Protein AF-A0A7K0ZB75-F1 (afdb_monomer)

Sequence (575 aa):
MSAHDNFESRHIGPTHSDEAVMLKSLGYADLSSFIADVVPANIAIEGVIESALGTGKSEVDVISELRSIAAENKVFRSLIGTGYYGTIVPPVIKRNVLENPAWYTAYTPYQPEISQGRLEALFAFQTMVCELTALDISNASMLDEATAAAEAMTLARRASKLSDDAVFLIEEHVHPQTKAVVITRAKPLGIKVVEVDSGHVARDGYEGEFFGVLVQYPDTTGEIIDYSTLANYAHSRDAIVIAATDLLALTILKAPGEWGADVAVGTSQRFGVPMGFGGPHAGFLAVRNGLERSMPGRLVGQSIDATGKPAFRLALQTREQHIRRDKATSNICTAQVLLANMSAFYAMWHGPAGLRAIAQRVNNYASRLQIAAKSRNDNVFDTVTVDVKDAALIHRTANSRGINFAPVNATQVRISFDEATTDETFADVLAILGLTDGPAKSISSDFARTSSYLTHPVFNTNHSETGMMRYLRNLADRDLALDRTMIPLGSCTMKLNSVTEMEAVTWPEFSSLHPFAPADQNQGSRKLIKQLSDWLVAITGYDAVSLQPNAGSQGEFAGLLAIRNYHDSRGDQAR

Solvent-accessible surface area (backbone atoms only — not comparable to full-atom values): 30763 Å² total; per-residue (Å²): 131,63,99,58,55,56,51,62,76,74,62,47,82,71,47,75,69,50,46,53,54,53,34,50,76,74,74,32,96,47,70,66,66,47,47,60,76,72,46,60,74,93,75,62,85,76,67,57,54,57,73,70,69,58,76,87,61,22,63,68,54,49,52,54,50,51,50,58,36,36,67,48,22,54,77,46,57,56,20,45,37,82,92,45,44,50,39,69,53,52,64,70,52,46,54,68,37,80,69,24,55,61,61,68,55,40,74,82,59,83,56,33,91,46,20,41,21,65,38,51,35,34,39,45,27,18,51,48,51,15,42,41,36,52,28,74,45,34,29,47,30,24,69,30,33,30,59,26,48,29,49,48,52,53,32,28,56,72,71,38,86,68,63,89,82,33,27,37,38,33,32,71,51,39,44,68,68,35,51,52,41,30,55,60,60,23,59,86,70,71,50,49,73,44,77,37,63,58,69,52,38,46,74,79,49,69,98,73,60,43,32,26,36,42,43,40,45,58,24,63,62,16,36,60,75,85,52,40,60,36,27,56,51,36,50,79,59,67,19,40,32,33,34,38,38,46,68,56,54,30,57,53,27,56,26,50,35,78,45,51,37,44,29,42,22,18,47,46,32,61,38,34,36,60,38,28,49,70,38,83,32,12,3,33,46,29,26,34,85,91,46,70,84,46,46,50,57,53,28,63,35,82,48,64,46,101,86,70,46,84,39,50,36,74,40,76,58,67,32,30,32,95,69,34,46,96,72,21,52,38,71,57,76,78,61,22,54,68,44,31,32,43,24,28,50,37,47,20,44,42,18,52,69,43,45,31,53,47,38,52,55,23,22,39,57,24,26,12,46,33,57,40,56,64,28,85,58,88,38,56,51,26,24,36,39,36,76,44,91,47,27,67,60,44,52,52,53,30,47,76,70,43,31,41,62,24,87,71,51,68,41,26,38,30,43,24,52,27,70,68,62,46,73,66,58,51,50,50,54,31,59,61,72,74,44,62,90,33,68,69,55,79,74,54,80,92,46,39,44,81,77,84,46,56,78,56,64,75,23,74,66,31,65,47,71,70,45,35,54,51,51,54,49,55,28,43,69,39,36,68,19,56,85,78,45,92,60,91,50,82,98,62,73,71,65,80,82,51,66,79,75,53,58,59,62,74,35,57,54,48,16,54,29,55,62,85,55,62,69,85,34,39,44,18,61,51,52,51,54,49,54,52,35,56,51,49,20,54,72,69,73,45,97,72,66,79,85,77,53,90,36,73,53,41,42,52,52,51,51,53,49,50,52,43,51,55,29,49,76,71,70,39,75,92,104

Mean predicted aligned error: 3.69 Å

pLDDT: mean 96.86, std 4.61, range [50.44, 98.94]

Nearest PDB structures (foldseek):
  6i33-assembly1_A  TM=9.576E-01  e=8.265E-53  Homo sapiens
  6i34-assembly2_C  TM=9.457E-01  e=1.777E-53  Homo sapiens neanderthalensis
  6i34-assembly1_B  TM=9.571E-01  e=4.129E-53  Homo sapiens neanderthalensis
  6i33-assembly1_B  TM=9.678E-01  e=1.426E-52  Homo sapiens
  1wyv-assembly2_E  TM=9.081E-01  e=1.632E-31  Thermus thermophilus HB8

Foldseek 3Di:
DPPQFDCCPVFDPDDPVNQCVVCVVVVHRDVVVVVPVVDPPVPDDPPLLCVQPPDDGGLVVLLVVLVVLLVLFFQFAEQAPLQAADAAFDVLCCVLFLLPQLRVLDDDPPPQQQQQLLLVLLVLLFQLCCQLQVADTKFSFAQFQLVLLLLVVLLLVVPDPDDPQAAEEEEPQARPSSVVSNVLSCVVVVHHYDYDHLVCCLPVNDPDHHSEYEDEAVTNQQAHDQCLSSLVRCVVRNHAYEYEYDSLLSLWWDHNVNSHHQKYKGWLCNLNFFCLLPDRTTIMMGGHPPSVLLDDDWGKDWDADPVRDIGIDTPPCCLACVNQPVNHSDLDDDGRSSNSSSSSLSLLQQPSPNSSVLQVVLLQLVQQCCQQQVFPHPFGRNKTKHFAPAVVQLQVLQVVVSYHWHDDDGGITMGGGGSPDDPVNSVSNCVSRVTDTGGGDDGDPVTTDPDDGPPDCSSVFQNDSVSSSVSSVVSSVSHDGVVHHDDPDPPPPSTDPDSSNSVSSPPCSRRNDNNPPDPSNNSSVVVVVVSVFSSVCSVPVDPTDDPPQSDPSSVVVVVVSVVCVVCVVVVNNVD

Secondary structure (DSSP, 8-state):
--TTS-THHHH--S-HHHHHHHHHHHT-SSHHHHHHHHS-TTT---SHHHHHH-SPPPHHHHHHHHHHHHTTB---EEE--SS-------HHHIIIIIT-HHHHS-----SGGGBHHHHHHHHHHHHHHHHHHT-SEE-S-BS-HHHHHHHHHHHHHHH--S-TTPEEEEETTS-HHHHHHHHHHHGGGT--EEEE-HHHHHHH--SS-EEEEEEEES-TTSB----HHHHHHHHHTTPEEEEEE-TTGGGTBPPHHHHT-SEEEEE-TTTT---GGG----EEEEE-TT-GGG--S--EEEEE-TTS-EEEEE--GGGSHHHHGGGSS-S--S--HHHHHHHHHHHHHHHHHHHHHHHHHHHHHHHHHHHHHT-S-SSBSSEEEEE-S-HHHHHHHHHHTTEEEEEEETTEEEEE--TT--HHHHHHHHHHHT-PPPPP-PPPTTTB--S----SGGGTT--SHHHHHHHHHHHHHTB--TTTS----TTT------HHHHHGGG-HHHHT--TTS-GGGBHHHHHHHHHHHHHHHHHH--S-------SHHHHHHHHHHHHHHHHHHTT-TT-

Structure (mmCIF, N/CA/C/O backbone):
data_AF-A0A7K0ZB75-F1
#
_entry.id   AF-A0A7K0ZB75-F1
#
loop_
_atom_site.group_PDB
_atom_site.id
_atom_site.type_symbol
_atom_site.label_atom_id
_atom_site.label_alt_id
_atom_site.label_comp_id
_atom_site.label_asym_id
_atom_site.label_entity_id
_atom_site.label_seq_id
_atom_site.pdbx_PDB_ins_code
_atom_site.Cartn_x
_atom_site.Cartn_y
_atom_site.Cartn_z
_atom_site.occupancy
_atom_site.B_iso_or_equiv
_atom_site.auth_seq_id
_atom_site.auth_comp_id
_atom_site.auth_asym_id
_atom_site.auth_atom_id
_atom_site.pdbx_PDB_model_num
ATOM 1 N N . MET A 1 1 ? 8.114 -3.040 44.789 1.00 50.44 1 MET A N 1
ATOM 2 C CA . MET A 1 1 ? 8.055 -3.117 43.319 1.00 50.44 1 MET A CA 1
ATOM 3 C C . MET A 1 1 ? 8.683 -1.852 42.785 1.00 50.44 1 MET A C 1
ATOM 5 O O . MET A 1 1 ? 8.365 -0.780 43.294 1.00 50.44 1 MET A O 1
ATOM 9 N N . SER A 1 2 ? 9.656 -1.979 41.888 1.00 52.66 2 SER A N 1
ATOM 10 C CA . SER A 1 2 ? 10.228 -0.826 41.198 1.00 52.66 2 SER A CA 1
ATOM 11 C C . SER A 1 2 ? 9.142 -0.174 40.332 1.00 52.66 2 SER A C 1
ATOM 13 O O . SER A 1 2 ? 8.198 -0.835 39.902 1.00 52.66 2 SER A O 1
ATOM 15 N N . ALA A 1 3 ? 9.266 1.127 40.064 1.00 56.09 3 ALA A N 1
ATOM 16 C CA . ALA A 1 3 ? 8.321 1.874 39.227 1.00 56.09 3 ALA A CA 1
ATOM 17 C C . ALA A 1 3 ? 8.289 1.415 37.749 1.00 56.09 3 ALA A C 1
ATOM 19 O O . ALA A 1 3 ? 7.536 1.986 36.959 1.00 56.09 3 ALA A O 1
ATOM 20 N N . HIS A 1 4 ? 9.111 0.421 37.390 1.00 61.34 4 HIS A N 1
ATOM 21 C CA . HIS A 1 4 ? 9.217 -0.175 36.060 1.00 61.34 4 HIS A CA 1
ATOM 22 C C . HIS A 1 4 ? 8.626 -1.592 35.983 1.00 61.34 4 HIS A C 1
ATOM 24 O O . HIS A 1 4 ? 8.586 -2.159 34.898 1.00 61.34 4 HIS A O 1
ATOM 30 N N . ASP A 1 5 ? 8.155 -2.169 37.096 1.00 68.69 5 ASP A N 1
ATOM 31 C CA . ASP A 1 5 ? 7.785 -3.592 37.138 1.00 68.69 5 ASP A CA 1
ATOM 32 C C . ASP A 1 5 ? 6.401 -3.886 36.514 1.00 68.69 5 ASP A C 1
ATOM 34 O O . ASP A 1 5 ? 6.173 -5.014 36.088 1.00 68.69 5 ASP A O 1
ATOM 38 N N . ASN A 1 6 ? 5.476 -2.910 36.442 1.00 85.88 6 ASN A N 1
ATOM 39 C CA . ASN A 1 6 ? 4.114 -3.124 35.917 1.00 85.88 6 ASN A CA 1
ATOM 40 C C . ASN A 1 6 ? 3.650 -2.024 34.935 1.00 85.88 6 ASN A C 1
ATOM 42 O O . ASN A 1 6 ? 3.312 -0.906 35.344 1.00 85.88 6 ASN A O 1
ATOM 46 N N . PHE A 1 7 ? 3.566 -2.379 33.647 1.00 92.50 7 PHE A N 1
ATOM 47 C CA . PHE A 1 7 ? 3.090 -1.518 32.555 1.00 92.50 7 PHE A CA 1
ATOM 48 C C . PHE A 1 7 ? 1.617 -1.093 32.695 1.00 92.50 7 PHE A C 1
ATOM 50 O O . PHE A 1 7 ? 1.240 -0.017 32.233 1.00 92.50 7 PHE A O 1
ATOM 57 N N . GLU A 1 8 ? 0.785 -1.881 33.380 1.00 92.25 8 GLU A N 1
ATOM 58 C CA . GLU A 1 8 ? -0.637 -1.579 33.600 1.00 92.25 8 GLU A CA 1
ATOM 59 C C . GLU A 1 8 ? -0.840 -0.186 34.212 1.00 92.25 8 GLU A C 1
ATOM 61 O O . GLU A 1 8 ? -1.678 0.579 33.746 1.00 92.25 8 GLU A O 1
ATOM 66 N N . SER A 1 9 ? 0.015 0.190 35.170 1.00 91.19 9 SER A N 1
ATOM 67 C CA . SER A 1 9 ? -0.010 1.504 35.831 1.00 91.19 9 SER A CA 1
ATOM 68 C C . SER A 1 9 ? 0.343 2.690 34.917 1.00 91.19 9 SER A C 1
ATOM 70 O O . SER A 1 9 ? 0.182 3.845 35.309 1.00 91.19 9 SER A O 1
ATOM 72 N N . ARG A 1 10 ? 0.862 2.420 33.711 1.00 92.88 10 ARG A N 1
ATOM 73 C CA . ARG A 1 10 ? 1.108 3.408 32.647 1.00 92.88 10 ARG A CA 1
ATOM 74 C C . ARG A 1 10 ? 0.006 3.396 31.593 1.00 92.88 10 ARG A C 1
ATOM 76 O O . ARG A 1 10 ? -0.282 4.438 31.013 1.00 92.88 10 ARG A O 1
ATOM 83 N N . HIS A 1 11 ? -0.589 2.231 31.346 1.00 95.62 11 HIS A N 1
ATOM 84 C CA . HIS A 1 11 ? -1.646 2.047 30.357 1.00 95.62 11 HIS A CA 1
ATOM 85 C C . HIS A 1 11 ? -3.017 2.520 30.853 1.00 95.62 11 HIS A C 1
ATOM 87 O O . HIS A 1 11 ? -3.753 3.180 30.116 1.00 95.62 11 HIS A O 1
ATOM 93 N N . ILE A 1 12 ? -3.371 2.173 32.091 1.00 96.31 12 ILE A N 1
ATOM 94 C CA . ILE A 1 12 ? -4.653 2.506 32.709 1.00 96.31 12 ILE A CA 1
ATOM 95 C C . ILE A 1 12 ? -4.526 3.876 33.374 1.00 96.31 12 ILE A C 1
ATOM 97 O O . ILE A 1 12 ? -3.717 4.074 34.274 1.00 96.31 12 ILE A O 1
ATOM 101 N N . GLY A 1 13 ? -5.319 4.839 32.896 1.00 95.12 13 GLY A N 1
ATOM 102 C CA . GLY A 1 13 ? -5.294 6.215 33.396 1.00 95.12 13 GLY A CA 1
ATOM 103 C C . GLY A 1 13 ? -5.758 6.357 34.853 1.00 95.12 13 GLY A C 1
ATOM 104 O O . GLY A 1 13 ? -5.040 6.972 35.641 1.00 95.12 13 GLY A O 1
ATOM 105 N N . PRO A 1 14 ? -6.945 5.833 35.226 1.00 96.19 14 PRO A N 1
ATOM 106 C CA . PRO A 1 14 ? -7.424 5.884 36.604 1.00 96.19 14 PRO A CA 1
ATOM 107 C C . PRO A 1 14 ? -6.503 5.143 37.576 1.00 96.19 14 PRO A C 1
ATOM 109 O O . PRO A 1 14 ? -6.139 3.993 37.356 1.00 96.19 14 PRO A O 1
ATOM 112 N N . THR A 1 15 ? -6.167 5.792 38.688 1.00 93.81 15 THR A N 1
ATOM 113 C CA . THR A 1 15 ? -5.517 5.140 39.832 1.00 93.81 15 THR A CA 1
ATOM 114 C C . THR A 1 15 ? -6.543 4.386 40.683 1.00 93.81 15 THR A C 1
ATOM 116 O O . THR A 1 15 ? -7.735 4.676 40.612 1.00 93.81 15 THR A O 1
ATOM 119 N N . HIS A 1 16 ? -6.103 3.516 41.600 1.00 92.00 16 HIS A N 1
ATOM 120 C CA . HIS A 1 16 ? -7.014 2.873 42.563 1.00 92.00 16 HIS A CA 1
ATOM 121 C C . HIS A 1 16 ? -7.857 3.869 43.383 1.00 92.00 16 HIS A C 1
ATOM 123 O O . HIS A 1 16 ? -8.993 3.571 43.752 1.00 92.00 16 HIS A O 1
ATOM 129 N N . SER A 1 17 ? -7.336 5.070 43.665 1.00 95.19 17 SER A N 1
ATOM 130 C CA . SER A 1 17 ? -8.129 6.131 44.298 1.00 95.19 17 SER A CA 1
ATOM 131 C C . SER A 1 17 ? -9.207 6.700 43.375 1.00 95.19 17 SER A C 1
ATOM 133 O O . SER A 1 17 ? -10.315 6.959 43.842 1.00 95.19 17 SER A O 1
ATOM 135 N N . ASP A 1 18 ? -8.913 6.865 42.084 1.00 96.94 18 ASP A N 1
ATOM 136 C CA . ASP A 1 18 ? -9.896 7.328 41.099 1.00 96.94 18 ASP A CA 1
ATOM 137 C C . ASP A 1 18 ? -10.980 6.266 40.880 1.00 96.94 18 ASP A C 1
ATOM 139 O O . ASP A 1 18 ? -12.168 6.586 40.889 1.00 96.94 18 ASP A O 1
ATOM 143 N N . GLU A 1 19 ? -10.586 4.993 40.763 1.00 96.38 19 GLU A N 1
ATOM 144 C CA . GLU A 1 19 ? -11.492 3.841 40.668 1.00 96.38 19 GLU A CA 1
ATOM 145 C C . GLU A 1 19 ? -12.477 3.804 41.835 1.00 96.38 19 GLU A C 1
ATOM 147 O O . GLU A 1 19 ? -13.685 3.725 41.615 1.00 96.38 19 GLU A O 1
ATOM 152 N N . ALA A 1 20 ? -11.995 3.943 43.074 1.00 96.56 20 ALA A N 1
ATOM 153 C CA . ALA A 1 20 ? -12.852 3.957 44.257 1.00 96.56 20 ALA A CA 1
ATOM 154 C C . ALA A 1 20 ? -13.867 5.116 44.237 1.00 96.56 20 ALA A C 1
ATOM 156 O O . ALA A 1 20 ? -15.022 4.942 44.636 1.00 96.56 20 ALA A O 1
ATOM 157 N N . VAL A 1 21 ? -13.466 6.300 43.757 1.00 98.06 21 VAL A N 1
ATOM 158 C CA . VAL A 1 21 ? -14.371 7.451 43.605 1.00 98.06 21 VAL A CA 1
ATOM 159 C C . VAL A 1 21 ? -15.425 7.181 42.528 1.00 98.06 21 VAL A C 1
ATOM 161 O O . VAL A 1 21 ? -16.610 7.438 42.763 1.00 98.06 21 VAL A O 1
ATOM 164 N N . MET A 1 22 ? -15.023 6.635 41.376 1.00 98.19 22 MET A N 1
ATOM 165 C CA . MET A 1 22 ? -15.935 6.292 40.279 1.00 98.19 22 MET A CA 1
ATOM 166 C C . MET A 1 22 ? -16.938 5.210 40.694 1.00 98.19 22 MET A C 1
ATOM 168 O O . MET A 1 22 ? -18.142 5.401 40.529 1.00 98.19 22 MET A O 1
ATOM 172 N N . LEU A 1 23 ? -16.468 4.119 41.305 1.00 98.31 23 LEU A N 1
ATOM 173 C CA . LEU A 1 23 ? -17.311 3.023 41.794 1.00 98.31 23 LEU A CA 1
ATOM 174 C C . LEU A 1 23 ? -18.314 3.517 42.836 1.00 98.31 23 LEU A C 1
ATOM 176 O O . LEU A 1 23 ? -19.508 3.241 42.720 1.00 98.31 23 LEU A O 1
ATOM 180 N N . LYS A 1 24 ? -17.870 4.351 43.784 1.00 97.81 24 LYS A N 1
ATOM 181 C CA . LYS A 1 24 ? -18.763 4.971 44.770 1.00 97.81 24 LYS A CA 1
ATOM 182 C C . LYS A 1 24 ? -19.848 5.825 44.112 1.00 97.81 24 LYS A C 1
ATOM 184 O O . LYS A 1 24 ? -20.991 5.791 44.561 1.00 97.81 24 LYS A O 1
ATOM 189 N N . SER A 1 25 ? -19.517 6.578 43.061 1.00 98.12 25 SER A N 1
ATOM 190 C CA . SER A 1 25 ? -20.505 7.362 42.305 1.00 98.12 25 SER A CA 1
ATOM 191 C C . SER A 1 25 ? -21.524 6.486 41.572 1.00 98.12 25 SER A C 1
ATOM 193 O O . SER A 1 25 ? -22.641 6.940 41.334 1.00 98.12 25 SER A O 1
ATOM 195 N N . LEU A 1 26 ? -21.143 5.261 41.207 1.00 97.94 26 LEU A N 1
ATOM 196 C CA . LEU A 1 26 ? -22.013 4.273 40.568 1.00 97.94 26 LEU A CA 1
ATOM 197 C C . LEU A 1 26 ? -22.771 3.397 41.583 1.00 97.94 26 LEU A C 1
ATOM 199 O O . LEU A 1 26 ? -23.647 2.639 41.184 1.00 97.94 26 LEU A O 1
ATOM 203 N N . GLY A 1 27 ? -22.474 3.514 42.883 1.00 97.94 27 GLY A N 1
ATOM 204 C CA . GLY A 1 27 ? -23.097 2.719 43.947 1.00 97.94 27 GLY A CA 1
ATOM 205 C C . GLY A 1 27 ? -22.438 1.359 44.209 1.00 97.94 27 GLY A C 1
ATOM 206 O O . GLY A 1 27 ? -23.025 0.542 44.914 1.00 97.94 27 GLY A O 1
ATOM 207 N N . TYR A 1 28 ? -21.232 1.126 43.687 1.00 98.19 28 TYR A N 1
ATOM 208 C CA . TYR A 1 28 ? -20.488 -0.128 43.830 1.00 98.19 28 TYR A CA 1
ATOM 209 C C . TYR A 1 28 ? -19.360 -0.017 44.858 1.00 98.19 28 TYR A C 1
ATOM 211 O O . TYR A 1 28 ? -18.762 1.047 45.040 1.00 98.19 28 TYR A O 1
ATOM 219 N N . ALA A 1 29 ? -19.073 -1.130 45.538 1.00 95.88 29 ALA A N 1
ATOM 220 C CA . ALA A 1 29 ? -17.997 -1.218 46.526 1.00 95.88 29 ALA A CA 1
ATOM 221 C C . ALA A 1 29 ? -16.639 -1.557 45.890 1.00 95.88 29 ALA A C 1
ATOM 223 O O . ALA A 1 29 ? -15.604 -1.120 46.389 1.00 95.88 29 ALA A O 1
ATOM 224 N N . ASP A 1 30 ? -16.651 -2.319 44.796 1.00 95.88 30 ASP A N 1
ATOM 225 C CA . ASP A 1 30 ? -15.466 -2.806 44.096 1.00 95.88 30 ASP A CA 1
ATOM 226 C C . ASP A 1 30 ? -15.768 -3.064 42.610 1.00 95.88 30 ASP A C 1
ATOM 228 O O . ASP A 1 30 ? -16.920 -3.056 4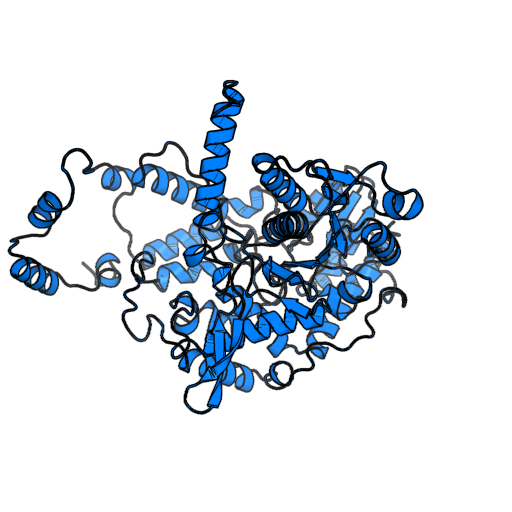2.170 1.00 95.88 30 ASP A O 1
ATOM 232 N N . LEU A 1 31 ? -14.712 -3.272 41.820 1.00 95.69 31 LEU A N 1
ATOM 233 C CA . LEU A 1 31 ? -14.838 -3.523 40.387 1.00 95.69 31 LEU A CA 1
ATOM 234 C C . LEU A 1 31 ? -15.518 -4.870 40.097 1.00 95.69 31 LEU A C 1
ATOM 236 O O . LEU A 1 31 ? -16.264 -4.976 39.130 1.00 95.69 31 LEU A O 1
ATOM 240 N N . SER A 1 32 ? -15.305 -5.881 40.941 1.00 94.62 32 SER A N 1
ATOM 241 C CA . SER A 1 32 ? -15.874 -7.220 40.756 1.00 94.62 32 SER A CA 1
ATOM 242 C C . SER A 1 32 ? -17.403 -7.207 40.808 1.00 94.62 32 SER A C 1
ATOM 244 O O . SER A 1 32 ? -18.053 -7.767 39.929 1.00 94.62 32 SER A O 1
ATOM 246 N N . SER A 1 33 ? -17.984 -6.524 41.798 1.00 96.12 33 SER A N 1
ATOM 247 C CA . SER A 1 33 ? -19.434 -6.338 41.931 1.00 96.12 33 SER A CA 1
ATOM 248 C C . SER A 1 33 ? -20.016 -5.527 40.775 1.00 96.12 33 SER A C 1
ATOM 250 O O . SER A 1 33 ? -21.077 -5.879 40.267 1.00 96.12 33 SER A O 1
ATOM 252 N N . PHE A 1 34 ? -19.300 -4.505 40.296 1.00 97.31 34 PHE A N 1
ATOM 253 C CA . PHE A 1 34 ? -19.702 -3.763 39.100 1.00 97.31 34 PHE A CA 1
ATOM 254 C C . PHE A 1 34 ? -19.720 -4.646 37.844 1.00 97.31 34 PHE A C 1
ATOM 256 O O . PHE A 1 34 ? -20.710 -4.668 37.118 1.00 97.31 34 PHE A O 1
ATOM 263 N N . ILE A 1 35 ? -18.652 -5.406 37.587 1.00 96.25 35 ILE A N 1
ATOM 264 C CA . ILE A 1 35 ? -18.557 -6.271 36.403 1.00 96.25 35 ILE A CA 1
ATOM 265 C C . ILE A 1 35 ? -19.603 -7.390 36.437 1.00 96.25 35 ILE A C 1
ATOM 267 O O . ILE A 1 35 ? -20.183 -7.684 35.393 1.00 96.25 35 ILE A O 1
ATOM 271 N N . ALA A 1 36 ? -19.894 -7.966 37.607 1.00 95.81 36 ALA A N 1
ATOM 272 C CA . ALA A 1 36 ? -20.918 -9.003 37.758 1.00 95.81 36 ALA A CA 1
ATOM 273 C C . ALA A 1 36 ? -22.335 -8.519 37.387 1.00 95.81 36 ALA A C 1
ATOM 275 O O . ALA A 1 36 ? -23.132 -9.305 36.876 1.00 95.81 36 ALA A O 1
ATOM 276 N N . ASP A 1 37 ? -22.636 -7.233 37.595 1.00 96.75 37 ASP A N 1
ATOM 277 C CA . ASP A 1 37 ? -23.905 -6.620 37.181 1.00 96.75 37 ASP A CA 1
ATOM 278 C C . ASP A 1 37 ? -23.934 -6.251 35.684 1.00 96.75 37 ASP A C 1
ATOM 280 O O . ASP A 1 37 ? -25.009 -6.161 35.086 1.00 96.75 37 ASP A O 1
ATOM 284 N N . VAL A 1 38 ? -22.769 -6.027 35.062 1.00 96.88 38 VAL A N 1
ATOM 285 C CA . VAL A 1 38 ? -22.647 -5.606 33.652 1.00 96.88 38 VAL A CA 1
ATOM 286 C C . VAL A 1 38 ? -22.540 -6.796 32.693 1.00 96.88 38 VAL A C 1
ATOM 288 O O . VAL A 1 38 ? -23.139 -6.774 31.615 1.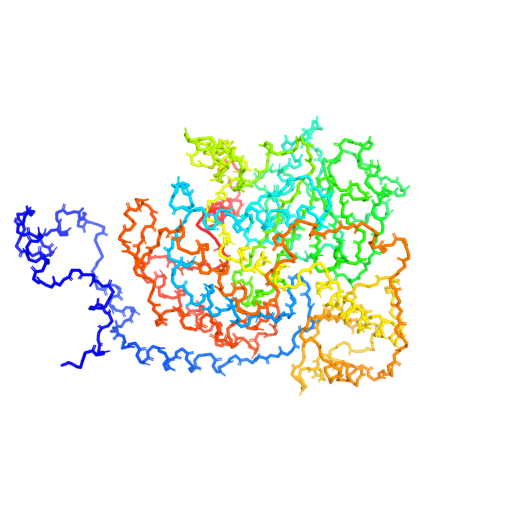00 96.88 38 VAL A O 1
ATOM 291 N N . VAL A 1 39 ? -21.765 -7.823 33.049 1.00 96.56 39 VAL A N 1
ATOM 292 C CA . VAL A 1 39 ? -21.445 -8.967 32.184 1.00 96.56 39 VAL A CA 1
ATOM 293 C C . VAL A 1 39 ? -22.241 -10.198 32.631 1.00 96.56 39 VAL A C 1
ATOM 295 O O . VAL A 1 39 ? -22.070 -10.652 33.760 1.00 96.56 39 VAL A O 1
ATOM 298 N N . PRO A 1 40 ? -23.080 -10.800 31.764 1.00 96.38 40 PRO A N 1
ATOM 299 C CA . PRO A 1 40 ? -23.837 -11.993 32.130 1.00 96.38 40 PRO A CA 1
ATOM 300 C C . PRO A 1 40 ? -22.930 -13.168 32.528 1.00 96.38 40 PRO A C 1
ATOM 302 O O . PRO A 1 40 ? -22.052 -13.581 31.769 1.00 96.38 40 PRO A O 1
ATOM 305 N N . ALA A 1 41 ? -23.194 -13.760 33.695 1.00 95.75 41 ALA A N 1
ATOM 306 C CA . ALA A 1 41 ? -22.352 -14.811 34.276 1.00 95.75 41 ALA A CA 1
ATOM 307 C C . ALA A 1 41 ? -22.184 -16.054 33.381 1.00 95.75 41 ALA A C 1
ATOM 309 O O . ALA A 1 41 ? -21.166 -16.731 33.446 1.00 95.75 41 ALA A O 1
ATOM 310 N N . ASN A 1 42 ? -23.157 -16.362 32.516 1.00 95.94 42 ASN A N 1
ATOM 311 C CA . ASN A 1 42 ? -23.102 -17.527 31.628 1.00 95.94 42 ASN A CA 1
ATOM 312 C C . ASN A 1 42 ? -22.152 -17.362 30.426 1.00 95.94 42 ASN A C 1
ATOM 314 O O . ASN A 1 42 ? -21.944 -18.334 29.703 1.00 95.94 42 ASN A O 1
ATOM 318 N N . ILE A 1 43 ? -21.628 -16.155 30.188 1.00 94.56 43 ILE A N 1
ATOM 319 C CA . ILE A 1 43 ? -20.621 -15.870 29.150 1.00 94.56 43 ILE A CA 1
ATOM 320 C C . ILE A 1 43 ? -19.335 -15.258 29.725 1.00 94.56 43 ILE A C 1
ATOM 322 O O . ILE A 1 43 ? -18.421 -14.947 28.964 1.00 94.56 43 ILE A O 1
ATOM 326 N N . ALA A 1 44 ? -19.267 -15.056 31.043 1.00 92.38 44 ALA A N 1
ATOM 327 C CA . ALA A 1 44 ? -18.063 -14.584 31.710 1.00 92.38 44 ALA A CA 1
ATOM 328 C C . ALA A 1 44 ? -16.964 -15.656 31.638 1.00 92.38 44 ALA A C 1
ATOM 330 O O . ALA A 1 44 ? -17.234 -16.853 31.748 1.00 92.38 44 ALA A O 1
ATOM 331 N N . ILE A 1 45 ? -15.722 -15.218 31.437 1.00 88.25 45 ILE A N 1
ATOM 332 C CA . ILE A 1 45 ? -14.547 -16.087 31.350 1.00 88.25 45 ILE A CA 1
ATOM 333 C C . ILE A 1 45 ? -13.709 -15.863 32.607 1.00 88.25 45 ILE A C 1
ATOM 335 O O . ILE A 1 45 ? -13.400 -14.722 32.937 1.00 88.25 45 ILE A O 1
ATOM 339 N N . GLU A 1 46 ? -13.308 -16.946 33.271 1.00 85.75 46 GLU A N 1
ATOM 340 C CA . GLU A 1 46 ? -12.425 -16.909 34.441 1.00 85.75 46 GLU A CA 1
ATOM 341 C C . GLU A 1 46 ? -11.237 -17.861 34.238 1.00 85.75 46 GLU A C 1
ATOM 343 O O . GLU A 1 46 ? -11.410 -19.014 33.838 1.00 85.75 46 GLU A O 1
ATOM 348 N N . GLY A 1 47 ? -10.014 -17.387 34.493 1.00 84.12 47 GLY A N 1
ATOM 349 C CA . GLY A 1 47 ? -8.793 -18.202 34.563 1.00 84.12 47 GLY A CA 1
ATOM 350 C C . GLY A 1 47 ? -8.190 -18.652 33.226 1.00 84.12 47 GLY A C 1
ATOM 351 O O . GLY A 1 47 ? -7.025 -19.054 33.190 1.00 84.12 47 GLY A O 1
ATOM 352 N N . VAL A 1 48 ? -8.939 -18.595 32.119 1.00 85.88 48 VAL A N 1
ATOM 353 C CA . VAL A 1 48 ? -8.458 -19.023 30.791 1.00 85.88 48 VAL A CA 1
ATOM 354 C C . VAL A 1 48 ? -7.318 -18.126 30.307 1.00 85.88 48 VAL A C 1
ATOM 356 O O . VAL A 1 48 ? -6.260 -18.624 29.922 1.00 85.88 48 VAL A O 1
ATOM 359 N N . ILE A 1 49 ?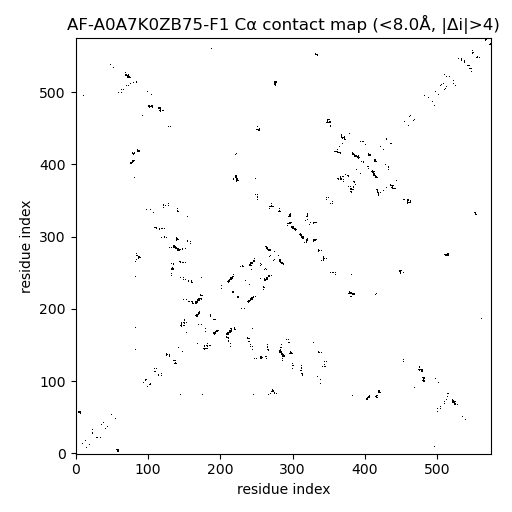 -7.507 -16.809 30.373 1.00 87.50 49 ILE A N 1
ATOM 360 C CA . ILE A 1 49 ? -6.564 -15.810 29.854 1.00 87.50 49 ILE A CA 1
ATOM 361 C C . ILE A 1 49 ? -5.272 -15.823 30.680 1.00 87.50 49 ILE A C 1
ATOM 363 O O . ILE A 1 49 ? -4.173 -15.881 30.126 1.00 87.50 49 ILE A O 1
ATOM 367 N N . GLU A 1 50 ? -5.404 -15.853 32.005 1.00 87.19 50 GLU A N 1
ATOM 368 C CA . GLU A 1 50 ? -4.296 -15.888 32.958 1.00 87.19 50 GLU A CA 1
ATOM 369 C C . GLU A 1 50 ? -3.451 -17.155 32.788 1.00 87.19 50 GLU A C 1
ATOM 371 O O . GLU A 1 50 ? -2.220 -17.093 32.826 1.00 87.19 50 GLU A O 1
ATOM 376 N N . SER A 1 51 ? -4.100 -18.301 32.547 1.00 85.69 51 SER A N 1
ATOM 377 C CA . SER A 1 51 ? -3.405 -19.573 32.322 1.00 85.69 51 SER A CA 1
ATOM 378 C C . SER A 1 51 ? -2.622 -19.614 31.005 1.00 85.69 51 SER A C 1
ATOM 380 O O . SER A 1 51 ? -1.603 -20.300 30.923 1.00 85.69 51 SER A O 1
ATOM 382 N N . ALA A 1 52 ? -3.074 -18.875 29.987 1.00 86.56 52 ALA A N 1
ATOM 383 C CA . ALA A 1 52 ? -2.501 -18.915 28.646 1.00 86.56 52 ALA A CA 1
ATOM 384 C C . ALA A 1 52 ? -1.402 -17.865 28.403 1.00 86.56 52 ALA A C 1
ATOM 386 O O . ALA A 1 52 ? -0.460 -18.132 27.657 1.00 86.56 52 ALA A O 1
ATOM 387 N N . LEU A 1 53 ? -1.512 -16.674 29.006 1.00 86.44 53 LEU A N 1
ATOM 388 C CA . LEU A 1 53 ? -0.622 -15.534 28.727 1.00 86.44 53 LEU A CA 1
ATOM 389 C C . LEU A 1 53 ? 0.504 -15.355 29.759 1.00 86.44 53 LEU A C 1
ATOM 391 O O . LEU A 1 53 ? 1.496 -14.687 29.465 1.00 86.44 53 LEU A O 1
ATOM 395 N N . GLY A 1 54 ? 0.391 -15.971 30.940 1.00 82.56 54 GLY A N 1
ATOM 396 C CA . GLY A 1 54 ? 1.350 -15.796 32.033 1.00 82.56 54 GLY A CA 1
ATOM 397 C C . GLY A 1 54 ? 1.255 -14.417 32.698 1.00 82.56 54 GLY A C 1
ATOM 398 O O . GLY A 1 54 ? 0.242 -13.729 32.607 1.00 82.56 54 GLY A O 1
ATOM 399 N N . THR A 1 55 ? 2.308 -14.010 33.411 1.00 85.88 55 THR A N 1
ATOM 400 C CA . THR A 1 55 ? 2.365 -12.702 34.086 1.00 85.88 55 THR A CA 1
ATOM 401 C C . THR A 1 55 ? 2.901 -11.617 33.157 1.00 85.88 55 THR A C 1
ATOM 403 O O . THR A 1 55 ? 3.837 -11.864 32.393 1.00 85.88 55 THR A O 1
ATOM 406 N N . GLY A 1 56 ? 2.368 -10.398 33.279 1.00 88.62 56 GLY A N 1
ATOM 407 C CA . GLY A 1 56 ? 2.879 -9.228 32.562 1.00 88.62 56 GLY A CA 1
ATOM 408 C C . GLY A 1 56 ? 4.381 -9.012 32.783 1.00 88.62 56 GLY A C 1
ATOM 409 O O . GLY A 1 56 ? 4.906 -9.272 33.867 1.00 88.62 56 GLY A O 1
ATOM 410 N N . LYS A 1 57 ? 5.071 -8.556 31.734 1.00 91.19 57 LYS A N 1
ATOM 411 C CA . LYS A 1 57 ? 6.504 -8.232 31.748 1.00 91.19 57 LYS A CA 1
ATOM 412 C C . LYS A 1 57 ? 6.710 -6.724 31.897 1.00 91.19 57 LYS A C 1
ATOM 414 O O . LYS A 1 57 ? 5.839 -5.941 31.515 1.00 91.19 57 LYS A O 1
ATOM 419 N N . SER A 1 58 ? 7.868 -6.320 32.421 1.00 94.06 58 SER A N 1
ATOM 420 C CA . SER A 1 58 ? 8.260 -4.907 32.441 1.00 94.06 58 SER A CA 1
ATOM 421 C C . SER A 1 58 ? 8.475 -4.374 31.020 1.00 94.06 58 SER A C 1
ATOM 423 O O . SER A 1 58 ? 8.789 -5.138 30.105 1.00 94.06 58 SER A O 1
ATOM 425 N N . GLU A 1 59 ? 8.377 -3.056 30.830 1.00 94.62 59 GLU A N 1
ATOM 426 C CA . GLU A 1 59 ? 8.677 -2.415 29.536 1.00 94.62 59 GLU A CA 1
ATOM 427 C C . GLU A 1 59 ? 10.099 -2.762 29.049 1.00 94.62 59 GLU A C 1
ATOM 429 O O . GLU A 1 59 ? 10.316 -3.023 27.867 1.00 94.62 59 GLU A O 1
ATOM 434 N N . VAL A 1 60 ? 11.063 -2.836 29.975 1.00 94.44 60 VAL A N 1
ATOM 435 C CA . VAL A 1 60 ? 12.466 -3.176 29.686 1.00 94.44 60 VAL A CA 1
ATOM 436 C C . VAL A 1 60 ? 12.606 -4.625 29.214 1.00 94.44 60 VAL A C 1
ATOM 438 O O . VAL A 1 60 ? 13.301 -4.890 28.229 1.00 94.44 60 VAL A O 1
ATOM 441 N N . ASP A 1 61 ? 11.929 -5.561 29.883 1.00 94.25 61 ASP A N 1
ATOM 442 C CA . ASP A 1 61 ? 11.977 -6.980 29.525 1.00 94.25 61 ASP A CA 1
ATOM 443 C C . ASP A 1 61 ? 11.314 -7.241 28.169 1.00 94.25 61 ASP A C 1
ATOM 445 O O . ASP A 1 61 ? 11.846 -8.018 27.376 1.00 94.25 61 ASP A O 1
ATOM 449 N N . VAL A 1 62 ? 10.199 -6.559 27.868 1.00 94.94 62 VAL A N 1
ATOM 450 C CA . VAL A 1 62 ? 9.517 -6.659 26.565 1.00 94.94 62 VAL A CA 1
ATOM 451 C C . VAL A 1 62 ? 10.433 -6.197 25.433 1.00 94.94 62 VAL A C 1
ATOM 453 O O . VAL A 1 62 ? 10.554 -6.894 24.426 1.00 94.94 62 VAL A O 1
ATOM 456 N N . ILE A 1 63 ? 11.132 -5.067 25.590 1.00 96.94 63 ILE A N 1
ATOM 457 C CA . ILE A 1 63 ? 12.081 -4.595 24.569 1.00 96.94 63 ILE A CA 1
ATOM 458 C C . ILE A 1 63 ? 13.248 -5.574 24.400 1.00 96.94 63 ILE A C 1
ATOM 460 O O . ILE A 1 63 ? 13.633 -5.875 23.270 1.00 96.94 63 ILE A O 1
ATOM 464 N N . SER A 1 64 ? 13.795 -6.105 25.496 1.00 97.44 64 SER A N 1
ATOM 465 C CA . SER A 1 64 ? 14.879 -7.099 25.456 1.00 97.44 64 SER A CA 1
ATOM 466 C C . SER A 1 64 ? 14.460 -8.393 24.737 1.00 97.44 64 SER A C 1
ATOM 468 O O . SER A 1 64 ? 15.188 -8.922 23.886 1.00 97.44 64 SER A O 1
ATOM 470 N N . GLU A 1 65 ? 13.248 -8.879 25.011 1.00 96.50 65 GLU A N 1
ATOM 471 C CA . GLU A 1 65 ? 12.664 -10.036 24.332 1.00 96.50 65 GLU A CA 1
ATOM 472 C C . GLU A 1 65 ? 12.429 -9.761 22.844 1.00 96.50 65 GLU A C 1
ATOM 474 O O . GLU A 1 65 ? 12.865 -10.549 22.001 1.00 96.50 65 GLU A O 1
ATOM 479 N N . LEU A 1 66 ? 11.812 -8.624 22.501 1.00 97.75 66 LEU A N 1
ATOM 480 C CA . LEU A 1 66 ? 11.590 -8.234 21.109 1.00 97.75 66 LEU A CA 1
ATOM 481 C C . LEU A 1 66 ? 12.908 -8.093 20.346 1.00 97.75 66 LEU A C 1
ATOM 483 O O . LEU A 1 66 ? 12.976 -8.503 19.191 1.00 97.75 66 LEU A O 1
ATOM 487 N N . ARG A 1 67 ? 13.972 -7.569 20.970 1.00 98.25 67 ARG A N 1
ATOM 488 C CA . ARG A 1 67 ? 15.313 -7.513 20.362 1.00 98.25 67 ARG A CA 1
ATOM 489 C C . ARG A 1 67 ? 15.869 -8.901 20.076 1.00 98.25 67 ARG A C 1
ATOM 491 O O . ARG A 1 67 ? 16.449 -9.109 19.013 1.00 98.25 67 ARG A O 1
ATOM 498 N N . SER A 1 68 ? 15.660 -9.848 20.986 1.00 98.50 68 SER A N 1
ATOM 499 C CA . SER A 1 68 ? 16.078 -11.240 20.794 1.00 98.50 68 SER A CA 1
ATOM 500 C C . SER A 1 68 ? 15.327 -11.895 19.631 1.00 98.50 68 SER A C 1
ATOM 502 O O . SER A 1 68 ? 15.948 -12.555 18.807 1.00 98.50 68 SER A O 1
ATOM 504 N N . ILE A 1 69 ? 14.013 -11.660 19.518 1.00 98.56 69 ILE A N 1
ATOM 505 C CA . ILE A 1 69 ? 13.196 -12.132 18.388 1.00 98.56 69 ILE A CA 1
ATOM 506 C C . ILE A 1 69 ? 13.649 -11.472 17.080 1.00 98.56 69 ILE A C 1
ATOM 508 O O . ILE A 1 69 ? 13.849 -12.155 16.080 1.00 98.56 69 ILE A O 1
ATOM 512 N N . ALA A 1 70 ? 13.846 -10.154 17.081 1.00 98.50 70 ALA A N 1
ATOM 513 C CA . ALA A 1 70 ? 14.293 -9.396 15.917 1.00 98.50 70 ALA A CA 1
ATOM 514 C C . ALA A 1 70 ? 15.642 -9.904 15.376 1.00 98.50 70 ALA A C 1
ATOM 516 O O . ALA A 1 70 ? 15.805 -10.034 14.166 1.00 98.50 70 ALA A O 1
ATOM 517 N N . ALA A 1 71 ? 16.579 -10.266 16.259 1.00 98.44 71 ALA A N 1
ATOM 518 C CA . ALA A 1 71 ? 17.890 -10.801 15.888 1.00 98.44 71 ALA A CA 1
ATOM 519 C C . ALA A 1 71 ? 17.838 -12.164 15.163 1.00 98.44 71 ALA A C 1
ATOM 521 O O . ALA A 1 71 ? 18.826 -12.564 14.548 1.00 98.44 71 ALA A O 1
ATOM 522 N N . GLU A 1 72 ? 16.705 -12.878 15.204 1.00 98.56 72 GLU A N 1
ATOM 523 C CA . GLU A 1 72 ? 16.490 -14.111 14.430 1.00 98.56 72 GLU A CA 1
ATOM 524 C C . GLU A 1 72 ? 16.146 -13.830 12.950 1.00 98.56 72 GLU A C 1
ATOM 526 O O . GLU A 1 72 ? 16.134 -14.751 12.127 1.00 98.56 72 GLU A O 1
ATOM 531 N N . ASN A 1 73 ? 15.868 -12.574 12.582 1.00 98.75 73 ASN A N 1
ATOM 532 C CA . ASN A 1 73 ? 15.677 -12.160 11.193 1.00 98.75 73 ASN A CA 1
ATOM 533 C C . ASN A 1 73 ? 17.019 -11.822 10.522 1.00 98.75 73 ASN A C 1
ATOM 535 O O . ASN A 1 73 ? 17.925 -11.252 11.127 1.00 98.75 73 ASN A O 1
ATOM 539 N N . LYS A 1 74 ? 17.130 -12.117 9.224 1.00 98.50 74 LYS A N 1
ATOM 540 C CA . LYS A 1 74 ? 18.284 -11.772 8.387 1.00 98.50 74 LYS A CA 1
ATOM 541 C C . LYS A 1 74 ? 17.878 -10.673 7.412 1.00 98.50 74 LYS A C 1
ATOM 543 O O . LYS A 1 74 ? 17.119 -10.911 6.476 1.00 98.50 74 LYS A O 1
ATOM 548 N N . VAL A 1 75 ? 18.401 -9.466 7.607 1.00 97.69 75 VAL A N 1
ATOM 549 C CA . VAL A 1 75 ? 18.104 -8.326 6.730 1.00 97.69 75 VAL A CA 1
ATOM 550 C C . VAL A 1 75 ? 19.001 -8.380 5.494 1.00 97.69 75 VAL A C 1
ATOM 552 O O . VAL A 1 75 ? 20.132 -7.901 5.509 1.00 97.69 75 VAL A O 1
ATOM 555 N N . PHE A 1 76 ? 18.505 -9.005 4.428 1.00 98.44 76 PHE A N 1
ATOM 556 C CA . PHE A 1 76 ? 19.197 -9.110 3.139 1.00 98.44 76 PHE A CA 1
ATOM 557 C C . PHE A 1 76 ? 18.819 -7.960 2.200 1.00 98.44 76 PHE A C 1
ATOM 559 O O . PHE A 1 76 ? 17.694 -7.448 2.235 1.00 98.44 76 PHE A O 1
ATOM 566 N N . ARG A 1 77 ? 19.728 -7.608 1.283 1.00 98.50 77 ARG A N 1
ATOM 567 C CA . ARG A 1 77 ? 19.413 -6.733 0.150 1.00 98.50 77 ARG A CA 1
ATOM 568 C C . ARG A 1 77 ? 18.496 -7.492 -0.807 1.00 98.50 77 ARG A C 1
ATOM 570 O O . ARG A 1 77 ? 18.930 -8.384 -1.529 1.00 98.50 77 ARG A O 1
ATOM 577 N N . SER A 1 78 ? 17.212 -7.164 -0.797 1.00 98.50 78 SER A N 1
ATOM 578 C CA . SER A 1 78 ? 16.221 -7.890 -1.592 1.00 98.50 78 SER A CA 1
ATOM 579 C C . SER A 1 78 ? 15.900 -7.154 -2.885 1.00 98.50 78 SER A C 1
ATOM 581 O O . SER A 1 78 ? 15.225 -6.137 -2.849 1.00 98.50 78 SER A O 1
ATOM 583 N N . LEU A 1 79 ? 16.339 -7.710 -4.016 1.00 98.81 79 LEU A N 1
ATOM 584 C CA . LEU A 1 79 ? 16.057 -7.239 -5.377 1.00 98.81 79 LEU A CA 1
ATOM 585 C C . LEU A 1 79 ? 14.976 -8.115 -6.043 1.00 98.81 79 LEU A C 1
ATOM 587 O O . LEU A 1 79 ? 15.077 -8.484 -7.212 1.00 98.81 79 LEU A O 1
ATOM 591 N N . ILE A 1 80 ? 13.970 -8.521 -5.260 1.00 98.75 80 ILE A N 1
ATOM 592 C CA . ILE A 1 80 ? 12.858 -9.388 -5.693 1.00 98.75 80 ILE A CA 1
ATOM 593 C C . ILE A 1 80 ? 11.800 -8.583 -6.476 1.00 98.75 80 ILE A C 1
ATOM 595 O O . ILE A 1 80 ? 11.170 -9.120 -7.394 1.00 98.75 80 ILE A O 1
ATOM 599 N N . GLY A 1 81 ? 11.589 -7.316 -6.104 1.00 98.12 81 GLY A N 1
ATOM 600 C CA . GLY A 1 81 ? 10.553 -6.449 -6.667 1.00 98.12 81 GLY A CA 1
ATOM 601 C C . GLY A 1 81 ? 9.153 -6.979 -6.382 1.00 98.12 81 GLY A C 1
ATOM 602 O O . GLY A 1 81 ? 8.835 -7.395 -5.273 1.00 98.12 81 GLY A O 1
ATOM 603 N N . THR A 1 82 ? 8.314 -7.071 -7.413 1.00 95.69 82 THR A N 1
ATOM 604 C CA . THR A 1 82 ? 6.942 -7.605 -7.279 1.00 95.69 82 THR A CA 1
ATOM 605 C C . THR A 1 82 ? 6.054 -6.722 -6.387 1.00 95.69 82 THR A C 1
ATOM 607 O O . THR A 1 82 ? 5.334 -7.227 -5.525 1.00 95.69 82 THR A O 1
ATOM 610 N N . GLY A 1 83 ? 6.147 -5.399 -6.559 1.00 97.38 83 GLY A N 1
ATOM 611 C CA . GLY A 1 83 ? 5.367 -4.409 -5.807 1.00 97.38 83 GLY A CA 1
ATOM 612 C C . GLY A 1 83 ? 6.020 -3.927 -4.505 1.00 97.38 83 GLY A C 1
ATOM 613 O O . GLY A 1 83 ? 5.477 -3.043 -3.848 1.00 97.38 83 GLY A O 1
ATOM 614 N N . TYR A 1 84 ? 7.189 -4.462 -4.132 1.00 98.81 84 TYR A N 1
ATOM 615 C CA . TYR A 1 84 ? 7.935 -4.049 -2.940 1.00 98.81 84 TYR A CA 1
ATOM 616 C C . TYR A 1 84 ? 9.396 -3.783 -3.295 1.00 98.81 84 TYR A C 1
ATOM 618 O O . TYR A 1 84 ? 10.083 -4.641 -3.849 1.00 98.81 84 TYR A O 1
ATOM 626 N N . TYR A 1 85 ? 9.873 -2.585 -2.967 1.00 98.81 85 TYR A N 1
ATOM 627 C CA . TYR A 1 85 ? 11.196 -2.111 -3.363 1.00 98.81 85 TYR A CA 1
ATOM 628 C C . TYR A 1 85 ? 11.878 -1.419 -2.182 1.00 98.81 85 TYR A C 1
ATOM 630 O O . TYR A 1 85 ? 11.233 -0.735 -1.377 1.00 98.81 85 TYR A O 1
ATOM 638 N N . GLY A 1 86 ? 13.198 -1.563 -2.069 1.00 98.38 86 GLY A N 1
ATOM 639 C CA . GLY A 1 86 ? 13.976 -0.800 -1.101 1.00 98.38 86 GLY A CA 1
ATOM 640 C C . GLY A 1 86 ? 13.832 0.707 -1.336 1.00 98.38 86 GLY A C 1
ATOM 641 O O . GLY A 1 86 ? 13.935 1.204 -2.455 1.00 98.38 86 GLY A O 1
ATOM 642 N N . THR A 1 87 ? 13.607 1.459 -0.265 1.00 98.56 87 THR A N 1
ATOM 643 C CA . THR A 1 87 ? 13.531 2.925 -0.301 1.00 98.56 87 THR A CA 1
ATOM 644 C C . THR A 1 87 ? 14.252 3.513 0.898 1.00 98.56 87 THR A C 1
ATOM 646 O O . THR A 1 87 ? 14.387 2.870 1.945 1.00 98.56 87 THR A O 1
ATOM 649 N N . ILE A 1 88 ? 14.739 4.738 0.739 1.00 98.56 88 ILE A N 1
ATOM 650 C CA . ILE A 1 88 ? 15.357 5.509 1.804 1.00 98.56 88 ILE A CA 1
ATOM 651 C C . ILE A 1 88 ? 14.262 6.370 2.428 1.00 98.56 88 ILE A C 1
ATOM 653 O O . ILE A 1 88 ? 13.849 7.375 1.861 1.00 98.56 88 ILE A O 1
ATOM 657 N N . VAL A 1 89 ? 13.804 5.998 3.624 1.00 98.56 89 VAL A N 1
ATOM 658 C CA . VAL A 1 89 ? 12.897 6.853 4.403 1.00 98.56 89 VAL A CA 1
ATOM 659 C C . VAL A 1 89 ? 13.672 8.089 4.866 1.00 98.56 89 VAL A C 1
ATOM 661 O O . VAL A 1 89 ? 14.620 7.930 5.644 1.00 98.56 89 VAL A O 1
ATOM 664 N N . PRO A 1 90 ? 13.298 9.319 4.460 1.00 98.56 90 PRO A N 1
ATOM 665 C CA . PRO A 1 90 ? 13.998 10.512 4.913 1.00 98.56 90 PRO A CA 1
ATOM 666 C C . PRO A 1 90 ? 13.959 10.592 6.449 1.00 98.56 90 PRO A C 1
ATOM 668 O O . PRO A 1 90 ? 12.862 10.556 7.021 1.00 98.56 90 PRO A O 1
ATOM 671 N N . PRO A 1 91 ? 15.107 10.718 7.146 1.00 98.50 91 PRO A N 1
ATOM 672 C CA . PRO A 1 91 ? 15.144 10.713 8.611 1.00 98.50 91 PRO A CA 1
ATOM 673 C C . PRO A 1 91 ? 14.236 11.768 9.249 1.00 98.50 91 PRO A C 1
ATOM 675 O O . PRO A 1 91 ? 13.612 11.510 10.279 1.00 98.50 91 PRO A O 1
ATOM 678 N N . VAL A 1 92 ? 14.093 12.927 8.597 1.00 98.56 92 VAL A N 1
ATOM 679 C CA . VAL A 1 92 ? 13.183 13.993 9.027 1.00 98.56 92 VAL A CA 1
ATOM 680 C C . VAL A 1 92 ? 11.715 13.553 9.023 1.00 98.56 92 VAL A C 1
ATOM 682 O O . VAL A 1 92 ? 10.985 13.907 9.943 1.00 98.56 92 VAL A O 1
ATOM 685 N N . ILE A 1 93 ? 11.286 12.737 8.055 1.00 98.75 93 ILE A N 1
ATOM 686 C CA . ILE A 1 93 ? 9.921 12.194 7.985 1.00 98.75 93 ILE A CA 1
ATOM 687 C C . ILE A 1 93 ? 9.770 11.044 8.984 1.00 98.75 93 ILE A C 1
ATOM 689 O O . ILE A 1 93 ? 8.801 11.026 9.741 1.00 98.75 93 ILE A O 1
ATOM 693 N N . LYS A 1 94 ? 10.748 10.126 9.052 1.00 98.56 94 LYS A N 1
ATOM 694 C CA . LYS A 1 94 ? 10.743 9.019 10.025 1.00 98.56 94 LYS A CA 1
ATOM 695 C C . LYS A 1 94 ? 10.541 9.547 11.448 1.00 98.56 94 LYS A C 1
ATOM 697 O O . LYS A 1 94 ? 9.592 9.156 12.119 1.00 98.56 94 LYS A O 1
ATOM 702 N N . ARG A 1 95 ? 11.379 10.495 11.872 1.00 98.62 95 ARG A N 1
ATOM 703 C CA . ARG A 1 95 ? 11.365 11.010 13.244 1.00 98.62 95 ARG A CA 1
ATOM 704 C C . ARG A 1 95 ? 10.161 11.901 13.545 1.00 98.62 95 ARG A C 1
ATOM 706 O O . ARG A 1 95 ? 9.589 11.808 14.624 1.00 98.62 95 ARG A O 1
ATOM 713 N N . ASN A 1 96 ? 9.793 12.796 12.625 1.00 98.62 96 ASN A N 1
ATOM 714 C CA . ASN A 1 96 ? 8.784 13.826 12.910 1.00 98.62 96 ASN A CA 1
ATOM 715 C C . ASN A 1 96 ? 7.354 13.431 12.506 1.00 98.62 96 ASN A C 1
ATOM 717 O O . ASN A 1 96 ? 6.434 14.190 12.818 1.00 98.62 96 ASN A O 1
ATOM 721 N N . VAL A 1 97 ? 7.165 12.276 11.853 1.00 98.69 97 VAL A N 1
ATOM 722 C CA . VAL A 1 97 ? 5.852 11.747 11.438 1.00 98.69 97 VAL A CA 1
ATOM 723 C C . VAL A 1 97 ? 5.638 10.330 11.966 1.00 98.69 97 VAL A C 1
ATOM 725 O O . VAL A 1 97 ? 4.768 10.134 12.808 1.00 98.69 97 VAL A O 1
ATOM 728 N N . LEU A 1 98 ? 6.436 9.350 11.524 1.00 98.50 98 LEU A N 1
ATOM 729 C CA . LEU A 1 98 ? 6.229 7.940 11.897 1.00 98.50 98 LEU A CA 1
ATOM 730 C C . LEU A 1 98 ? 6.451 7.694 13.398 1.00 98.50 98 LEU A C 1
ATOM 732 O O . LEU A 1 98 ? 5.706 6.945 14.016 1.00 98.50 98 LEU A O 1
ATOM 736 N N . GLU A 1 99 ? 7.444 8.360 13.987 1.00 98.62 99 GLU A N 1
ATOM 737 C CA . GLU A 1 99 ? 7.806 8.242 15.408 1.00 98.62 99 GLU A CA 1
ATOM 738 C C . GLU A 1 99 ? 7.214 9.379 16.269 1.00 98.62 99 GLU A C 1
ATOM 740 O O . GLU A 1 99 ? 7.638 9.591 17.404 1.00 98.62 99 GLU A O 1
ATOM 745 N N . ASN A 1 100 ? 6.224 10.117 15.750 1.00 98.50 100 ASN A N 1
ATOM 746 C CA . ASN A 1 100 ? 5.620 11.261 16.435 1.00 98.50 100 ASN A CA 1
ATOM 747 C C . ASN A 1 100 ? 4.128 11.020 16.758 1.00 98.50 100 ASN A C 1
ATOM 749 O O . ASN A 1 100 ? 3.311 10.978 15.832 1.00 98.50 100 ASN A O 1
ATOM 753 N N . PRO A 1 101 ? 3.730 10.933 18.045 1.00 98.25 101 PRO A N 1
ATOM 754 C CA . PRO A 1 101 ? 2.348 10.635 18.432 1.00 98.25 101 PRO A CA 1
ATOM 755 C C . PRO A 1 101 ? 1.328 11.666 17.949 1.00 98.25 101 PRO A C 1
ATOM 757 O O . PRO A 1 101 ? 0.172 11.302 17.730 1.00 98.25 101 PRO A O 1
ATOM 760 N N . ALA A 1 102 ? 1.739 12.910 17.686 1.00 98.12 102 ALA A N 1
ATOM 761 C CA . ALA A 1 102 ? 0.858 13.923 17.102 1.00 98.12 102 ALA A CA 1
ATOM 762 C C . ALA A 1 102 ? 0.328 13.529 15.705 1.00 98.12 102 ALA A C 1
ATOM 764 O O . ALA A 1 102 ? -0.699 14.043 15.267 1.00 98.12 102 ALA A O 1
ATOM 765 N N . TRP A 1 103 ? 1.006 12.608 15.006 1.00 98.56 103 TRP A N 1
ATOM 766 C CA . TRP A 1 103 ? 0.622 12.129 13.675 1.00 98.56 103 TRP A CA 1
ATOM 767 C C . TRP A 1 103 ? -0.070 10.765 13.671 1.00 98.56 103 TRP A C 1
ATOM 769 O O . TRP A 1 103 ? -0.900 10.529 12.793 1.00 98.56 103 TRP A O 1
ATOM 779 N N . TYR A 1 104 ? 0.250 9.871 14.615 1.00 98.31 104 TYR A N 1
ATOM 780 C CA . TYR A 1 104 ? -0.266 8.493 14.601 1.00 98.31 104 TYR A CA 1
ATOM 781 C C . TYR A 1 104 ? -1.370 8.198 15.624 1.00 98.31 104 TYR A C 1
ATOM 783 O O . TYR A 1 104 ? -1.987 7.141 15.533 1.00 98.31 104 TYR A O 1
ATOM 791 N N . THR A 1 105 ? -1.635 9.088 16.589 1.00 98.56 105 THR A N 1
ATOM 792 C CA . THR A 1 105 ? -2.640 8.823 17.643 1.00 98.56 105 THR A CA 1
ATOM 793 C C . THR A 1 105 ? -4.027 9.398 17.351 1.00 98.56 105 THR A C 1
ATOM 795 O O . THR A 1 105 ? -5.007 9.004 17.980 1.00 98.56 105 THR A O 1
ATOM 798 N N . ALA A 1 106 ? -4.149 10.325 16.396 1.00 97.06 106 ALA A N 1
ATOM 799 C CA . ALA A 1 106 ? -5.453 10.748 15.894 1.00 97.06 106 ALA A CA 1
ATOM 800 C C . ALA A 1 106 ? -6.073 9.662 14.997 1.00 97.06 106 ALA A C 1
ATOM 802 O O . ALA A 1 106 ? -5.389 8.787 14.471 1.00 97.06 106 ALA A O 1
ATOM 803 N N . TYR A 1 107 ? -7.384 9.751 14.773 1.00 97.88 107 TYR A N 1
ATOM 804 C CA . TYR A 1 107 ? -8.098 8.846 13.870 1.00 97.88 107 TYR A CA 1
ATOM 805 C C . TYR A 1 107 ? -8.594 9.577 12.613 1.00 97.88 107 TYR A C 1
ATOM 807 O O . TYR A 1 107 ? -8.134 10.673 12.261 1.00 97.88 107 TYR A O 1
ATOM 815 N N . THR A 1 108 ? -9.554 8.968 11.916 1.00 97.62 108 THR A N 1
ATOM 816 C CA . THR A 1 108 ? -10.223 9.551 10.746 1.00 97.62 108 THR A CA 1
ATOM 817 C C . THR A 1 108 ? -10.599 11.023 10.997 1.00 97.62 108 THR A C 1
ATOM 819 O O . THR A 1 108 ? -11.146 11.331 12.060 1.00 97.62 108 THR A O 1
ATOM 822 N N . PRO A 1 109 ? -10.351 11.945 10.044 1.00 97.75 109 PRO A N 1
ATOM 823 C CA . PRO A 1 109 ? -10.676 13.367 10.178 1.00 97.75 109 PRO A CA 1
ATOM 824 C C . PRO A 1 109 ? -12.189 13.641 10.050 1.00 97.75 109 PRO A C 1
ATOM 826 O O . PRO A 1 109 ? -12.635 14.364 9.161 1.00 97.75 109 PRO A O 1
ATOM 829 N N . TYR A 1 110 ? -12.995 13.045 10.938 1.00 97.94 110 TYR A N 1
ATOM 830 C CA . TYR A 1 110 ? -14.447 13.246 11.010 1.00 97.94 110 TYR A CA 1
ATOM 831 C C . TYR A 1 110 ? -14.827 14.680 11.391 1.00 97.94 110 TYR A C 1
ATOM 833 O O . TYR A 1 110 ? -15.892 15.136 10.991 1.00 97.94 110 TYR A O 1
ATOM 841 N N . GLN A 1 111 ? -13.969 15.362 12.159 1.00 98.25 111 GLN A N 1
ATOM 842 C CA . GLN A 1 111 ? -14.118 16.751 12.606 1.00 98.25 111 GLN A CA 1
ATOM 843 C C . GLN A 1 111 ? -13.091 17.621 11.857 1.00 98.25 111 GLN A C 1
ATOM 845 O O . GLN A 1 111 ? -11.938 17.706 12.299 1.00 98.25 111 GLN A O 1
ATOM 850 N N . PRO A 1 112 ? -13.436 18.193 10.686 1.00 98.25 112 PRO A N 1
ATOM 851 C CA . PRO A 1 112 ? -12.461 18.824 9.798 1.00 98.25 112 PRO A CA 1
ATOM 852 C C . PRO A 1 112 ? -11.719 20.007 10.425 1.00 98.25 112 PRO A C 1
ATOM 854 O O . PRO A 1 112 ? -10.532 20.186 10.163 1.00 98.25 112 PRO A O 1
ATOM 857 N N . GLU A 1 113 ? -12.387 20.790 11.269 1.00 98.38 113 GLU A N 1
ATOM 858 C CA . GLU A 1 113 ? -11.877 22.025 11.877 1.00 98.38 113 GLU A CA 1
ATOM 859 C C . GLU A 1 113 ? -10.672 21.782 12.798 1.00 98.38 113 GLU A C 1
ATOM 861 O O . GLU A 1 113 ? -9.836 22.664 12.964 1.00 98.38 113 GLU A O 1
ATOM 866 N N . ILE A 1 114 ? -10.559 20.571 13.351 1.00 98.19 114 ILE A N 1
ATOM 867 C CA . ILE A 1 114 ? -9.457 20.117 14.219 1.00 98.19 114 ILE A CA 1
ATOM 868 C C . ILE A 1 114 ? -8.628 19.002 13.560 1.00 98.19 114 ILE A C 1
ATOM 870 O O . ILE A 1 114 ? -8.039 18.155 14.237 1.00 98.19 114 ILE A O 1
ATOM 874 N N . SER A 1 115 ? -8.662 18.949 12.226 1.00 98.50 115 SER A N 1
ATOM 875 C CA . SER A 1 115 ? -7.998 17.919 11.420 1.00 98.50 115 SER A CA 1
ATOM 876 C C . SER A 1 115 ? -7.405 18.454 10.111 1.00 98.50 115 SER A C 1
ATOM 878 O O . SER A 1 115 ? -7.183 17.685 9.171 1.00 98.50 115 SER A O 1
ATOM 880 N N . GLN A 1 116 ? -7.216 19.774 9.998 1.00 98.75 116 GLN A N 1
ATOM 881 C CA . GLN A 1 116 ? -6.789 20.404 8.744 1.00 98.75 116 GLN A CA 1
ATOM 882 C C . GLN A 1 116 ? -5.377 19.991 8.321 1.00 98.75 116 GLN A C 1
ATOM 884 O O . GLN A 1 116 ? -5.109 19.944 7.126 1.00 98.75 116 GLN A O 1
ATOM 889 N N . GLY A 1 117 ? -4.491 19.669 9.264 1.00 98.50 117 GLY A N 1
ATOM 890 C CA . GLY A 1 117 ? -3.121 19.247 8.995 1.00 98.50 117 GLY A CA 1
ATOM 891 C C . GLY A 1 117 ? -3.062 17.960 8.182 1.00 98.50 117 GLY A C 1
ATOM 892 O O . GLY A 1 117 ? -2.544 17.953 7.064 1.00 98.50 117 GLY A O 1
ATOM 893 N N . ARG A 1 118 ? -3.646 16.871 8.702 1.00 98.44 118 ARG A N 1
ATOM 894 C CA . ARG A 1 118 ? -3.687 15.597 7.964 1.00 98.44 118 ARG A CA 1
ATOM 895 C C . ARG A 1 118 ? -4.598 15.632 6.741 1.00 98.44 118 ARG A C 1
ATOM 897 O O . ARG A 1 118 ? -4.331 14.913 5.785 1.00 98.44 118 ARG A O 1
ATOM 904 N N . LEU A 1 119 ? -5.644 16.463 6.730 1.00 98.81 119 LEU A N 1
ATOM 905 C CA . LEU A 1 119 ? -6.465 16.662 5.530 1.00 98.81 119 LEU A CA 1
ATOM 906 C C . LEU A 1 119 ? -5.679 17.356 4.406 1.00 98.81 119 LEU A C 1
ATOM 908 O O . LEU A 1 119 ? -5.788 16.930 3.261 1.00 98.81 119 LEU A O 1
ATOM 912 N N . GLU A 1 120 ? -4.860 18.367 4.715 1.00 98.62 120 GLU A N 1
ATOM 913 C CA . GLU A 1 120 ? -3.970 19.015 3.739 1.00 98.62 120 GLU A CA 1
ATOM 914 C C . GLU A 1 120 ? -2.927 18.020 3.198 1.00 98.62 120 GLU A C 1
ATOM 916 O O . GLU A 1 120 ? -2.732 17.933 1.985 1.00 98.62 120 GLU A O 1
ATOM 921 N N . ALA A 1 121 ? -2.320 17.206 4.071 1.00 98.56 121 ALA A N 1
ATOM 922 C CA . ALA A 1 121 ? -1.366 16.168 3.667 1.00 98.56 121 ALA A CA 1
ATOM 923 C C . ALA A 1 121 ? -2.001 15.100 2.753 1.00 98.56 121 ALA A C 1
ATOM 925 O O . ALA A 1 121 ? -1.429 14.750 1.721 1.00 98.56 121 ALA A O 1
ATOM 926 N N . LEU A 1 122 ? -3.214 14.636 3.073 1.00 98.75 122 LEU A N 1
ATOM 927 C CA . LEU A 1 122 ? -3.970 13.706 2.229 1.00 98.75 122 LEU A CA 1
ATOM 928 C C . LEU A 1 122 ? -4.398 14.336 0.899 1.00 98.75 122 LEU A C 1
ATOM 930 O O . LEU A 1 122 ? -4.400 13.662 -0.128 1.00 98.75 122 LEU A O 1
ATOM 934 N N . PHE A 1 123 ? -4.740 15.625 0.889 1.00 98.75 123 PHE A N 1
ATOM 935 C CA . PHE A 1 123 ? -5.023 16.330 -0.357 1.00 98.75 123 PHE A CA 1
ATOM 936 C C . PHE A 1 123 ? -3.769 16.406 -1.236 1.00 98.75 123 PHE A C 1
ATOM 938 O O . PHE A 1 123 ? -3.846 16.143 -2.432 1.00 98.75 123 PHE A O 1
ATOM 945 N N . ALA A 1 124 ? -2.595 16.651 -0.646 1.00 98.69 124 ALA A N 1
ATOM 946 C CA . ALA A 1 124 ? -1.331 16.589 -1.373 1.00 98.69 124 ALA A CA 1
ATOM 947 C C . ALA A 1 124 ? -0.991 15.172 -1.867 1.00 98.69 124 ALA A C 1
ATOM 949 O O . ALA A 1 124 ? -0.492 15.036 -2.982 1.00 98.69 124 ALA A O 1
ATOM 950 N N . PHE A 1 125 ? -1.303 14.119 -1.101 1.00 98.94 125 PHE A N 1
ATOM 951 C CA . PHE A 1 125 ? -1.205 12.733 -1.578 1.00 98.94 125 PHE A CA 1
ATOM 952 C C . PHE A 1 125 ? -2.061 12.517 -2.833 1.00 98.94 125 PHE A C 1
ATOM 954 O O . PHE A 1 125 ? -1.567 12.008 -3.836 1.00 98.94 125 PHE A O 1
ATOM 961 N N . GLN A 1 126 ? -3.322 12.961 -2.812 1.00 98.94 126 GLN A N 1
ATOM 962 C CA . GLN A 1 126 ? -4.213 12.863 -3.969 1.00 98.94 126 GLN A CA 1
ATOM 963 C C . GLN A 1 126 ? -3.663 13.626 -5.176 1.00 98.94 126 GLN A C 1
ATOM 965 O O . GLN A 1 126 ? -3.613 13.065 -6.265 1.00 98.94 126 GLN A O 1
ATOM 970 N N . THR A 1 127 ? -3.203 14.866 -4.984 1.00 98.88 127 THR A N 1
ATOM 971 C CA . THR A 1 127 ? -2.588 15.670 -6.051 1.00 98.88 127 THR A CA 1
ATOM 972 C C . THR A 1 127 ? -1.361 14.976 -6.636 1.00 98.88 127 THR A C 1
ATOM 974 O O . THR A 1 127 ? -1.217 14.914 -7.853 1.00 98.88 127 THR A O 1
ATOM 977 N N . MET A 1 128 ? -0.501 14.405 -5.787 1.00 98.88 128 MET A N 1
ATOM 978 C CA . MET A 1 128 ? 0.671 13.645 -6.219 1.00 98.88 128 MET A CA 1
ATOM 979 C C . MET A 1 128 ? 0.275 12.450 -7.093 1.00 98.88 128 MET A C 1
ATOM 981 O O . MET A 1 128 ? 0.851 12.272 -8.165 1.00 98.88 128 MET A O 1
ATOM 985 N N . VAL A 1 129 ? -0.711 11.651 -6.669 1.00 98.94 129 VAL A N 1
ATOM 986 C CA . VAL A 1 129 ? -1.188 10.501 -7.454 1.00 98.94 129 VAL A CA 1
ATOM 987 C C . VAL A 1 129 ? -1.820 10.964 -8.770 1.00 98.94 129 VAL A C 1
ATOM 989 O O . VAL A 1 129 ? -1.470 10.423 -9.817 1.00 98.94 129 VAL A O 1
ATOM 992 N N . CYS A 1 130 ? -2.697 11.973 -8.752 1.00 98.88 130 CYS A N 1
ATOM 993 C CA . CYS A 1 130 ? -3.321 12.534 -9.956 1.00 98.88 130 CYS A CA 1
ATOM 994 C C . CYS A 1 130 ? -2.272 13.012 -10.969 1.00 98.88 130 CYS A C 1
ATOM 996 O O . CYS A 1 130 ? -2.284 12.579 -12.118 1.00 98.88 130 CYS A O 1
ATOM 998 N N . GLU A 1 131 ? -1.320 13.850 -10.544 1.00 98.81 131 GLU A N 1
ATOM 999 C CA . GLU A 1 131 ? -0.295 14.389 -11.444 1.00 98.81 131 GLU A CA 1
ATOM 1000 C C . GLU A 1 131 ? 0.656 13.297 -11.955 1.00 98.81 131 GLU A C 1
ATOM 1002 O O . GLU A 1 131 ? 1.044 13.331 -13.121 1.00 98.81 131 GLU A O 1
ATOM 1007 N N . LEU A 1 132 ? 1.014 12.296 -11.140 1.00 98.88 132 LEU A N 1
ATOM 1008 C CA . LEU A 1 132 ? 1.884 11.207 -11.596 1.00 98.88 132 LEU A CA 1
ATOM 1009 C C . LEU A 1 132 ? 1.177 10.247 -12.554 1.00 98.88 132 LEU A C 1
ATOM 1011 O O . LEU A 1 132 ? 1.802 9.826 -13.523 1.00 98.88 132 LEU A O 1
ATOM 1015 N N . THR A 1 133 ? -0.100 9.944 -12.319 1.00 98.94 133 THR A N 1
ATOM 1016 C CA . THR A 1 133 ? -0.899 9.034 -13.161 1.00 98.94 133 THR A CA 1
ATOM 1017 C C . THR A 1 133 ? -1.553 9.718 -14.362 1.00 98.94 133 THR A C 1
ATOM 1019 O O . THR A 1 133 ? -2.029 9.024 -15.259 1.00 98.94 133 THR A O 1
ATOM 1022 N N . ALA A 1 134 ? -1.539 11.055 -14.400 1.00 98.75 134 ALA A N 1
ATOM 1023 C CA . ALA A 1 134 ? -2.274 11.888 -15.352 1.00 98.75 134 ALA A CA 1
ATOM 1024 C C . ALA A 1 134 ? -3.790 11.607 -15.361 1.00 98.75 134 ALA A C 1
ATOM 1026 O O . ALA A 1 134 ? -4.434 11.663 -16.406 1.00 98.75 134 ALA A O 1
ATOM 1027 N N . LEU A 1 135 ? -4.355 11.297 -14.189 1.00 98.81 135 LEU A N 1
ATOM 1028 C CA . LEU A 1 135 ? -5.790 11.094 -13.980 1.00 98.81 135 LEU A CA 1
ATOM 1029 C C . LEU A 1 135 ? -6.383 12.198 -13.102 1.00 98.81 135 LEU A C 1
ATOM 1031 O O . LEU A 1 135 ? -5.687 12.856 -12.330 1.00 98.81 135 LEU A O 1
ATOM 1035 N N . ASP A 1 136 ? -7.695 12.386 -13.214 1.00 98.44 136 ASP A N 1
ATOM 1036 C CA . ASP A 1 136 ? -8.367 13.573 -12.686 1.00 98.44 136 ASP A CA 1
ATOM 1037 C C . ASP A 1 136 ? -8.558 13.539 -11.164 1.00 98.44 136 ASP A C 1
ATOM 1039 O O . ASP A 1 136 ? -8.461 14.572 -10.501 1.00 98.44 136 ASP A O 1
ATOM 1043 N N . ILE A 1 137 ? -8.868 12.370 -10.591 1.00 98.56 137 ILE A N 1
ATOM 1044 C CA . ILE A 1 137 ? -9.279 12.252 -9.183 1.00 98.56 137 ILE A CA 1
ATOM 1045 C C . ILE A 1 137 ? -8.647 11.010 -8.554 1.00 98.56 137 ILE A C 1
ATOM 1047 O O . ILE A 1 137 ? -8.812 9.909 -9.067 1.00 98.56 137 ILE A O 1
ATOM 1051 N N . SER A 1 138 ? -7.999 11.170 -7.399 1.00 98.56 138 SER A N 1
ATOM 1052 C CA . SER A 1 138 ? -7.478 10.081 -6.564 1.00 98.56 138 SER A CA 1
ATOM 1053 C C . SER A 1 138 ? -8.175 10.058 -5.213 1.00 98.56 138 SER A C 1
ATOM 1055 O O . SER A 1 138 ? -8.494 11.109 -4.657 1.00 98.56 138 SER A O 1
ATOM 1057 N N . ASN A 1 139 ? -8.362 8.866 -4.649 1.00 98.31 139 ASN A N 1
ATOM 1058 C CA . ASN A 1 139 ? -8.811 8.722 -3.269 1.00 98.31 139 ASN A CA 1
ATOM 1059 C C . ASN A 1 139 ? -7.679 8.979 -2.253 1.00 98.31 139 ASN A C 1
ATOM 1061 O O . ASN A 1 139 ? -6.504 9.113 -2.603 1.00 98.31 139 ASN A O 1
ATOM 1065 N N . ALA A 1 140 ? -8.044 9.030 -0.972 1.00 98.31 140 ALA A N 1
ATOM 1066 C CA . ALA A 1 140 ? -7.154 9.252 0.165 1.00 98.31 140 ALA A CA 1
ATOM 1067 C C . ALA A 1 140 ? -6.560 7.934 0.708 1.00 98.31 140 ALA A C 1
ATOM 1069 O O . ALA A 1 140 ? -6.528 7.728 1.924 1.00 98.31 140 ALA A O 1
ATOM 1070 N N . SER A 1 141 ? -6.099 7.070 -0.206 1.00 98.38 141 SER A N 1
ATOM 1071 C CA . SER A 1 141 ? -5.531 5.719 -0.031 1.00 98.38 141 SER A CA 1
ATOM 1072 C C . SER A 1 141 ? -6.491 4.521 -0.073 1.00 98.38 141 SER A C 1
ATOM 1074 O O . SER A 1 141 ? -7.691 4.614 0.186 1.00 98.38 141 SER A O 1
ATOM 1076 N N . MET A 1 142 ? -5.882 3.374 -0.376 1.00 98.56 142 MET A N 1
ATOM 1077 C CA . MET A 1 142 ? -6.380 2.001 -0.294 1.00 98.56 142 MET A CA 1
ATOM 1078 C C . MET A 1 142 ? -5.490 1.178 0.654 1.00 98.56 142 MET A C 1
ATOM 1080 O O . MET A 1 142 ? -4.474 1.671 1.146 1.00 98.56 142 MET A O 1
ATOM 1084 N N . LEU A 1 143 ? -5.872 -0.074 0.925 1.00 98.69 143 LEU A N 1
ATOM 1085 C CA . LEU A 1 143 ? -5.164 -0.941 1.877 1.00 98.69 143 LEU A CA 1
ATOM 1086 C C . LEU A 1 143 ? -3.816 -1.447 1.353 1.00 98.69 143 LEU A C 1
ATOM 1088 O O . LEU A 1 143 ? -2.860 -1.503 2.116 1.00 98.69 143 LEU A O 1
ATOM 1092 N N . ASP A 1 144 ? -3.764 -1.811 0.075 1.00 98.75 144 ASP A N 1
ATOM 1093 C CA . ASP A 1 144 ? -2.583 -2.252 -0.669 1.00 98.75 144 ASP A CA 1
ATOM 1094 C C . ASP A 1 144 ? -2.905 -2.219 -2.181 1.00 98.75 144 ASP A C 1
ATOM 1096 O O . ASP A 1 144 ? -4.032 -1.905 -2.579 1.00 98.75 144 ASP A O 1
ATOM 1100 N N . GLU A 1 145 ? -1.928 -2.531 -3.036 1.00 98.81 145 GLU A N 1
ATOM 1101 C CA . GLU A 1 145 ? -2.124 -2.596 -4.493 1.00 98.81 145 GLU A CA 1
ATOM 1102 C C . GLU A 1 145 ? -3.176 -3.639 -4.900 1.00 98.81 145 GLU A C 1
ATOM 1104 O O . GLU A 1 145 ? -4.049 -3.368 -5.724 1.00 98.81 145 GLU A O 1
ATOM 1109 N N . ALA A 1 146 ? -3.108 -4.836 -4.320 1.00 98.69 146 ALA A N 1
ATOM 1110 C CA . ALA A 1 146 ? -3.909 -5.979 -4.742 1.00 98.69 146 ALA A CA 1
ATOM 1111 C C . ALA A 1 146 ? -5.409 -5.755 -4.478 1.00 98.69 146 ALA A C 1
ATOM 1113 O O . ALA A 1 146 ? -6.272 -6.054 -5.309 1.00 98.69 146 ALA A O 1
ATOM 1114 N N . THR A 1 147 ? -5.732 -5.173 -3.325 1.00 98.81 147 THR A N 1
ATOM 1115 C CA . THR A 1 147 ? -7.084 -4.747 -2.964 1.00 98.81 147 THR A CA 1
ATOM 1116 C C . THR A 1 147 ? -7.527 -3.523 -3.760 1.00 98.81 147 THR A C 1
ATOM 1118 O O . THR A 1 147 ? -8.697 -3.473 -4.136 1.00 98.81 147 THR A O 1
ATOM 1121 N N . ALA A 1 148 ? -6.633 -2.583 -4.092 1.00 98.88 148 ALA A N 1
ATOM 1122 C CA . ALA A 1 148 ? -6.953 -1.474 -4.994 1.00 98.88 148 ALA A CA 1
ATOM 1123 C C . ALA A 1 148 ? -7.332 -1.975 -6.399 1.00 98.88 148 ALA A C 1
ATOM 1125 O O . ALA A 1 148 ? -8.339 -1.532 -6.950 1.00 98.88 148 ALA A O 1
ATOM 1126 N N . ALA A 1 149 ? -6.602 -2.952 -6.944 1.00 98.94 149 ALA A N 1
ATOM 1127 C CA . ALA A 1 149 ? -6.914 -3.579 -8.229 1.00 98.94 149 ALA A CA 1
ATOM 1128 C C . ALA A 1 149 ? -8.260 -4.321 -8.208 1.00 98.94 149 ALA A C 1
ATOM 1130 O O . ALA A 1 149 ? -9.067 -4.188 -9.131 1.00 98.94 149 ALA A O 1
ATOM 1131 N N . ALA A 1 150 ? -8.554 -5.052 -7.130 1.00 98.81 150 ALA A N 1
ATOM 1132 C CA . ALA A 1 150 ? -9.858 -5.686 -6.973 1.00 98.81 150 ALA A CA 1
ATOM 1133 C C . ALA A 1 150 ? -11.001 -4.663 -6.875 1.00 98.81 150 ALA A C 1
ATOM 1135 O O . ALA A 1 150 ? -12.084 -4.892 -7.410 1.00 98.81 150 ALA A O 1
ATOM 1136 N N . GLU A 1 151 ? -10.771 -3.522 -6.231 1.00 98.81 151 GLU A N 1
ATOM 1137 C CA . GLU A 1 151 ? -11.759 -2.445 -6.160 1.00 98.81 151 GLU A CA 1
ATOM 1138 C C . GLU A 1 151 ? -11.916 -1.699 -7.488 1.00 98.81 151 GLU A C 1
ATOM 1140 O O . GLU A 1 151 ? -13.018 -1.268 -7.821 1.00 98.81 151 GLU A O 1
ATOM 1145 N N . ALA A 1 152 ? -10.861 -1.614 -8.301 1.00 98.88 152 ALA A N 1
ATOM 1146 C CA . ALA A 1 152 ? -10.957 -1.129 -9.674 1.00 98.88 152 ALA A CA 1
ATOM 1147 C C . ALA A 1 152 ? -11.810 -2.063 -10.550 1.00 98.88 152 ALA A C 1
ATOM 1149 O O . ALA A 1 152 ? -12.641 -1.577 -11.316 1.00 98.88 152 ALA A O 1
ATOM 1150 N N . MET A 1 153 ? -11.703 -3.388 -10.379 1.00 98.88 153 MET A N 1
ATOM 1151 C CA . MET A 1 153 ? -12.607 -4.350 -11.027 1.00 98.88 153 MET A CA 1
ATOM 1152 C C . MET A 1 153 ? -14.069 -4.119 -10.607 1.00 98.88 153 MET A C 1
ATOM 1154 O O . MET A 1 153 ? -14.954 -4.065 -11.464 1.00 98.88 153 MET A O 1
ATOM 1158 N N . THR A 1 154 ? -14.359 -3.958 -9.309 1.00 98.25 154 THR A N 1
ATOM 1159 C CA . THR A 1 154 ? -15.747 -3.719 -8.863 1.00 98.25 154 THR A CA 1
ATOM 1160 C C . THR A 1 154 ? -16.268 -2.353 -9.318 1.00 98.25 154 THR A C 1
ATOM 1162 O O . THR A 1 154 ? -17.440 -2.235 -9.680 1.00 98.25 154 THR A O 1
ATOM 1165 N N . LEU A 1 155 ? -15.409 -1.330 -9.358 1.00 98.50 155 LEU A N 1
ATOM 1166 C CA . LEU A 1 155 ? -15.714 -0.017 -9.923 1.00 98.50 155 LEU A CA 1
ATOM 1167 C C . LEU A 1 155 ? -16.064 -0.130 -11.405 1.00 98.50 155 LEU A C 1
ATOM 1169 O O . LEU A 1 155 ? -17.104 0.394 -11.810 1.00 98.50 155 LEU A O 1
ATOM 1173 N N . ALA A 1 156 ? -15.247 -0.841 -12.187 1.00 98.50 156 ALA A N 1
ATOM 1174 C CA . ALA A 1 156 ? -15.487 -1.059 -13.606 1.00 98.50 156 ALA A CA 1
ATOM 1175 C C . ALA A 1 156 ? -16.827 -1.762 -13.838 1.00 98.50 156 ALA A C 1
ATOM 1177 O O . ALA A 1 156 ? -17.629 -1.315 -14.657 1.00 98.50 15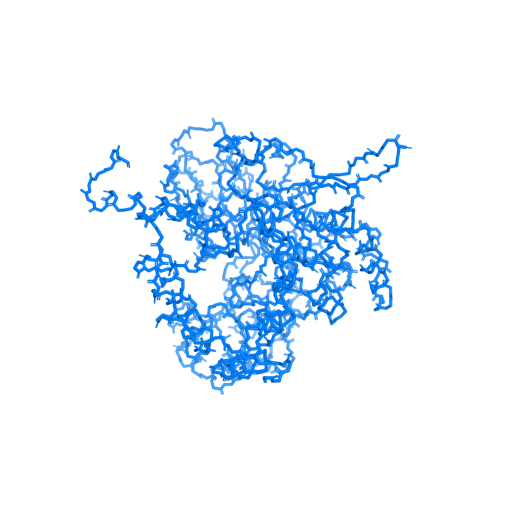6 ALA A O 1
ATOM 1178 N N . ARG A 1 157 ? -17.133 -2.793 -13.038 1.00 97.88 157 ARG A N 1
ATOM 1179 C CA . ARG A 1 157 ? -18.431 -3.474 -13.096 1.00 97.88 157 ARG A CA 1
ATOM 1180 C C . ARG A 1 157 ? -19.594 -2.525 -12.802 1.00 97.88 157 ARG A C 1
ATOM 1182 O O . ARG A 1 157 ? -20.571 -2.538 -13.539 1.00 97.88 157 ARG A O 1
ATOM 1189 N N . ARG A 1 158 ? -19.501 -1.690 -11.759 1.00 96.50 158 ARG A N 1
ATOM 1190 C CA . ARG A 1 158 ? -20.560 -0.719 -11.407 1.00 96.50 158 ARG A CA 1
ATOM 1191 C C . ARG A 1 158 ? -20.775 0.357 -12.473 1.00 96.50 158 ARG A C 1
ATOM 1193 O O . ARG A 1 158 ? -21.872 0.899 -12.563 1.00 96.50 158 ARG A O 1
ATOM 1200 N N . ALA A 1 159 ? -19.724 0.720 -13.204 1.00 96.19 159 ALA A N 1
ATOM 1201 C CA . ALA A 1 159 ? -19.776 1.742 -14.245 1.00 96.19 159 ALA A CA 1
ATOM 1202 C C . ALA A 1 159 ? -20.190 1.185 -15.619 1.00 96.19 159 ALA A C 1
ATOM 1204 O O . ALA A 1 159 ? -20.653 1.949 -16.467 1.00 96.19 159 ALA A O 1
ATOM 1205 N N . SER A 1 160 ? -20.034 -0.123 -15.836 1.00 95.81 160 SER A N 1
ATOM 1206 C CA . SER A 1 160 ? -20.373 -0.782 -17.094 1.00 95.81 160 SER A CA 1
ATOM 1207 C C . SER A 1 160 ? -21.884 -0.865 -17.325 1.00 95.81 160 SER A C 1
ATOM 1209 O O . SER A 1 160 ? -22.679 -0.973 -16.392 1.00 95.81 160 SER A O 1
ATOM 1211 N N . LYS A 1 161 ? -22.268 -0.830 -18.603 1.00 94.44 161 LYS A N 1
ATOM 1212 C CA . LYS A 1 161 ? -23.635 -1.075 -19.090 1.00 94.44 161 LYS A CA 1
ATOM 1213 C C . LYS A 1 161 ? -23.748 -2.379 -19.888 1.00 94.44 161 LYS A C 1
ATOM 1215 O O . LYS A 1 161 ? -24.801 -2.636 -20.466 1.00 94.44 161 LYS A O 1
ATOM 1220 N N . LEU A 1 162 ? -22.659 -3.145 -19.969 1.00 95.81 162 LEU A N 1
ATOM 1221 C CA . LEU A 1 162 ? -22.619 -4.432 -20.659 1.00 95.81 162 LEU A CA 1
ATOM 1222 C C . LEU A 1 162 ? -23.385 -5.493 -19.866 1.00 95.81 162 LEU A C 1
ATOM 1224 O O . LEU A 1 162 ? -23.777 -5.266 -18.719 1.00 95.81 162 LEU A O 1
ATOM 1228 N N . SER A 1 163 ? -23.586 -6.658 -20.481 1.00 95.06 163 SER A N 1
ATOM 1229 C CA . SER A 1 163 ? -24.290 -7.767 -19.843 1.00 95.06 163 SER A CA 1
ATOM 1230 C C . SER A 1 163 ? -23.627 -8.221 -18.533 1.00 95.06 163 SER A C 1
ATOM 1232 O O . SER A 1 163 ? -22.412 -8.095 -18.326 1.00 95.06 163 SER A O 1
ATOM 1234 N N . ASP A 1 164 ? -24.430 -8.813 -17.648 1.00 92.56 164 ASP A N 1
ATOM 1235 C CA . ASP A 1 164 ? -23.936 -9.425 -16.408 1.00 92.56 164 ASP A CA 1
ATOM 1236 C C . ASP A 1 164 ? -22.939 -10.568 -16.688 1.00 92.56 164 ASP A C 1
ATOM 1238 O O . ASP A 1 164 ? -22.045 -10.823 -15.880 1.00 92.56 164 ASP A O 1
ATOM 1242 N N . ASP A 1 165 ? -23.031 -11.197 -17.866 1.00 95.25 165 ASP A N 1
ATOM 1243 C CA . ASP A 1 165 ? -22.126 -12.250 -18.335 1.00 95.25 165 ASP A CA 1
ATOM 1244 C C . ASP A 1 165 ? -20.783 -11.741 -18.876 1.00 95.25 165 ASP A C 1
ATOM 1246 O O . ASP A 1 165 ? -19.855 -12.546 -19.012 1.00 95.25 165 ASP A O 1
ATOM 1250 N N . ALA A 1 166 ? -20.652 -10.438 -19.162 1.00 97.94 166 ALA A N 1
ATOM 1251 C CA . ALA A 1 166 ? -19.399 -9.854 -19.630 1.00 97.94 166 ALA A CA 1
ATOM 1252 C C . ALA A 1 166 ? -18.260 -10.181 -18.653 1.00 97.94 166 ALA A C 1
ATOM 1254 O O . ALA A 1 166 ? -18.425 -10.075 -17.437 1.00 97.94 166 ALA A O 1
ATOM 1255 N N . VAL A 1 167 ? -17.095 -10.574 -19.153 1.00 98.62 167 VAL A N 1
ATOM 1256 C CA . VAL A 1 167 ? -15.978 -11.012 -18.302 1.00 98.62 167 VAL A CA 1
ATOM 1257 C C . VAL A 1 167 ? -15.085 -9.844 -17.873 1.00 98.62 167 VAL A C 1
ATOM 1259 O O . VAL A 1 167 ? -15.151 -8.745 -18.425 1.00 98.62 167 VAL A O 1
ATOM 1262 N N . PHE A 1 168 ? -14.234 -10.075 -16.877 1.00 98.88 168 PHE A N 1
ATOM 1263 C CA . PHE A 1 168 ? -13.112 -9.198 -16.556 1.00 98.88 168 PHE A CA 1
ATOM 1264 C C . PHE A 1 168 ? -11.828 -9.797 -17.121 1.00 98.88 168 PHE A C 1
ATOM 1266 O O . PHE A 1 168 ? -11.507 -10.944 -16.805 1.00 98.88 168 PHE A O 1
ATOM 1273 N N . LEU A 1 169 ? -11.094 -9.043 -17.933 1.00 98.88 169 LEU A N 1
ATOM 1274 C CA . LEU A 1 169 ? -9.811 -9.494 -18.463 1.00 98.88 169 LEU A CA 1
ATOM 1275 C C . LEU A 1 169 ? -8.683 -9.103 -17.507 1.00 98.88 169 LEU A C 1
ATOM 1277 O O . LEU A 1 169 ? -8.659 -7.988 -16.984 1.00 98.88 169 LEU A O 1
ATOM 1281 N N . ILE A 1 170 ? -7.738 -10.010 -17.290 1.00 98.69 170 ILE A N 1
ATOM 1282 C CA . ILE A 1 170 ? -6.513 -9.739 -16.539 1.00 98.69 170 ILE A CA 1
ATOM 1283 C C . ILE A 1 170 ? -5.312 -10.151 -17.380 1.00 98.69 170 ILE A C 1
ATOM 1285 O O . ILE A 1 170 ? -5.270 -11.256 -17.910 1.00 98.69 170 ILE A O 1
ATOM 1289 N N . GLU A 1 171 ? -4.362 -9.245 -17.545 1.00 98.25 171 GLU A N 1
ATOM 1290 C CA . GLU A 1 171 ? -3.137 -9.528 -18.283 1.00 98.25 171 GLU A CA 1
ATOM 1291 C C . GLU A 1 171 ? -2.258 -10.524 -17.497 1.00 98.25 171 GLU A C 1
ATOM 1293 O O . GLU A 1 171 ? -2.226 -10.518 -16.259 1.00 98.25 171 GLU A O 1
ATOM 1298 N N . GLU A 1 172 ? -1.605 -11.446 -18.208 1.00 97.00 172 GLU A N 1
ATOM 1299 C CA . GLU A 1 172 ? -0.889 -12.574 -17.600 1.00 97.00 172 GLU A CA 1
ATOM 1300 C C . GLU A 1 172 ? 0.328 -12.155 -16.751 1.00 97.00 172 GLU A C 1
ATOM 1302 O O . GLU A 1 172 ? 0.637 -12.816 -15.751 1.00 97.00 172 GLU A O 1
ATOM 1307 N N . HIS A 1 173 ? 0.959 -11.026 -17.072 1.00 97.12 173 HIS A N 1
ATOM 1308 C CA . HIS A 1 173 ? 2.103 -10.438 -16.375 1.00 97.12 173 HIS A CA 1
ATOM 1309 C C . HIS A 1 173 ? 1.725 -9.407 -15.294 1.00 97.12 173 HIS A C 1
ATOM 1311 O O . HIS A 1 173 ? 2.591 -8.683 -14.791 1.00 97.12 173 HIS A O 1
ATOM 1317 N N . VAL A 1 174 ? 0.474 -9.393 -14.825 1.00 98.62 174 VAL A N 1
ATOM 1318 C CA . VAL A 1 174 ? 0.112 -8.755 -13.548 1.00 98.62 174 VAL A CA 1
ATOM 1319 C C . VAL A 1 174 ? 0.739 -9.523 -12.372 1.00 98.62 174 VAL A C 1
ATOM 1321 O O . VAL A 1 174 ? 0.829 -10.756 -12.377 1.00 98.62 174 VAL A O 1
ATOM 1324 N N . HIS A 1 175 ? 1.150 -8.808 -11.320 1.00 98.69 175 HIS A N 1
ATOM 1325 C CA . HIS A 1 175 ? 1.752 -9.372 -10.117 1.00 98.69 175 HIS A CA 1
ATOM 1326 C C . HIS A 1 175 ? 0.909 -10.529 -9.548 1.00 98.69 175 HIS A C 1
ATOM 1328 O O . HIS A 1 175 ? -0.304 -10.375 -9.360 1.00 98.69 175 HIS A O 1
ATOM 1334 N N . PRO A 1 176 ? 1.516 -11.687 -9.214 1.00 98.06 176 PRO A N 1
ATOM 1335 C CA . PRO A 1 176 ? 0.766 -12.881 -8.820 1.00 98.06 176 PRO A CA 1
ATOM 1336 C C . PRO A 1 176 ? -0.191 -12.666 -7.640 1.00 98.06 176 PRO A C 1
ATOM 1338 O O . PRO A 1 176 ? -1.322 -13.154 -7.662 1.00 98.06 176 PRO A O 1
ATOM 1341 N N . GLN A 1 177 ? 0.226 -11.906 -6.622 1.00 98.56 177 GLN A N 1
ATOM 1342 C CA . GLN A 1 177 ? -0.618 -11.578 -5.471 1.00 98.56 177 GLN A CA 1
ATOM 1343 C C . GLN A 1 177 ? -1.792 -10.663 -5.847 1.00 98.56 177 GLN A C 1
ATOM 1345 O O . GLN A 1 177 ? -2.894 -10.838 -5.327 1.00 98.56 177 GLN A O 1
ATOM 1350 N N . THR A 1 178 ? -1.587 -9.742 -6.793 1.00 98.88 178 THR A N 1
ATOM 1351 C CA . THR A 1 178 ? -2.635 -8.869 -7.330 1.00 98.88 178 THR A CA 1
ATOM 1352 C C . THR A 1 178 ? -3.679 -9.708 -8.069 1.00 98.88 178 THR A C 1
ATOM 1354 O O . THR A 1 178 ? -4.868 -9.617 -7.750 1.00 98.88 178 THR A O 1
ATOM 1357 N N . LYS A 1 179 ? -3.249 -10.635 -8.941 1.00 98.69 179 LYS A N 1
ATOM 1358 C CA . LYS A 1 179 ? -4.147 -11.595 -9.614 1.00 98.69 179 LYS A CA 1
ATOM 1359 C C . LYS A 1 179 ? -4.947 -12.429 -8.611 1.00 98.69 179 LYS A C 1
ATOM 1361 O O . LYS A 1 179 ? -6.170 -12.533 -8.719 1.00 98.69 179 LYS A O 1
ATOM 1366 N N . ALA A 1 180 ? -4.279 -12.978 -7.594 1.00 98.62 180 ALA A N 1
ATOM 1367 C CA . ALA A 1 180 ? -4.916 -13.818 -6.581 1.00 98.62 180 ALA A CA 1
ATOM 1368 C C . ALA A 1 180 ? -6.027 -13.082 -5.810 1.00 98.62 180 ALA A C 1
ATOM 1370 O O . ALA A 1 180 ? -7.107 -13.645 -5.595 1.00 98.62 180 ALA A O 1
ATOM 1371 N N . VAL A 1 181 ? -5.801 -11.822 -5.421 1.00 98.81 181 VAL A N 1
ATOM 1372 C CA . VAL A 1 181 ? -6.804 -11.016 -4.705 1.00 98.81 181 VAL A CA 1
ATOM 1373 C C . VAL A 1 181 ? -7.964 -10.621 -5.619 1.00 98.81 181 VAL A C 1
ATOM 1375 O O . VAL A 1 181 ? -9.116 -10.745 -5.196 1.00 98.81 181 VAL A O 1
ATOM 1378 N N . VAL A 1 182 ? -7.700 -10.224 -6.870 1.00 98.88 182 VAL A N 1
ATOM 1379 C CA . VAL A 1 182 ? -8.747 -9.914 -7.865 1.00 98.88 182 VAL A CA 1
ATOM 1380 C C . VAL A 1 182 ? -9.656 -11.125 -8.088 1.00 98.88 182 VAL A C 1
ATOM 1382 O O . VAL A 1 182 ? -10.873 -11.019 -7.926 1.00 98.88 182 VAL A O 1
ATOM 1385 N N . ILE A 1 183 ? -9.077 -12.301 -8.351 1.00 98.56 183 ILE A N 1
ATOM 1386 C CA . ILE A 1 183 ? -9.826 -13.554 -8.538 1.00 98.56 183 ILE A CA 1
ATOM 1387 C C . ILE A 1 183 ? -10.630 -13.901 -7.278 1.00 98.56 183 ILE A C 1
ATOM 1389 O O . ILE A 1 183 ? -11.801 -14.270 -7.360 1.00 98.56 183 ILE A O 1
ATOM 1393 N N . THR A 1 184 ? -10.035 -13.756 -6.092 1.00 98.31 184 THR A N 1
ATOM 1394 C CA . THR A 1 184 ? -10.715 -14.037 -4.817 1.00 98.31 184 THR A CA 1
ATOM 1395 C C . THR A 1 184 ? -11.916 -13.116 -4.594 1.00 98.31 184 THR A C 1
ATOM 1397 O O . THR A 1 184 ? -12.970 -13.574 -4.152 1.00 98.31 184 THR A O 1
ATOM 1400 N N . ARG A 1 185 ? -11.792 -11.833 -4.945 1.00 98.12 185 ARG A N 1
ATOM 1401 C CA . ARG A 1 185 ? -12.862 -10.827 -4.840 1.00 98.12 185 ARG A CA 1
ATOM 1402 C C . ARG A 1 185 ? -13.954 -10.998 -5.893 1.00 98.12 185 ARG A C 1
ATOM 1404 O O . ARG A 1 185 ? -15.102 -10.654 -5.624 1.00 98.12 185 ARG A O 1
ATOM 1411 N N . ALA A 1 186 ? -13.622 -11.560 -7.051 1.00 97.81 186 ALA A N 1
ATOM 1412 C CA . ALA A 1 186 ? -14.573 -11.839 -8.122 1.00 97.81 186 ALA A CA 1
ATOM 1413 C C . ALA A 1 186 ? -15.554 -12.971 -7.759 1.00 97.81 186 ALA A C 1
ATOM 1415 O O . ALA A 1 186 ? -16.746 -12.885 -8.062 1.00 97.81 186 ALA A O 1
ATOM 1416 N N . LYS A 1 187 ? -15.076 -14.002 -7.043 1.00 93.19 187 LYS A N 1
ATOM 1417 C CA . LYS A 1 187 ? -15.845 -15.209 -6.676 1.00 93.19 187 LYS A CA 1
ATOM 1418 C C . LYS A 1 187 ? -17.204 -14.954 -6.002 1.00 93.19 187 LYS 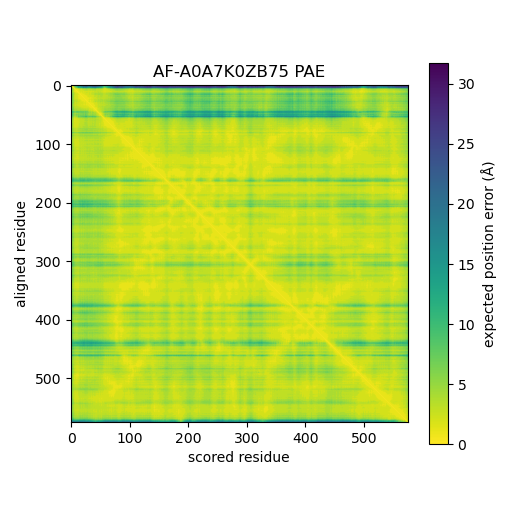A C 1
ATOM 1420 O O . LYS A 1 187 ? -18.171 -15.594 -6.416 1.00 93.19 187 LYS A O 1
ATOM 1425 N N . PRO A 1 188 ? -17.333 -14.135 -4.938 1.00 92.75 188 PRO A N 1
ATOM 1426 C CA . PRO A 1 188 ? -18.634 -13.875 -4.302 1.00 92.75 188 PRO A CA 1
ATOM 1427 C C . PRO A 1 188 ? -19.564 -12.999 -5.141 1.00 92.75 188 PRO A C 1
ATOM 1429 O O . PRO A 1 188 ? -20.761 -12.989 -4.889 1.00 92.75 188 PRO A O 1
ATOM 1432 N N . LEU A 1 189 ? -19.032 -12.302 -6.147 1.00 94.56 189 LEU A N 1
ATOM 1433 C CA . LEU A 1 189 ? -19.802 -11.439 -7.042 1.00 94.56 189 LEU A CA 1
ATOM 1434 C C . LEU A 1 189 ? -20.239 -12.152 -8.330 1.00 94.56 189 LEU A C 1
ATOM 1436 O O . LEU A 1 189 ? -20.886 -11.535 -9.168 1.00 94.56 189 LEU A O 1
ATOM 1440 N N . GLY A 1 190 ? -19.852 -13.419 -8.523 1.00 94.88 190 GLY A N 1
ATOM 1441 C CA . GLY A 1 190 ? -20.118 -14.155 -9.763 1.00 94.88 190 GLY A CA 1
ATOM 1442 C C . GLY A 1 190 ? -19.372 -13.605 -10.986 1.00 94.88 190 GLY A C 1
ATOM 1443 O O . GLY A 1 190 ? -19.711 -13.948 -12.114 1.00 94.88 190 GLY A O 1
ATOM 1444 N N . ILE A 1 191 ? -18.354 -12.762 -10.784 1.00 97.94 191 ILE A N 1
ATOM 1445 C CA . ILE A 1 191 ? -17.579 -12.170 -11.876 1.00 97.94 191 ILE A CA 1
ATOM 1446 C C . ILE A 1 191 ? -16.614 -13.224 -12.431 1.00 97.94 191 ILE A C 1
ATOM 1448 O O . ILE A 1 191 ? -15.779 -13.765 -11.705 1.00 97.94 191 ILE A O 1
ATOM 1452 N N . LYS A 1 192 ? -16.709 -13.497 -13.735 1.00 98.12 192 LYS A N 1
ATOM 1453 C CA . LYS A 1 192 ? -15.766 -14.355 -14.464 1.00 98.12 192 LYS A CA 1
ATOM 1454 C C . LYS A 1 192 ? -14.510 -13.545 -14.793 1.00 98.12 192 LYS A C 1
ATOM 1456 O O . LYS A 1 192 ? -14.608 -12.519 -15.461 1.00 98.12 192 LYS A O 1
ATOM 1461 N N . VAL A 1 193 ? -13.351 -14.001 -14.321 1.00 98.56 193 VAL A N 1
ATOM 1462 C CA . VAL A 1 193 ? -12.039 -13.408 -14.628 1.00 98.56 193 VAL A CA 1
ATOM 1463 C C . VAL A 1 193 ? -11.325 -14.305 -15.632 1.00 98.56 193 VAL A C 1
ATOM 1465 O O . VAL A 1 193 ? -11.245 -15.513 -15.410 1.00 98.56 193 VAL A O 1
ATOM 1468 N N . VAL A 1 194 ? -10.823 -13.726 -16.722 1.00 98.44 194 VAL A N 1
ATOM 1469 C CA . VAL A 1 194 ? -10.123 -14.440 -17.797 1.00 98.44 194 VAL A CA 1
ATOM 1470 C C . VAL A 1 194 ? -8.724 -13.859 -17.944 1.00 98.44 194 VAL A C 1
ATOM 1472 O O . VAL A 1 194 ? -8.571 -12.662 -18.178 1.00 98.44 194 VAL A O 1
ATOM 1475 N N . GLU A 1 195 ? -7.712 -14.709 -17.784 1.00 98.38 195 GLU A N 1
ATOM 1476 C CA . GLU A 1 195 ? -6.319 -14.336 -18.032 1.00 98.38 195 GLU A CA 1
ATOM 1477 C C . GLU A 1 195 ? -6.046 -14.297 -19.542 1.00 98.38 195 GLU A C 1
ATOM 1479 O O . GLU A 1 195 ? -6.498 -15.187 -20.268 1.00 98.38 195 GLU A O 1
ATOM 1484 N N . VAL A 1 196 ? -5.364 -13.252 -20.019 1.00 98.06 196 VAL A N 1
ATOM 1485 C CA . VAL A 1 196 ? -5.129 -12.999 -21.450 1.00 98.06 196 VAL A CA 1
ATOM 1486 C C . VAL A 1 196 ? -3.730 -12.444 -21.726 1.00 98.06 196 VAL A C 1
ATOM 1488 O O . VAL A 1 196 ? -3.162 -11.726 -20.904 1.00 98.06 196 VAL A O 1
ATOM 1491 N N . ASP A 1 197 ? -3.233 -12.689 -22.939 1.00 97.06 197 ASP A N 1
ATOM 1492 C CA . ASP A 1 197 ? -2.180 -11.880 -23.559 1.00 97.06 197 ASP A CA 1
ATOM 1493 C C . ASP A 1 197 ? -2.818 -10.591 -24.103 1.00 97.06 197 ASP A C 1
ATOM 1495 O O . ASP A 1 197 ? -3.620 -10.603 -25.044 1.00 97.06 197 ASP A O 1
ATOM 1499 N N . SER A 1 198 ? -2.471 -9.458 -23.496 1.00 92.81 198 SER A N 1
ATOM 1500 C CA . SER A 1 198 ? -3.006 -8.152 -23.884 1.00 92.81 198 SER A CA 1
ATOM 1501 C C . SER A 1 198 ? -2.609 -7.720 -25.303 1.00 92.81 198 SER A C 1
ATOM 1503 O O . SER A 1 198 ? -3.385 -7.033 -25.972 1.00 92.81 198 SER A O 1
ATOM 1505 N N . GLY A 1 199 ? -1.449 -8.157 -25.803 1.00 92.19 199 GLY A N 1
ATOM 1506 C CA . GLY A 1 199 ? -1.000 -7.914 -27.171 1.00 92.19 199 GLY A CA 1
ATOM 1507 C C . GLY A 1 199 ? -1.824 -8.696 -28.193 1.00 92.19 199 GLY A C 1
ATOM 1508 O O . GLY A 1 199 ? -2.168 -8.158 -29.248 1.00 92.19 199 GLY A O 1
ATOM 1509 N N . HIS A 1 200 ? -2.209 -9.935 -27.866 1.00 94.50 200 HIS A N 1
ATOM 1510 C CA . HIS A 1 200 ? -3.179 -10.695 -28.660 1.00 94.50 200 HIS A CA 1
ATOM 1511 C C . HIS A 1 200 ? -4.534 -9.984 -28.698 1.00 94.50 200 HIS A C 1
ATOM 1513 O O . HIS A 1 200 ? -5.060 -9.745 -29.783 1.00 94.50 200 HIS A O 1
ATOM 1519 N N . VAL A 1 201 ? -5.067 -9.580 -27.540 1.00 94.62 201 VAL A N 1
ATOM 1520 C CA . VAL A 1 201 ? -6.363 -8.881 -27.466 1.00 94.62 201 VAL A CA 1
ATOM 1521 C C . VAL A 1 201 ? -6.350 -7.590 -28.285 1.00 94.62 201 VAL A C 1
ATOM 1523 O O . VAL A 1 201 ? -7.310 -7.305 -28.996 1.00 94.62 201 VAL A O 1
ATOM 1526 N N . ALA A 1 202 ? -5.258 -6.825 -28.232 1.00 93.88 202 ALA A N 1
ATOM 1527 C CA . ALA A 1 202 ? -5.115 -5.592 -28.998 1.00 93.88 202 ALA A CA 1
ATOM 1528 C C . ALA A 1 202 ? -5.035 -5.818 -30.522 1.00 93.88 202 ALA A C 1
ATOM 1530 O O . ALA A 1 202 ? -5.487 -4.965 -31.284 1.00 93.88 202 ALA A O 1
ATOM 1531 N N . ARG A 1 203 ? -4.447 -6.935 -30.972 1.00 94.81 203 ARG A N 1
ATOM 1532 C CA . ARG A 1 203 ? -4.223 -7.237 -32.397 1.00 94.81 203 ARG A CA 1
ATOM 1533 C C . ARG A 1 203 ? -5.395 -7.975 -33.045 1.00 94.81 203 ARG A C 1
ATOM 1535 O O . ARG A 1 203 ? -5.822 -7.595 -34.132 1.00 94.81 203 ARG A O 1
ATOM 1542 N N . ASP A 1 204 ? -5.875 -9.028 -32.390 1.00 95.88 204 ASP A N 1
ATOM 1543 C CA . ASP A 1 204 ? -6.819 -9.999 -32.953 1.00 95.88 204 ASP A CA 1
ATOM 1544 C C . ASP A 1 204 ? -8.234 -9.847 -32.358 1.00 95.88 204 ASP A C 1
ATOM 1546 O O . ASP A 1 204 ? -9.208 -10.350 -32.920 1.00 95.88 204 ASP A O 1
ATOM 1550 N N . GLY A 1 205 ? -8.365 -9.107 -31.253 1.00 95.50 205 GLY A N 1
ATOM 1551 C CA . GLY A 1 205 ? -9.610 -8.932 -30.513 1.00 95.50 205 GLY A CA 1
ATOM 1552 C C . GLY A 1 205 ? -9.827 -9.990 -29.426 1.00 95.50 205 GLY A C 1
ATOM 1553 O O . GLY A 1 205 ? -8.970 -10.816 -29.128 1.00 95.50 205 GLY A O 1
ATOM 1554 N N . TYR A 1 206 ? -11.002 -9.943 -28.800 1.00 97.12 206 TYR A N 1
ATOM 1555 C CA . TYR A 1 206 ? -11.457 -10.916 -27.805 1.00 97.12 206 TYR A CA 1
ATOM 1556 C C . TYR A 1 206 ? -12.865 -11.376 -28.176 1.00 97.12 206 TYR A C 1
ATOM 1558 O O . TYR A 1 206 ? -13.757 -10.546 -28.374 1.00 97.12 206 TYR A O 1
ATOM 1566 N N . GLU A 1 207 ? -13.071 -12.689 -28.264 1.00 94.50 207 GLU A N 1
ATOM 1567 C CA . GLU A 1 207 ? -14.387 -13.264 -28.533 1.00 94.50 207 GLU A CA 1
ATOM 1568 C C . GLU A 1 207 ? -15.283 -13.139 -27.293 1.00 94.50 207 GLU A C 1
ATOM 1570 O O . GLU A 1 207 ? -15.151 -13.884 -26.325 1.00 94.50 207 GLU A O 1
ATOM 1575 N N . GLY A 1 208 ? -16.211 -12.181 -27.324 1.00 94.94 208 GLY A N 1
ATOM 1576 C CA . GLY A 1 208 ? -17.204 -11.975 -26.270 1.00 94.94 208 GLY A CA 1
ATOM 1577 C C . GLY A 1 208 ? -17.264 -10.541 -25.754 1.00 94.94 208 GLY A C 1
ATOM 1578 O O . GLY A 1 208 ? -16.675 -9.609 -26.314 1.00 94.94 208 GLY A O 1
ATOM 1579 N N . GLU A 1 209 ? -18.033 -10.353 -24.686 1.00 97.38 209 GLU A N 1
ATOM 1580 C CA . GLU A 1 209 ? -18.120 -9.084 -23.967 1.00 97.38 209 GLU A CA 1
ATOM 1581 C C . GLU A 1 209 ? -17.185 -9.102 -22.761 1.00 97.38 209 GLU A C 1
ATOM 1583 O O . GLU A 1 209 ? -17.126 -10.081 -22.015 1.00 97.38 209 GLU A O 1
ATOM 1588 N N . PHE A 1 210 ? -16.482 -7.997 -22.544 1.00 98.56 210 PHE A N 1
ATOM 1589 C CA . PHE A 1 210 ? -15.690 -7.770 -21.347 1.00 98.56 210 PHE A CA 1
ATOM 1590 C C . PHE A 1 210 ? -15.923 -6.343 -20.870 1.00 98.56 210 PHE A C 1
ATOM 1592 O O . PHE A 1 210 ? -15.986 -5.424 -21.677 1.00 98.56 210 PHE A O 1
ATOM 1599 N N . PHE A 1 211 ? -16.085 -6.155 -19.563 1.00 98.69 211 PHE A N 1
ATOM 1600 C CA . PHE A 1 211 ? -16.417 -4.842 -18.992 1.00 98.69 211 PHE A CA 1
ATOM 1601 C C . PHE A 1 211 ? -15.195 -4.067 -18.504 1.00 98.69 211 PHE A C 1
ATOM 1603 O O . PHE A 1 211 ? -15.284 -2.872 -18.218 1.00 98.69 211 PHE A O 1
ATOM 1610 N N . GLY A 1 212 ? -14.053 -4.737 -18.400 1.00 98.69 212 GLY A N 1
ATOM 1611 C CA . GLY A 1 212 ? -12.794 -4.092 -18.094 1.00 98.69 212 GLY A CA 1
ATOM 1612 C C . GLY A 1 212 ? -11.605 -5.012 -18.298 1.00 98.69 212 GLY A C 1
ATOM 1613 O O . GLY A 1 212 ? -11.758 -6.232 -18.395 1.00 98.69 212 GLY A O 1
ATOM 1614 N N . VAL A 1 213 ? -10.432 -4.394 -18.367 1.00 98.88 213 VAL A N 1
ATOM 1615 C CA . VAL A 1 213 ? -9.139 -5.061 -18.499 1.00 98.88 213 VAL A CA 1
ATOM 1616 C C . VAL A 1 213 ? -8.154 -4.472 -17.494 1.00 98.88 213 VAL A C 1
ATOM 1618 O O . VAL A 1 213 ? -8.022 -3.252 -17.398 1.00 98.88 213 VAL A O 1
ATOM 1621 N N . LEU A 1 214 ? -7.484 -5.336 -16.731 1.00 98.94 214 LEU A N 1
ATOM 1622 C CA . LEU A 1 214 ? -6.377 -4.969 -15.849 1.00 98.94 214 LEU A CA 1
ATOM 1623 C C . LEU A 1 214 ? -5.048 -5.327 -16.511 1.00 98.94 214 LEU A C 1
ATOM 1625 O O . LEU A 1 214 ? -4.791 -6.500 -16.773 1.00 98.94 214 LEU A O 1
ATOM 1629 N N . VAL A 1 215 ? -4.206 -4.318 -16.712 1.00 98.88 215 VAL A N 1
ATOM 1630 C CA . VAL A 1 215 ? -2.811 -4.455 -17.150 1.00 98.88 215 VAL A CA 1
ATOM 1631 C C . VAL A 1 215 ? -1.861 -3.950 -16.073 1.00 98.88 215 VAL A C 1
ATOM 1633 O O . VAL A 1 215 ? -2.282 -3.249 -15.147 1.00 98.88 215 VAL A O 1
ATOM 1636 N N . GLN A 1 216 ? -0.574 -4.262 -16.212 1.00 98.81 216 GLN A N 1
ATOM 1637 C CA . GLN A 1 216 ? 0.462 -3.741 -15.332 1.00 98.81 216 GLN A CA 1
ATOM 1638 C C . GLN A 1 216 ? 1.558 -2.981 -16.097 1.00 98.81 216 GLN A C 1
ATOM 1640 O O . GLN A 1 216 ? 1.963 -3.391 -17.184 1.00 98.81 216 GLN A O 1
ATOM 1645 N N . TYR A 1 217 ? 2.000 -1.845 -15.544 1.00 98.62 217 TYR A N 1
ATOM 1646 C CA . TYR A 1 217 ? 2.877 -0.875 -16.201 1.00 98.62 217 TYR A CA 1
ATOM 1647 C C . TYR A 1 217 ? 3.895 -0.230 -15.227 1.00 98.62 217 TYR A C 1
ATOM 1649 O O . TYR A 1 217 ? 3.526 0.656 -14.450 1.00 98.62 217 TYR A O 1
ATOM 1657 N N . PRO A 1 218 ? 5.192 -0.596 -15.263 1.00 98.56 218 PRO A N 1
ATOM 1658 C CA . PRO A 1 218 ? 5.781 -1.759 -15.942 1.00 98.56 218 PRO A CA 1
ATOM 1659 C C . PRO A 1 218 ? 5.222 -3.085 -15.413 1.00 98.56 218 PRO A C 1
ATOM 1661 O O . PRO A 1 218 ? 4.756 -3.151 -14.273 1.00 98.56 218 PRO A O 1
ATOM 1664 N N . ASP A 1 219 ? 5.272 -4.137 -16.225 1.00 97.94 219 ASP A N 1
ATOM 1665 C CA . ASP A 1 219 ? 4.712 -5.439 -15.858 1.00 97.94 219 ASP A CA 1
ATOM 1666 C C . ASP A 1 219 ? 5.554 -6.188 -14.801 1.00 97.94 219 ASP A C 1
ATOM 1668 O O . ASP A 1 219 ? 6.633 -5.754 -14.380 1.00 97.94 219 ASP A O 1
ATOM 1672 N N . THR A 1 220 ? 5.082 -7.355 -14.353 1.00 97.56 220 THR A N 1
ATOM 1673 C CA . THR A 1 220 ? 5.805 -8.149 -13.350 1.00 97.56 220 THR A CA 1
ATOM 1674 C C . THR A 1 220 ? 7.135 -8.730 -13.838 1.00 97.56 220 THR A C 1
ATOM 1676 O O . THR A 1 220 ? 7.911 -9.213 -13.007 1.00 97.56 220 THR A O 1
ATOM 1679 N N . THR A 1 221 ? 7.386 -8.769 -15.146 1.00 96.38 221 THR A N 1
ATOM 1680 C CA . THR A 1 221 ? 8.642 -9.242 -15.749 1.00 96.38 221 THR A CA 1
ATOM 1681 C C . THR A 1 221 ? 9.672 -8.118 -15.877 1.00 96.38 221 THR A C 1
ATOM 1683 O O . THR A 1 221 ? 10.868 -8.400 -15.983 1.00 96.38 221 THR A O 1
ATOM 1686 N N . GLY A 1 222 ? 9.213 -6.868 -15.769 1.00 96.31 222 GLY A N 1
ATOM 1687 C CA . GLY A 1 222 ? 9.990 -5.643 -15.908 1.00 96.31 222 GLY A CA 1
ATOM 1688 C C . GLY A 1 222 ? 9.803 -4.940 -17.251 1.00 96.31 222 GLY A C 1
ATOM 1689 O O . GLY A 1 222 ? 10.406 -3.885 -17.448 1.00 96.31 222 GLY A O 1
ATOM 1690 N N . GLU A 1 223 ? 8.979 -5.492 -18.145 1.00 97.00 223 GLU A N 1
ATOM 1691 C CA . GLU A 1 223 ? 8.738 -4.933 -19.470 1.00 97.00 223 GLU A CA 1
ATOM 1692 C C . GLU A 1 223 ? 7.871 -3.674 -19.397 1.00 97.00 223 GLU A C 1
ATOM 1694 O O . GLU A 1 223 ? 6.912 -3.572 -18.623 1.00 97.00 223 GLU A O 1
ATOM 1699 N N . ILE A 1 224 ? 8.199 -2.704 -20.247 1.00 97.69 224 ILE A N 1
ATOM 1700 C CA . ILE A 1 224 ? 7.375 -1.528 -20.496 1.00 97.69 224 ILE A CA 1
ATOM 1701 C C . ILE A 1 224 ? 6.652 -1.734 -21.830 1.00 97.69 224 ILE A C 1
ATOM 1703 O O . ILE A 1 224 ? 7.269 -1.702 -22.892 1.00 97.69 224 ILE A O 1
ATOM 1707 N N . ILE A 1 225 ? 5.332 -1.899 -21.762 1.00 95.88 225 ILE A N 1
ATOM 1708 C CA . ILE A 1 225 ? 4.464 -2.156 -22.917 1.00 95.88 225 ILE A CA 1
ATOM 1709 C C . ILE A 1 225 ? 3.641 -0.902 -23.242 1.00 95.88 225 ILE A C 1
ATOM 1711 O O . ILE A 1 225 ? 3.172 -0.206 -22.339 1.00 95.88 225 ILE A O 1
ATOM 1715 N N . ASP A 1 226 ? 3.453 -0.605 -24.534 1.00 95.81 226 ASP A N 1
ATOM 1716 C CA . ASP A 1 226 ? 2.527 0.444 -24.976 1.00 95.81 226 ASP A CA 1
ATOM 1717 C C . ASP A 1 226 ? 1.109 -0.123 -25.073 1.00 95.81 226 ASP A C 1
ATOM 1719 O O . ASP A 1 226 ? 0.756 -0.836 -26.014 1.00 95.81 226 ASP A O 1
ATOM 1723 N N . TYR A 1 227 ? 0.278 0.226 -24.095 1.00 98.06 227 TYR A N 1
ATOM 1724 C CA . TYR A 1 227 ? -1.112 -0.207 -24.035 1.00 98.06 227 TYR A CA 1
ATOM 1725 C C . TYR A 1 227 ? -2.081 0.704 -24.804 1.00 98.06 227 TYR A C 1
ATOM 1727 O O . TYR A 1 227 ? -3.284 0.458 -24.757 1.00 98.06 227 TYR A O 1
ATOM 1735 N N . SER A 1 228 ? -1.612 1.715 -25.552 1.00 98.12 228 SER A N 1
ATOM 1736 C CA . SER A 1 228 ? -2.494 2.651 -26.277 1.00 98.12 228 SER A CA 1
ATOM 1737 C C . SER A 1 228 ? -3.443 1.931 -27.248 1.00 98.12 228 SER A C 1
ATOM 1739 O O . SER A 1 228 ? -4.630 2.247 -27.327 1.00 98.12 228 SER A O 1
ATOM 1741 N N . THR A 1 229 ? -2.947 0.920 -27.969 1.00 98.12 229 THR A N 1
ATOM 1742 C CA . THR A 1 229 ? -3.767 0.120 -28.899 1.00 98.12 229 THR A CA 1
ATOM 1743 C C . THR A 1 229 ? -4.813 -0.710 -28.157 1.00 98.12 229 THR A C 1
ATOM 1745 O O . THR A 1 229 ? -5.975 -0.737 -28.565 1.00 98.12 229 THR A O 1
ATOM 1748 N N . LEU A 1 230 ? -4.429 -1.337 -27.039 1.00 98.44 230 LEU A N 1
ATOM 1749 C CA . LEU A 1 230 ? -5.357 -2.073 -26.180 1.00 98.44 230 LEU A CA 1
ATOM 1750 C C . LEU A 1 230 ? -6.439 -1.147 -25.618 1.00 98.44 230 LEU A C 1
ATOM 1752 O O . LEU A 1 230 ? -7.610 -1.516 -25.621 1.00 98.44 230 LEU A O 1
ATOM 1756 N N . ALA A 1 231 ? -6.057 0.046 -25.158 1.00 98.62 231 ALA A N 1
ATOM 1757 C CA . ALA A 1 231 ? -6.983 1.008 -24.579 1.00 98.62 231 ALA A CA 1
ATOM 1758 C C . ALA A 1 231 ? -8.031 1.458 -25.604 1.00 98.62 231 ALA A C 1
ATOM 1760 O O . ALA A 1 231 ? -9.229 1.352 -25.346 1.00 98.62 231 ALA A O 1
ATOM 1761 N N . ASN A 1 232 ? -7.592 1.831 -26.811 1.00 98.56 232 ASN A N 1
ATOM 1762 C CA . ASN A 1 232 ? -8.492 2.176 -27.913 1.00 98.56 232 ASN A CA 1
ATOM 1763 C C . ASN A 1 232 ? -9.455 1.027 -28.257 1.00 98.56 232 ASN A C 1
ATOM 1765 O O . ASN A 1 232 ? -10.650 1.255 -28.465 1.00 98.56 232 ASN A O 1
ATOM 1769 N N . TYR A 1 233 ? -8.955 -0.213 -28.295 1.00 98.50 233 TYR A N 1
ATOM 1770 C CA . TYR A 1 233 ? -9.790 -1.387 -28.534 1.00 98.50 233 TYR A CA 1
ATOM 1771 C C . TYR A 1 233 ? -10.813 -1.598 -27.408 1.00 98.50 233 TYR A C 1
ATOM 1773 O O . TYR A 1 233 ? -12.004 -1.731 -27.690 1.00 98.50 233 TYR A O 1
ATOM 1781 N N . ALA A 1 234 ? -10.391 -1.566 -26.143 1.00 98.38 234 ALA A N 1
ATOM 1782 C CA . ALA A 1 234 ? -11.271 -1.717 -24.986 1.00 98.38 234 ALA A CA 1
ATOM 1783 C C . ALA A 1 234 ? -12.373 -0.645 -24.957 1.00 98.38 234 ALA A C 1
ATOM 1785 O O . ALA A 1 234 ? -13.547 -0.972 -24.777 1.00 98.38 234 ALA A O 1
ATOM 1786 N N . HIS A 1 235 ? -12.034 0.616 -25.236 1.00 98.50 235 HIS A N 1
ATOM 1787 C CA . HIS A 1 235 ? -13.012 1.704 -25.321 1.00 98.50 235 HIS A CA 1
ATOM 1788 C C . HIS A 1 235 ? -14.005 1.523 -26.468 1.00 98.50 235 HIS A C 1
ATOM 1790 O O . HIS A 1 235 ? -15.185 1.810 -26.290 1.00 98.50 235 HIS A O 1
ATOM 1796 N N . SER A 1 236 ? -13.581 0.971 -27.612 1.00 97.88 236 SER A N 1
ATOM 1797 C CA . SER A 1 236 ? -14.502 0.620 -28.711 1.00 97.88 236 SER A CA 1
ATOM 1798 C C . SER A 1 236 ? -15.523 -0.468 -28.337 1.00 97.88 236 SER A C 1
ATOM 1800 O O . SER A 1 236 ? -16.498 -0.686 -29.056 1.00 97.88 236 SER A O 1
ATOM 1802 N N . ARG A 1 237 ? -15.295 -1.151 -27.208 1.00 97.69 237 ARG A N 1
ATOM 1803 C CA . ARG A 1 237 ? -16.145 -2.193 -26.622 1.00 97.69 237 ARG A CA 1
ATOM 1804 C C . ARG A 1 237 ? -16.844 -1.726 -25.335 1.00 97.69 237 ARG A C 1
ATOM 1806 O O . ARG A 1 237 ? -17.382 -2.563 -24.619 1.00 97.69 237 ARG A O 1
ATOM 1813 N N . ASP A 1 238 ? -16.818 -0.423 -25.030 1.00 97.62 238 ASP A N 1
ATOM 1814 C CA . ASP A 1 238 ? -17.353 0.174 -23.794 1.00 97.62 238 ASP A CA 1
ATOM 1815 C C . ASP A 1 238 ? -16.741 -0.400 -22.491 1.00 97.62 238 ASP A C 1
ATOM 1817 O O . ASP A 1 238 ? -17.354 -0.350 -21.418 1.00 97.62 238 ASP A O 1
ATOM 1821 N N . ALA A 1 239 ? -15.522 -0.946 -22.569 1.00 98.38 239 ALA A N 1
ATOM 1822 C CA . ALA A 1 239 ? -14.800 -1.529 -21.441 1.00 98.38 239 ALA A CA 1
ATOM 1823 C C . ALA A 1 239 ? -13.860 -0.514 -20.771 1.00 98.38 239 ALA A C 1
ATOM 1825 O O . ALA A 1 239 ? -13.304 0.364 -21.426 1.00 98.38 239 ALA A O 1
ATOM 1826 N N . ILE A 1 240 ? -13.655 -0.663 -19.460 1.00 98.62 240 ILE A N 1
ATOM 1827 C CA . ILE A 1 240 ? -12.771 0.198 -18.655 1.00 98.62 240 ILE A CA 1
ATOM 1828 C C . ILE A 1 240 ? -11.351 -0.375 -18.600 1.00 98.62 240 ILE A C 1
ATOM 1830 O O . ILE A 1 240 ? -11.151 -1.548 -18.279 1.00 98.62 240 ILE A O 1
ATOM 1834 N N . VAL A 1 241 ? -10.358 0.471 -18.849 1.00 98.88 241 VAL A N 1
ATOM 1835 C CA . VAL A 1 241 ? -8.934 0.125 -18.832 1.00 98.88 241 VAL A CA 1
ATOM 1836 C C . VAL A 1 241 ? -8.329 0.501 -17.483 1.00 98.88 241 VAL A C 1
ATOM 1838 O O . VAL A 1 241 ? -8.377 1.660 -17.065 1.00 98.88 241 VAL A O 1
ATOM 1841 N N . ILE A 1 242 ? -7.750 -0.482 -16.797 1.00 98.94 242 ILE A N 1
ATOM 1842 C CA . ILE A 1 242 ? -7.156 -0.330 -15.468 1.00 98.94 242 ILE A CA 1
ATOM 1843 C C . ILE A 1 242 ? -5.657 -0.618 -15.561 1.00 98.94 242 ILE A C 1
ATOM 1845 O O . ILE A 1 242 ? -5.259 -1.696 -15.998 1.00 98.94 242 ILE A O 1
ATOM 1849 N N . ALA A 1 243 ? -4.832 0.320 -15.099 1.00 98.94 243 ALA A N 1
ATOM 1850 C CA . ALA A 1 243 ? -3.382 0.177 -15.024 1.00 98.94 243 ALA A CA 1
ATOM 1851 C C . ALA A 1 243 ? -2.922 0.005 -13.570 1.00 98.94 243 ALA A C 1
ATOM 1853 O O . ALA A 1 243 ? -2.992 0.952 -12.786 1.00 98.94 243 ALA A O 1
ATOM 1854 N N . ALA A 1 244 ? -2.415 -1.171 -13.201 1.00 98.94 244 ALA A N 1
ATOM 1855 C CA . ALA A 1 244 ? -1.565 -1.300 -12.019 1.00 98.94 244 ALA A CA 1
ATOM 1856 C C . ALA A 1 244 ? -0.176 -0.723 -12.343 1.00 98.94 244 ALA A C 1
ATOM 1858 O O . ALA A 1 244 ? 0.416 -1.093 -13.353 1.00 98.94 244 ALA A O 1
ATOM 1859 N N . THR A 1 245 ? 0.328 0.226 -11.553 1.00 98.88 245 THR A N 1
ATOM 1860 C CA . THR A 1 245 ? 1.497 1.034 -11.936 1.00 98.88 245 THR A CA 1
ATOM 1861 C C . THR A 1 245 ? 2.378 1.429 -10.752 1.00 98.88 245 THR A C 1
ATOM 1863 O O . THR A 1 245 ? 1.934 1.477 -9.606 1.00 98.88 245 THR A O 1
ATOM 1866 N N . ASP A 1 246 ? 3.634 1.774 -11.050 1.00 98.88 246 ASP A N 1
ATOM 1867 C CA . ASP A 1 246 ? 4.629 2.235 -10.074 1.00 98.88 246 ASP A CA 1
ATOM 1868 C C . ASP A 1 246 ? 4.854 3.760 -10.136 1.00 98.88 246 ASP A C 1
ATOM 1870 O O . ASP A 1 246 ? 5.271 4.296 -11.163 1.00 98.88 246 ASP A O 1
ATOM 1874 N N . LEU A 1 247 ? 4.630 4.475 -9.025 1.00 98.94 247 LEU A N 1
ATOM 1875 C CA . LEU A 1 247 ? 4.740 5.942 -8.980 1.00 98.94 247 LEU A CA 1
ATOM 1876 C C . LEU A 1 247 ? 6.149 6.481 -9.278 1.00 98.94 247 LEU A C 1
ATOM 1878 O O . LEU A 1 247 ? 6.262 7.586 -9.810 1.00 98.94 247 LEU A O 1
ATOM 1882 N N . LEU A 1 248 ? 7.216 5.742 -8.949 1.00 98.94 248 LEU A N 1
ATOM 1883 C CA . LEU A 1 248 ? 8.585 6.156 -9.261 1.00 98.94 248 LEU A CA 1
ATOM 1884 C C . LEU A 1 248 ? 8.866 5.989 -10.755 1.00 98.94 248 LEU A C 1
ATOM 1886 O O . LEU A 1 248 ? 9.438 6.895 -11.365 1.00 98.94 248 LEU A O 1
ATOM 1890 N N . ALA A 1 249 ? 8.418 4.881 -11.351 1.00 98.88 249 ALA A N 1
ATOM 1891 C CA . ALA A 1 249 ? 8.519 4.648 -12.789 1.00 98.88 249 ALA A CA 1
ATOM 1892 C C . ALA A 1 249 ? 7.840 5.782 -13.573 1.00 98.88 249 ALA A C 1
ATOM 1894 O O . ALA A 1 249 ? 8.431 6.356 -14.490 1.00 98.88 249 ALA A O 1
ATOM 1895 N N . LEU A 1 250 ? 6.649 6.205 -13.133 1.00 98.88 250 LEU A N 1
ATOM 1896 C CA . LEU A 1 250 ? 5.888 7.290 -13.760 1.00 98.88 250 LEU A CA 1
ATOM 1897 C C . LEU A 1 250 ? 6.567 8.664 -13.706 1.00 98.88 250 LEU A C 1
ATOM 1899 O O . LEU A 1 250 ? 6.125 9.584 -14.381 1.00 98.88 250 LEU A O 1
ATOM 1903 N N . THR A 1 251 ? 7.656 8.852 -12.961 1.00 98.88 251 THR A N 1
ATOM 1904 C CA . THR A 1 251 ? 8.419 10.115 -13.021 1.00 98.88 251 THR A CA 1
ATOM 1905 C C . THR A 1 251 ? 9.199 10.263 -14.337 1.00 98.88 251 THR A C 1
ATOM 1907 O O . THR A 1 251 ? 9.518 11.379 -14.759 1.00 98.88 251 THR A O 1
ATOM 1910 N N . ILE A 1 252 ? 9.488 9.145 -15.014 1.00 98.69 252 ILE A N 1
ATOM 1911 C CA . ILE A 1 252 ? 10.204 9.109 -16.297 1.00 98.69 252 ILE A CA 1
ATOM 1912 C C . ILE A 1 252 ? 9.456 8.358 -17.401 1.00 98.69 252 ILE A C 1
ATOM 1914 O O . ILE A 1 252 ? 9.865 8.469 -18.555 1.00 98.69 252 ILE A O 1
ATOM 1918 N N . LEU A 1 253 ? 8.362 7.663 -17.078 1.00 98.75 253 LEU A N 1
ATOM 1919 C CA . LEU A 1 253 ? 7.481 6.984 -18.029 1.00 98.75 253 LEU A CA 1
ATOM 1920 C C . LEU A 1 253 ? 6.197 7.766 -18.325 1.00 98.75 253 LEU A C 1
ATOM 1922 O O . LEU A 1 253 ? 5.635 8.410 -17.437 1.00 98.75 253 LEU A O 1
ATOM 1926 N N . LYS A 1 254 ? 5.730 7.685 -19.575 1.00 98.50 254 LYS A N 1
ATOM 1927 C CA . LYS A 1 254 ? 4.439 8.201 -20.038 1.00 98.50 254 LYS A CA 1
ATOM 1928 C C . LYS A 1 254 ? 3.328 7.686 -19.117 1.00 98.50 254 LYS A C 1
ATOM 1930 O O . LYS A 1 254 ? 3.200 6.484 -18.897 1.00 98.50 254 LYS A O 1
ATOM 1935 N N . ALA A 1 255 ? 2.548 8.598 -18.547 1.00 98.69 255 ALA A N 1
ATOM 1936 C CA . ALA A 1 255 ? 1.601 8.250 -17.493 1.00 98.69 255 ALA A CA 1
ATOM 1937 C C . ALA A 1 255 ? 0.369 7.484 -18.029 1.00 98.69 255 ALA A C 1
ATOM 1939 O O . ALA A 1 255 ? -0.019 7.708 -19.177 1.00 98.69 255 ALA A O 1
ATOM 1940 N N . PRO A 1 256 ? -0.297 6.640 -17.212 1.00 98.81 256 PRO A N 1
ATOM 1941 C CA . PRO A 1 256 ? -1.493 5.893 -17.604 1.00 98.81 256 PRO A CA 1
ATOM 1942 C C . PRO A 1 256 ? -2.589 6.699 -18.300 1.00 98.81 256 PRO A C 1
ATOM 1944 O O . PRO A 1 256 ? -3.076 6.297 -19.358 1.00 98.81 256 PRO A O 1
ATOM 1947 N N . GLY A 1 257 ? -2.936 7.870 -17.763 1.00 98.69 257 GLY A N 1
ATOM 1948 C CA . GLY A 1 257 ? -3.939 8.740 -18.378 1.00 98.69 257 GLY A CA 1
ATOM 1949 C C . GLY A 1 257 ? -3.540 9.264 -19.765 1.00 98.69 257 GLY A C 1
ATOM 1950 O O . GLY A 1 257 ? -4.407 9.566 -20.578 1.00 98.69 257 GLY A O 1
ATOM 1951 N N . GLU A 1 258 ? -2.243 9.316 -20.087 1.00 98.56 258 GLU A N 1
ATOM 1952 C CA . GLU A 1 258 ? -1.737 9.810 -21.379 1.00 98.56 258 GLU A CA 1
ATOM 1953 C C . GLU A 1 258 ? -1.794 8.758 -22.497 1.00 98.56 258 GLU A C 1
ATOM 1955 O O . GLU A 1 258 ? -1.674 9.106 -23.676 1.00 98.56 258 GLU A O 1
ATOM 1960 N N . TRP A 1 259 ? -1.926 7.472 -22.159 1.00 98.38 259 TRP A N 1
ATOM 1961 C CA . TRP A 1 259 ? -2.106 6.390 -23.135 1.00 98.38 259 TRP A CA 1
ATOM 1962 C C . TRP A 1 259 ? -3.516 5.784 -23.129 1.00 98.38 259 TRP A C 1
ATOM 1964 O O . TRP A 1 259 ? -3.803 4.917 -23.948 1.00 98.38 259 TRP A O 1
ATOM 1974 N N . GLY A 1 260 ? -4.418 6.283 -22.277 1.00 98.44 260 GLY A N 1
ATOM 1975 C CA . GLY A 1 260 ? -5.845 5.951 -22.319 1.00 98.44 260 GLY A CA 1
ATOM 1976 C C . GLY A 1 260 ? -6.347 5.053 -21.189 1.00 98.44 260 GLY A C 1
ATOM 1977 O O . GLY A 1 260 ? -7.429 4.488 -21.314 1.00 98.44 260 GLY A O 1
ATOM 1978 N N . ALA A 1 261 ? -5.614 4.909 -20.081 1.00 98.81 261 ALA A N 1
ATOM 1979 C CA . ALA A 1 261 ? -6.173 4.266 -18.894 1.00 98.81 261 ALA A CA 1
ATOM 1980 C C . ALA A 1 261 ? -7.327 5.099 -18.308 1.00 98.81 261 ALA A C 1
ATOM 1982 O O . ALA A 1 261 ? -7.230 6.320 -18.186 1.00 98.81 261 ALA A O 1
ATOM 1983 N N . ASP A 1 262 ? -8.403 4.439 -17.882 1.00 98.88 262 ASP A N 1
ATOM 1984 C CA . ASP A 1 262 ? -9.513 5.073 -17.161 1.00 98.88 262 ASP A CA 1
ATOM 1985 C C . ASP A 1 262 ? -9.264 5.111 -15.647 1.00 98.88 262 ASP A C 1
ATOM 1987 O O . ASP A 1 262 ? -9.784 5.980 -14.940 1.00 98.88 262 ASP A O 1
ATOM 1991 N N . VAL A 1 263 ? -8.507 4.127 -15.150 1.00 98.94 263 VAL A N 1
ATOM 1992 C CA . VAL A 1 263 ? -8.195 3.912 -13.737 1.00 98.94 263 VAL A CA 1
ATOM 1993 C C . VAL A 1 263 ? -6.721 3.540 -13.598 1.00 98.94 263 VAL A C 1
ATOM 1995 O O . VAL A 1 263 ? -6.222 2.697 -14.340 1.00 98.94 263 VAL A O 1
ATOM 1998 N N . ALA A 1 264 ? -6.034 4.111 -12.612 1.00 98.94 264 ALA A N 1
ATOM 1999 C CA . ALA A 1 264 ? -4.696 3.694 -12.207 1.00 98.94 264 ALA A CA 1
ATOM 2000 C C . ALA A 1 264 ? -4.701 3.274 -10.736 1.00 98.94 264 ALA A C 1
ATOM 2002 O O . ALA A 1 264 ? -5.261 3.967 -9.884 1.00 98.94 264 ALA A O 1
ATOM 2003 N N . VAL A 1 265 ? -4.066 2.146 -10.440 1.00 98.94 265 VAL A N 1
ATOM 2004 C CA . VAL A 1 265 ? -3.913 1.594 -9.090 1.00 98.94 265 VAL A CA 1
ATOM 2005 C C . VAL A 1 265 ? -2.459 1.235 -8.828 1.00 98.94 265 VAL A C 1
ATOM 2007 O O . VAL A 1 265 ? -1.670 1.098 -9.757 1.00 98.94 265 VAL A O 1
ATOM 2010 N N . GLY A 1 266 ? -2.092 1.067 -7.567 1.00 98.81 266 GLY A N 1
ATOM 2011 C CA . GLY A 1 266 ? -0.733 0.690 -7.199 1.00 98.81 266 GLY A CA 1
ATOM 2012 C C . GLY A 1 266 ? -0.483 0.884 -5.716 1.00 98.81 266 GLY A C 1
ATOM 2013 O O . GLY A 1 266 ? -1.415 1.067 -4.927 1.00 98.81 266 GLY A O 1
ATOM 2014 N N . THR A 1 267 ? 0.790 0.888 -5.347 1.00 98.81 267 THR A N 1
ATOM 2015 C CA . THR A 1 267 ? 1.270 1.212 -4.003 1.00 98.81 267 THR A CA 1
ATOM 2016 C C . THR A 1 267 ? 2.145 2.462 -4.022 1.00 98.81 267 THR A C 1
ATOM 2018 O O . THR A 1 267 ? 2.897 2.697 -4.967 1.00 98.81 267 THR A O 1
ATOM 2021 N N . SER A 1 268 ? 2.082 3.268 -2.962 1.00 98.81 268 SER A N 1
ATOM 2022 C CA . SER A 1 268 ? 3.017 4.377 -2.740 1.00 98.81 268 SER A CA 1
ATOM 2023 C C . SER A 1 268 ? 4.221 3.986 -1.873 1.00 98.81 268 SER A C 1
ATOM 2025 O O . SER A 1 268 ? 4.982 4.859 -1.462 1.00 98.81 268 SER A O 1
ATOM 2027 N N . GLN A 1 269 ? 4.419 2.690 -1.588 1.00 98.81 269 GLN A N 1
ATOM 2028 C CA . GLN A 1 269 ? 5.441 2.184 -0.659 1.00 98.81 269 GLN A CA 1
ATOM 2029 C C . GLN A 1 269 ? 6.835 2.766 -0.908 1.00 98.81 269 GLN A C 1
ATOM 2031 O O . GLN A 1 269 ? 7.453 3.310 0.007 1.00 98.81 269 GLN A O 1
ATOM 2036 N N . ARG A 1 270 ? 7.328 2.693 -2.150 1.00 98.69 270 ARG A N 1
ATOM 2037 C CA . ARG A 1 270 ? 8.694 3.127 -2.482 1.00 98.69 270 ARG A CA 1
ATOM 2038 C C . ARG A 1 270 ? 8.890 4.645 -2.474 1.00 98.69 270 ARG A C 1
ATOM 2040 O O . ARG A 1 270 ? 9.982 5.116 -2.766 1.00 98.69 270 ARG A O 1
ATOM 2047 N N . PHE A 1 271 ? 7.851 5.409 -2.138 1.00 98.88 271 PHE A N 1
ATOM 2048 C CA . PHE A 1 271 ? 7.969 6.809 -1.751 1.00 98.88 271 PHE A CA 1
ATOM 2049 C C . PHE A 1 271 ? 8.137 6.900 -0.233 1.00 98.88 271 PHE A C 1
ATOM 2051 O O . PHE A 1 271 ? 7.242 7.347 0.486 1.00 98.88 271 PHE A O 1
ATOM 2058 N N . GLY A 1 272 ? 9.292 6.440 0.255 1.00 98.44 272 GLY A N 1
ATOM 2059 C CA . GLY A 1 272 ? 9.733 6.680 1.626 1.00 98.44 272 GLY A CA 1
ATOM 2060 C C . GLY A 1 272 ? 8.985 5.914 2.716 1.00 98.44 272 GLY A C 1
ATOM 2061 O O . GLY A 1 272 ? 8.938 6.400 3.845 1.00 98.44 272 GLY A O 1
ATOM 2062 N N . VAL A 1 273 ? 8.419 4.737 2.429 1.00 98.81 273 VAL A N 1
ATOM 2063 C CA . VAL A 1 273 ? 7.824 3.845 3.440 1.00 98.81 273 VAL A CA 1
ATOM 2064 C C . VAL A 1 273 ? 8.565 2.498 3.448 1.00 98.81 273 VAL A C 1
ATOM 2066 O O . VAL A 1 273 ? 8.756 1.919 2.381 1.00 98.81 273 VAL A O 1
ATOM 2069 N N . PRO A 1 274 ? 9.003 1.953 4.601 1.00 97.88 274 PRO A N 1
ATOM 2070 C CA . PRO A 1 274 ? 9.694 0.658 4.646 1.00 97.88 274 PRO A CA 1
ATOM 2071 C C . PRO A 1 274 ? 8.837 -0.495 4.103 1.00 97.88 274 PRO A C 1
ATOM 2073 O O . PRO A 1 274 ? 7.616 -0.456 4.213 1.00 97.88 274 PRO A O 1
ATOM 2076 N N . MET A 1 275 ? 9.455 -1.561 3.579 1.00 98.31 275 MET A N 1
ATOM 2077 C CA . MET A 1 275 ? 8.720 -2.735 3.070 1.00 98.31 275 MET A CA 1
ATOM 2078 C C . MET A 1 275 ? 7.908 -3.459 4.156 1.00 98.31 275 MET A C 1
ATOM 2080 O O . MET A 1 275 ? 6.885 -4.063 3.848 1.00 98.31 275 MET A O 1
ATOM 2084 N N . GLY A 1 276 ? 8.339 -3.399 5.416 1.00 97.94 276 GLY A N 1
ATOM 2085 C CA . GLY A 1 276 ? 7.553 -3.825 6.577 1.00 97.94 276 GLY A CA 1
ATOM 2086 C C . GLY A 1 276 ? 7.149 -5.297 6.575 1.00 97.94 276 GLY A C 1
ATOM 2087 O O . GLY A 1 276 ? 6.122 -5.639 7.146 1.00 97.94 276 GLY A O 1
ATOM 2088 N N . PHE A 1 277 ? 7.884 -6.163 5.867 1.00 98.25 277 PHE A N 1
ATOM 2089 C CA . PHE A 1 277 ? 7.480 -7.552 5.631 1.00 98.25 277 PHE A CA 1
ATOM 2090 C C . PHE A 1 277 ? 6.054 -7.685 5.046 1.00 98.25 277 PHE A C 1
ATOM 2092 O O . PHE A 1 277 ? 5.366 -8.677 5.274 1.00 98.25 277 PHE A O 1
ATOM 2099 N N . GLY A 1 278 ? 5.620 -6.687 4.265 1.00 97.56 278 GLY A N 1
ATOM 2100 C CA . GLY A 1 278 ? 4.326 -6.653 3.575 1.00 97.56 278 GLY A CA 1
ATOM 2101 C C . GLY A 1 278 ? 3.499 -5.392 3.825 1.00 97.56 278 GLY A C 1
ATOM 2102 O O . GLY A 1 278 ? 2.615 -5.104 3.022 1.00 97.56 278 GLY A O 1
ATOM 2103 N N . GLY A 1 279 ? 3.778 -4.627 4.884 1.00 97.88 279 GLY A N 1
ATOM 2104 C CA . GLY A 1 279 ? 3.051 -3.393 5.171 1.00 97.88 279 GLY A CA 1
ATOM 2105 C C . GLY A 1 279 ? 3.341 -2.790 6.549 1.00 97.88 279 GLY A C 1
ATOM 2106 O O . GLY A 1 279 ? 4.184 -3.298 7.285 1.00 97.88 279 GLY A O 1
ATOM 2107 N N . PRO A 1 280 ? 2.626 -1.715 6.916 1.00 98.25 280 PRO A N 1
ATOM 2108 C CA . PRO A 1 280 ? 1.560 -1.079 6.138 1.00 98.25 280 PRO A CA 1
ATOM 2109 C C . PRO A 1 280 ? 2.091 -0.173 5.014 1.00 98.25 280 PRO A C 1
ATOM 2111 O O . PRO A 1 280 ? 3.096 0.513 5.184 1.00 98.25 280 PRO A O 1
ATOM 2114 N N . HIS A 1 281 ? 1.372 -0.114 3.888 1.00 98.62 281 HIS A N 1
ATOM 2115 C CA . HIS A 1 281 ? 1.630 0.807 2.769 1.00 98.62 281 HIS A CA 1
ATOM 2116 C C . HIS A 1 281 ? 0.320 1.396 2.275 1.00 98.62 281 HIS A C 1
ATOM 2118 O O . HIS A 1 281 ? -0.685 0.697 2.250 1.00 98.62 281 HIS A O 1
ATOM 2124 N N . ALA A 1 282 ? 0.320 2.649 1.828 1.00 98.81 282 ALA A N 1
ATOM 2125 C CA . ALA A 1 282 ? -0.853 3.194 1.164 1.00 98.81 282 ALA A CA 1
ATOM 2126 C C . ALA A 1 282 ? -0.947 2.667 -0.272 1.00 98.81 282 ALA A C 1
ATOM 2128 O O . ALA A 1 282 ? -0.133 3.009 -1.130 1.00 98.81 282 ALA A O 1
ATOM 2129 N N . GLY A 1 283 ? -1.973 1.857 -0.542 1.00 98.69 283 GLY A N 1
ATOM 2130 C CA . GLY A 1 283 ? -2.432 1.666 -1.913 1.00 98.69 283 GLY A CA 1
ATOM 2131 C C . GLY A 1 283 ? -3.019 2.976 -2.451 1.00 98.69 283 GLY A C 1
ATOM 2132 O O . GLY A 1 283 ? -3.467 3.819 -1.671 1.00 98.69 283 GLY A O 1
ATOM 2133 N N . PHE A 1 284 ? -3.065 3.157 -3.766 1.00 98.88 284 PHE A N 1
ATOM 2134 C CA . PHE A 1 284 ? -3.774 4.277 -4.391 1.00 98.88 284 PHE A CA 1
ATOM 2135 C C . PHE A 1 284 ? -4.752 3.787 -5.455 1.00 98.88 284 PHE A C 1
ATOM 2137 O O . PHE A 1 284 ? -4.570 2.722 -6.044 1.00 98.88 284 PHE A O 1
ATOM 2144 N N . LEU A 1 285 ? -5.795 4.582 -5.691 1.00 98.81 285 LEU A N 1
ATOM 2145 C CA . LEU A 1 285 ? -6.693 4.431 -6.826 1.00 98.81 285 LEU A CA 1
ATOM 2146 C C . LEU A 1 285 ? -7.051 5.821 -7.350 1.00 98.81 285 LEU A C 1
ATOM 2148 O O . LEU A 1 285 ? -7.662 6.624 -6.638 1.00 98.81 285 LEU A O 1
ATOM 2152 N N . ALA A 1 286 ? -6.684 6.074 -8.602 1.00 98.94 286 ALA A N 1
ATOM 2153 C CA . ALA A 1 286 ? -7.045 7.264 -9.351 1.00 98.94 286 ALA A CA 1
ATOM 2154 C C . ALA A 1 286 ? -7.915 6.903 -10.550 1.00 98.94 286 ALA A C 1
ATOM 2156 O O . ALA A 1 286 ? -7.787 5.821 -11.115 1.00 98.94 286 ALA A O 1
ATOM 2157 N N . VAL A 1 287 ? -8.818 7.802 -10.922 1.00 98.88 287 VAL A N 1
ATOM 2158 C CA . VAL A 1 287 ? -9.763 7.626 -12.026 1.00 98.88 287 VAL A CA 1
ATOM 2159 C C . VAL A 1 287 ? -9.850 8.896 -12.856 1.00 98.88 287 VAL A C 1
ATOM 2161 O O . VAL A 1 287 ? -9.648 10.002 -12.345 1.00 98.88 287 VAL A O 1
ATOM 2164 N N . ARG A 1 288 ? -10.228 8.744 -14.123 1.00 98.31 288 ARG A N 1
ATOM 2165 C CA . ARG A 1 288 ? -10.697 9.867 -14.934 1.00 98.31 288 ARG A CA 1
ATOM 2166 C C . ARG A 1 288 ? -12.042 10.408 -14.444 1.00 98.31 288 ARG A C 1
ATOM 2168 O O . ARG A 1 288 ? -12.814 9.726 -13.763 1.00 98.31 288 ARG A O 1
ATOM 2175 N N . ASN A 1 289 ? -12.368 11.615 -14.873 1.00 97.44 289 ASN A N 1
ATOM 2176 C CA . ASN A 1 289 ? -13.626 12.274 -14.571 1.00 97.44 289 ASN A CA 1
ATOM 2177 C C . ASN A 1 289 ? -14.834 11.448 -15.066 1.00 97.44 289 ASN A C 1
ATOM 2179 O O . ASN A 1 289 ? -14.799 10.803 -16.124 1.00 97.44 289 ASN A O 1
ATOM 2183 N N . GLY A 1 290 ? -15.912 11.451 -14.283 1.00 96.81 290 GLY A N 1
ATOM 2184 C CA . GLY A 1 290 ? -17.129 10.665 -14.497 1.00 96.81 290 GLY A CA 1
ATOM 2185 C C . GLY A 1 290 ? -17.182 9.340 -13.725 1.00 96.81 290 GLY A C 1
ATOM 2186 O O . GLY A 1 290 ? -18.247 8.722 -13.666 1.00 96.81 290 GLY A O 1
ATOM 2187 N N . LEU A 1 291 ? -16.079 8.898 -13.111 1.00 97.81 291 LEU A N 1
ATOM 2188 C CA . LEU A 1 291 ? -16.017 7.673 -12.298 1.00 97.81 291 LEU A CA 1
ATOM 2189 C C . LEU A 1 291 ? -16.004 7.944 -10.781 1.00 97.81 291 LEU A C 1
ATOM 2191 O O . LEU A 1 291 ? -16.116 7.012 -9.980 1.00 97.81 291 LEU A O 1
ATOM 2195 N N . GLU A 1 292 ? -15.940 9.208 -10.354 1.00 96.06 292 GLU A N 1
ATOM 2196 C CA . GLU A 1 292 ? -15.759 9.609 -8.952 1.00 96.06 292 GLU A CA 1
ATOM 2197 C C . GLU A 1 292 ? -16.883 9.146 -8.020 1.00 96.06 292 GLU A C 1
ATOM 2199 O O . GLU A 1 292 ? -16.656 8.864 -6.842 1.00 96.06 292 GLU A O 1
ATOM 2204 N N . ARG A 1 293 ? -18.105 8.990 -8.542 1.00 95.38 293 ARG A N 1
ATOM 2205 C CA . ARG A 1 293 ? -19.250 8.493 -7.761 1.00 95.38 293 ARG A CA 1
ATOM 2206 C C . ARG A 1 293 ? -19.136 7.011 -7.396 1.00 95.38 293 ARG A C 1
ATOM 2208 O O . ARG A 1 293 ? -19.759 6.591 -6.423 1.00 95.38 293 ARG A O 1
ATOM 2215 N N . SER A 1 294 ? -18.338 6.249 -8.141 1.00 95.25 294 SER A N 1
ATOM 2216 C CA . SER A 1 294 ? -18.092 4.819 -7.916 1.00 95.25 294 SER A CA 1
ATOM 2217 C C . SER A 1 294 ? -16.776 4.546 -7.187 1.00 95.25 294 SER A C 1
ATOM 2219 O O . SER A 1 294 ? -16.484 3.384 -6.897 1.00 95.25 294 SER A O 1
ATOM 2221 N N . MET A 1 295 ? -16.003 5.589 -6.871 1.00 96.12 295 MET A N 1
ATOM 2222 C CA . MET A 1 295 ? -14.702 5.483 -6.216 1.00 96.12 295 MET A CA 1
ATOM 2223 C C . MET A 1 295 ? -14.822 4.883 -4.801 1.00 96.12 295 MET A C 1
ATOM 2225 O O . MET A 1 295 ? -15.693 5.315 -4.028 1.00 96.12 295 MET A O 1
ATOM 2229 N N . PRO A 1 296 ? -13.973 3.905 -4.436 1.00 97.62 296 PRO A N 1
ATOM 2230 C CA . PRO A 1 296 ? -13.912 3.348 -3.090 1.00 97.62 296 PRO A CA 1
ATOM 2231 C C . PRO A 1 296 ? -13.173 4.282 -2.124 1.00 97.62 296 PRO A C 1
ATOM 2233 O O . PRO A 1 296 ? -12.284 5.047 -2.508 1.00 97.62 296 PRO A O 1
ATOM 2236 N N . GLY A 1 297 ? -13.516 4.170 -0.844 1.00 97.38 297 GLY A N 1
ATOM 2237 C CA . GLY A 1 297 ? -12.806 4.853 0.230 1.00 97.38 297 GLY A CA 1
ATOM 2238 C C . GLY A 1 297 ? -13.003 6.368 0.275 1.00 97.38 297 GLY A C 1
ATOM 2239 O O . GLY A 1 297 ? -13.871 6.962 -0.381 1.00 97.38 297 GLY A O 1
ATOM 2240 N N . ARG A 1 298 ? -12.193 6.985 1.133 1.00 98.62 298 ARG A N 1
ATOM 2241 C CA . ARG A 1 298 ? -12.268 8.407 1.470 1.00 98.62 298 ARG A CA 1
ATOM 2242 C C . ARG A 1 298 ? -11.714 9.263 0.340 1.00 98.62 298 ARG A C 1
ATOM 2244 O O . ARG A 1 298 ? -10.788 8.864 -0.353 1.00 98.62 298 ARG A O 1
ATOM 2251 N N . LEU A 1 299 ? -12.263 10.460 0.193 1.00 98.19 299 LEU A N 1
ATOM 2252 C CA . LEU A 1 299 ? -11.795 11.479 -0.743 1.00 98.19 299 LEU A CA 1
ATOM 2253 C C . LEU A 1 299 ? -11.750 12.808 0.005 1.00 98.19 299 LEU A C 1
ATOM 2255 O O . LEU A 1 299 ? -12.762 13.220 0.570 1.00 98.19 299 LEU A O 1
ATOM 2259 N N . VAL A 1 300 ? -10.604 13.476 0.027 1.00 98.75 300 VAL A N 1
ATOM 2260 C CA . VAL A 1 300 ? -10.479 14.840 0.541 1.00 98.75 300 VAL A CA 1
ATOM 2261 C C . VAL A 1 300 ? -10.840 15.819 -0.568 1.00 98.75 300 VAL A C 1
ATOM 2263 O O . VAL A 1 300 ? -10.352 15.708 -1.690 1.00 98.75 300 VAL A O 1
ATOM 2266 N N . GLY A 1 301 ? -11.694 16.786 -0.248 1.00 98.31 301 GLY A N 1
ATOM 2267 C CA . GLY A 1 301 ? -12.023 17.906 -1.118 1.00 98.31 301 GLY A CA 1
ATOM 2268 C C . GLY A 1 301 ? -11.767 19.235 -0.421 1.00 98.31 301 GLY A C 1
ATOM 2269 O O . GLY A 1 301 ? -11.955 19.365 0.793 1.00 98.31 301 GLY A O 1
ATOM 2270 N N . GLN A 1 302 ? -11.367 20.229 -1.207 1.00 97.75 302 GLN A N 1
ATOM 2271 C CA . GLN A 1 302 ? -11.339 21.618 -0.775 1.00 97.75 302 GLN A CA 1
ATOM 2272 C C . GLN A 1 302 ? -12.761 22.195 -0.805 1.00 97.75 302 GLN A C 1
ATOM 2274 O O . GLN A 1 302 ? -13.531 21.981 -1.740 1.00 97.75 302 GLN A O 1
ATOM 2279 N N . SER A 1 303 ? -13.109 22.922 0.243 1.00 97.81 303 SER A N 1
ATOM 2280 C CA . SER A 1 303 ? -14.367 23.630 0.431 1.00 97.81 303 SER A CA 1
ATOM 2281 C C . SER A 1 303 ? -14.077 25.013 1.024 1.00 97.81 303 SER A C 1
ATOM 2283 O O . SER A 1 303 ? -12.944 25.495 0.960 1.00 97.81 303 SER A O 1
ATOM 2285 N N . ILE A 1 304 ? -15.098 25.658 1.583 1.00 97.69 304 ILE A N 1
ATOM 2286 C CA . ILE A 1 304 ? -14.986 26.941 2.278 1.00 97.69 304 ILE A CA 1
ATOM 2287 C C . ILE A 1 304 ? -15.581 26.835 3.683 1.00 97.69 304 ILE A C 1
ATOM 2289 O O . ILE A 1 304 ? -16.559 26.114 3.889 1.00 97.69 304 ILE A O 1
ATOM 2293 N N . ASP A 1 305 ? -14.989 27.541 4.643 1.00 97.62 305 ASP A N 1
ATOM 2294 C CA . ASP A 1 305 ? -15.532 27.679 5.994 1.00 97.62 305 ASP A CA 1
ATOM 2295 C C . ASP A 1 305 ? -16.617 28.774 6.078 1.00 97.62 305 ASP A C 1
ATOM 2297 O O . ASP A 1 305 ? -16.922 29.465 5.102 1.00 97.62 305 ASP A O 1
ATOM 2301 N N . ALA A 1 306 ? -17.193 28.965 7.269 1.00 97.94 306 ALA A N 1
ATOM 2302 C CA . ALA A 1 306 ? -18.222 29.981 7.515 1.00 97.94 306 ALA A CA 1
ATOM 2303 C C . ALA A 1 306 ? -17.737 31.435 7.314 1.00 97.94 306 ALA A C 1
ATOM 2305 O O . ALA A 1 306 ? -18.558 32.344 7.209 1.00 97.94 306 ALA A O 1
ATOM 2306 N N . THR A 1 307 ? -16.421 31.665 7.256 1.00 97.62 307 THR A N 1
ATOM 2307 C CA . THR A 1 307 ? -15.802 32.974 6.990 1.00 97.62 307 THR A CA 1
ATOM 2308 C C . THR A 1 307 ? -15.394 33.157 5.524 1.00 97.62 307 THR A C 1
ATOM 2310 O O . THR A 1 307 ? -14.847 34.199 5.166 1.00 97.62 307 THR A O 1
ATOM 2313 N N . GLY A 1 308 ? -15.667 32.165 4.666 1.00 97.25 308 GLY A N 1
ATOM 2314 C CA . GLY A 1 308 ? -15.321 32.167 3.246 1.00 97.25 308 GLY A CA 1
ATOM 2315 C C . GLY A 1 308 ? -13.875 31.762 2.946 1.00 97.25 308 GLY A C 1
ATOM 2316 O O . GLY A 1 308 ? -13.432 31.911 1.806 1.00 97.25 308 GLY A O 1
ATOM 2317 N N . LYS A 1 309 ? -13.119 31.258 3.930 1.00 97.44 309 LYS A N 1
ATOM 2318 C CA . LYS A 1 309 ? -11.733 30.814 3.724 1.00 97.44 309 LYS A CA 1
ATOM 2319 C C . LYS A 1 309 ? -11.687 29.379 3.196 1.00 97.44 309 LYS A C 1
ATOM 2321 O O . LYS A 1 309 ? -12.494 28.559 3.632 1.00 97.44 309 LYS A O 1
ATOM 2326 N N . PRO A 1 310 ? -10.731 29.042 2.312 1.00 97.69 310 PRO A N 1
ATOM 2327 C CA . PRO A 1 310 ? -10.476 27.662 1.920 1.00 97.69 310 PRO A CA 1
ATOM 2328 C C . PRO A 1 310 ? -10.225 26.740 3.117 1.00 97.69 310 PRO A C 1
ATOM 2330 O O . PRO A 1 310 ? -9.409 27.061 3.980 1.00 97.69 310 PRO A O 1
ATOM 2333 N N . ALA A 1 311 ? -10.890 25.587 3.133 1.00 98.25 311 ALA A N 1
ATOM 2334 C CA . ALA A 1 311 ? -10.703 24.543 4.139 1.00 98.25 311 ALA A CA 1
ATOM 2335 C C . ALA A 1 311 ? -10.900 23.156 3.518 1.00 98.25 311 ALA A C 1
ATOM 2337 O O . ALA A 1 311 ? -11.668 22.994 2.570 1.00 98.25 311 ALA A O 1
ATOM 2338 N N . PHE A 1 312 ? -10.236 22.138 4.051 1.00 98.62 312 PHE A N 1
ATOM 2339 C CA . PHE A 1 312 ? -10.351 20.763 3.568 1.00 98.62 312 PHE A CA 1
ATOM 2340 C C . PHE A 1 312 ? -11.387 19.973 4.367 1.00 98.62 312 PHE A C 1
ATOM 2342 O O . PHE A 1 312 ? -11.576 20.202 5.560 1.00 98.62 312 PHE A O 1
ATOM 2349 N N . ARG A 1 313 ? -12.047 19.003 3.731 1.00 98.75 313 ARG A N 1
ATOM 2350 C CA . ARG A 1 313 ? -12.921 18.027 4.404 1.00 98.75 313 ARG A CA 1
ATOM 2351 C C . ARG A 1 313 ? -13.021 16.735 3.607 1.00 98.75 313 ARG A C 1
ATOM 2353 O O . ARG A 1 313 ? -12.755 16.713 2.409 1.00 98.75 313 ARG A O 1
ATOM 2360 N N . LEU A 1 314 ? -13.513 15.675 4.243 1.00 98.56 314 LEU A N 1
ATOM 2361 C CA . LEU A 1 314 ? -13.948 14.483 3.516 1.00 98.56 314 LEU A CA 1
ATOM 2362 C C . LEU A 1 314 ? -15.181 14.813 2.652 1.00 98.56 314 LEU A C 1
ATOM 2364 O O . LEU A 1 314 ? -16.201 15.304 3.163 1.00 98.56 314 LEU A O 1
ATOM 2368 N N . ALA A 1 315 ? -15.070 14.546 1.352 1.00 98.00 315 ALA A N 1
ATOM 2369 C CA . ALA A 1 315 ? -16.028 14.846 0.297 1.00 98.00 315 ALA A CA 1
ATOM 2370 C C . ALA A 1 315 ? -16.730 13.578 -0.218 1.00 98.00 315 ALA A C 1
ATOM 2372 O O . ALA A 1 315 ? -16.194 12.471 -0.181 1.00 98.00 315 ALA A O 1
ATOM 2373 N N . LEU A 1 316 ? -17.956 13.749 -0.728 1.00 97.38 316 LEU A N 1
ATOM 2374 C CA . LEU A 1 316 ? -18.777 12.663 -1.283 1.00 97.38 316 LEU A CA 1
ATOM 2375 C C . LEU A 1 316 ? -18.928 11.455 -0.332 1.00 97.38 316 LEU A C 1
ATOM 2377 O O . LEU A 1 316 ? -18.957 10.311 -0.783 1.00 97.38 316 LEU A O 1
ATOM 2381 N N . GLN A 1 317 ? -19.043 11.707 0.976 1.00 98.31 317 GLN A N 1
ATOM 2382 C CA . GLN A 1 317 ? -19.091 10.657 2.007 1.00 98.31 317 GLN A CA 1
ATOM 2383 C C . GLN A 1 317 ? -20.294 9.717 1.875 1.00 98.31 317 GLN A C 1
ATOM 2385 O O . GLN A 1 317 ? -20.289 8.629 2.437 1.00 98.31 317 GLN A O 1
ATOM 2390 N N . THR A 1 318 ? -21.326 10.094 1.111 1.00 98.00 318 THR A N 1
ATOM 2391 C CA . THR A 1 318 ? -22.455 9.201 0.828 1.00 98.00 318 THR A CA 1
ATOM 2392 C C . THR A 1 318 ? -22.025 7.944 0.077 1.00 98.00 318 THR A C 1
ATOM 2394 O O . THR A 1 318 ? -22.781 6.990 0.064 1.00 98.00 318 THR A O 1
ATOM 2397 N N . ARG A 1 319 ? -20.828 7.879 -0.516 1.00 98.12 319 ARG A N 1
ATOM 2398 C CA . ARG A 1 319 ? -20.282 6.640 -1.098 1.00 98.12 319 ARG A CA 1
ATOM 2399 C C . ARG A 1 319 ? -19.885 5.598 -0.047 1.00 98.12 319 ARG A C 1
ATOM 2401 O O . ARG A 1 319 ? -19.837 4.417 -0.374 1.00 98.12 319 ARG A O 1
ATOM 2408 N N . GLU A 1 320 ? -19.587 6.026 1.177 1.00 98.44 320 GLU A N 1
ATOM 2409 C CA . GLU A 1 320 ? -18.908 5.222 2.196 1.00 98.44 320 GLU A CA 1
ATOM 2410 C C . GLU A 1 320 ? -19.881 4.401 3.066 1.00 98.44 320 GLU A C 1
ATOM 2412 O O . GLU A 1 320 ? -21.073 4.710 3.198 1.00 98.44 320 GLU A O 1
ATOM 2417 N N . GLN A 1 321 ? -19.346 3.340 3.680 1.00 97.69 321 GLN A N 1
ATOM 2418 C CA . GLN A 1 321 ? -20.101 2.335 4.437 1.00 97.69 321 GLN A CA 1
ATOM 2419 C C . GLN A 1 321 ? -20.911 2.903 5.613 1.00 97.69 321 GLN A C 1
ATOM 2421 O O . GLN A 1 321 ? -22.017 2.428 5.868 1.00 97.69 321 GLN A O 1
ATOM 2426 N N . HIS A 1 322 ? -20.443 3.974 6.269 1.00 97.25 322 HIS A N 1
ATOM 2427 C CA . HIS A 1 322 ? -21.128 4.542 7.438 1.00 97.25 322 HIS A CA 1
ATOM 2428 C C . HIS A 1 322 ? -22.428 5.267 7.076 1.00 97.25 322 HIS A C 1
ATOM 2430 O O . HIS A 1 322 ? -23.247 5.514 7.957 1.00 97.25 322 HIS A O 1
ATOM 2436 N N . ILE A 1 323 ? -22.628 5.592 5.792 1.00 97.94 323 ILE A N 1
ATOM 2437 C CA . ILE A 1 323 ? -23.873 6.176 5.278 1.00 97.94 323 ILE A CA 1
ATOM 2438 C C . ILE A 1 323 ? -24.661 5.144 4.470 1.00 97.94 323 ILE A C 1
ATOM 2440 O O . ILE A 1 323 ? -25.852 4.957 4.714 1.00 97.94 323 ILE A O 1
ATOM 2444 N N . ARG A 1 324 ? -24.026 4.477 3.495 1.00 97.38 324 ARG A N 1
ATOM 2445 C CA . ARG A 1 324 ? -24.734 3.606 2.537 1.00 97.38 324 ARG A CA 1
ATOM 2446 C C . ARG A 1 324 ? -24.722 2.119 2.863 1.00 97.38 324 ARG A C 1
ATOM 2448 O O . ARG A 1 324 ? -25.461 1.392 2.203 1.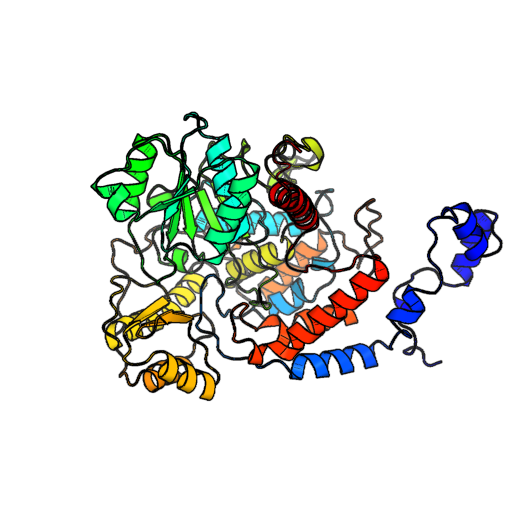00 97.38 324 ARG A O 1
ATOM 2455 N N . ARG A 1 325 ? -23.960 1.677 3.868 1.00 97.88 325 ARG A N 1
ATOM 2456 C CA . ARG A 1 325 ? -23.906 0.278 4.323 1.00 97.88 325 ARG A CA 1
ATOM 2457 C C . ARG A 1 325 ? -23.659 -0.683 3.149 1.00 97.88 325 ARG A C 1
ATOM 2459 O O . ARG A 1 325 ? -22.685 -0.515 2.427 1.00 97.88 325 ARG A O 1
ATOM 2466 N N . ASP A 1 326 ? -24.560 -1.632 2.913 1.00 94.88 326 ASP A N 1
ATOM 2467 C CA . ASP A 1 326 ? -24.542 -2.608 1.817 1.00 94.88 326 ASP A CA 1
ATOM 2468 C C . ASP A 1 326 ? -24.549 -1.978 0.411 1.00 94.88 326 ASP A C 1
ATOM 2470 O O . ASP A 1 326 ? -24.098 -2.601 -0.546 1.00 94.88 326 ASP A O 1
ATOM 2474 N N . LYS A 1 327 ? -25.006 -0.724 0.276 1.00 96.69 327 LYS A N 1
ATOM 2475 C CA . LYS A 1 327 ? -25.028 0.033 -0.992 1.00 96.69 327 LYS A CA 1
ATOM 2476 C C . LYS A 1 327 ? -23.820 0.956 -1.170 1.00 96.69 327 LYS A C 1
ATOM 2478 O O . LYS A 1 327 ? -23.832 1.809 -2.067 1.00 96.69 327 LYS A O 1
ATOM 2483 N N . ALA A 1 328 ? -22.838 0.881 -0.274 1.00 98.06 328 ALA A N 1
ATOM 2484 C CA . ALA A 1 328 ? -21.600 1.637 -0.387 1.00 98.06 328 ALA A CA 1
ATOM 2485 C C . ALA A 1 328 ? -20.774 1.166 -1.591 1.00 98.06 328 ALA A C 1
ATOM 2487 O O . ALA A 1 328 ? -21.003 0.097 -2.153 1.00 98.06 328 ALA A O 1
ATOM 2488 N N . THR A 1 329 ? -19.804 1.976 -2.007 1.00 97.75 329 THR A N 1
ATOM 2489 C CA . THR A 1 329 ? -18.907 1.610 -3.115 1.00 97.75 329 THR A CA 1
ATOM 2490 C C . THR A 1 329 ? -17.884 0.542 -2.722 1.00 97.75 329 THR A C 1
ATOM 2492 O O . THR A 1 329 ? -17.337 -0.108 -3.606 1.00 97.75 329 THR A O 1
ATOM 2495 N N . SER A 1 330 ? -17.627 0.368 -1.421 1.00 98.38 330 SER A N 1
ATOM 2496 C CA . SER A 1 330 ? -16.703 -0.607 -0.832 1.00 98.38 330 SER A CA 1
ATOM 2497 C C . SER A 1 330 ? -17.003 -0.775 0.666 1.00 98.38 330 SER A C 1
ATOM 2499 O O . SER A 1 330 ? -17.638 0.089 1.277 1.00 98.38 330 SER A O 1
ATOM 2501 N N . ASN A 1 331 ? -16.517 -1.865 1.267 1.00 98.00 331 ASN A N 1
ATOM 2502 C CA . ASN A 1 331 ? -16.552 -2.094 2.713 1.00 98.00 331 ASN A CA 1
ATOM 2503 C C . ASN A 1 331 ? -15.415 -1.383 3.477 1.00 98.00 331 ASN A C 1
ATOM 2505 O O . ASN A 1 331 ? -15.395 -1.426 4.706 1.00 98.00 331 ASN A O 1
ATOM 2509 N N . ILE A 1 332 ? -14.460 -0.756 2.780 1.00 97.75 332 ILE A N 1
ATOM 2510 C CA . ILE A 1 332 ? -13.304 -0.101 3.402 1.00 97.75 332 ILE A CA 1
ATOM 2511 C C . ILE A 1 332 ? -13.732 0.992 4.402 1.00 97.75 332 ILE A C 1
ATOM 2513 O O . ILE A 1 332 ? -14.614 1.809 4.129 1.00 97.75 332 ILE A O 1
ATOM 2517 N N . CYS A 1 333 ? -13.084 1.017 5.571 1.00 97.62 333 CYS A N 1
ATOM 2518 C CA . CYS A 1 333 ? -13.322 2.009 6.625 1.00 97.62 333 CYS A CA 1
ATOM 2519 C C . CYS A 1 333 ? -12.002 2.591 7.147 1.00 97.62 333 CYS A C 1
ATOM 2521 O O . CYS A 1 333 ? -11.665 3.743 6.858 1.00 97.62 333 CYS A O 1
ATOM 2523 N N . THR A 1 334 ? -11.230 1.787 7.886 1.00 97.50 334 THR A N 1
ATOM 2524 C CA . THR A 1 334 ? -9.809 2.070 8.118 1.00 97.50 334 THR A CA 1
ATOM 2525 C C . THR A 1 334 ? -9.060 1.861 6.804 1.00 97.50 334 THR A C 1
ATOM 2527 O O . THR A 1 334 ? -9.297 0.876 6.110 1.00 97.50 334 THR A O 1
ATOM 2530 N N . ALA A 1 335 ? -8.196 2.812 6.462 1.00 97.25 335 ALA A N 1
ATOM 2531 C CA . ALA A 1 335 ? -7.298 2.764 5.311 1.00 97.25 335 ALA A CA 1
ATOM 2532 C C . ALA A 1 335 ? -5.865 3.051 5.800 1.00 97.25 335 ALA A C 1
ATOM 2534 O O . ALA A 1 335 ? -5.554 2.760 6.952 1.00 97.25 335 ALA A O 1
ATOM 2535 N N . GLN A 1 336 ? -5.004 3.648 4.974 1.00 98.38 336 GLN A N 1
ATOM 2536 C CA . GLN A 1 336 ? -3.564 3.765 5.247 1.00 98.38 336 GLN A CA 1
ATOM 2537 C C . GLN A 1 336 ? -3.102 5.229 5.310 1.00 98.38 336 GLN A C 1
ATOM 2539 O O . GLN A 1 336 ? -2.118 5.627 4.690 1.00 98.38 336 GLN A O 1
ATOM 2544 N N . VAL A 1 337 ? -3.828 6.054 6.075 1.00 98.06 337 VAL A N 1
ATOM 2545 C CA . VAL A 1 337 ? -3.662 7.523 6.116 1.00 98.06 337 VAL A CA 1
ATOM 2546 C C . VAL A 1 337 ? -2.253 7.961 6.521 1.00 98.06 337 VAL A C 1
ATOM 2548 O O . VAL A 1 337 ? -1.677 8.819 5.857 1.00 98.06 337 VAL A O 1
ATOM 2551 N N . LEU A 1 338 ? -1.683 7.387 7.586 1.00 98.69 338 LEU A N 1
ATOM 2552 C CA . LEU A 1 338 ? -0.344 7.773 8.051 1.00 98.69 338 LEU A CA 1
ATOM 2553 C C . LEU A 1 338 ? 0.712 7.535 6.960 1.00 98.69 338 LEU A C 1
ATOM 2555 O O . LEU A 1 338 ? 1.587 8.371 6.749 1.00 98.69 338 LEU A O 1
ATOM 2559 N N . LEU A 1 339 ? 0.586 6.430 6.225 1.00 98.75 339 LEU A N 1
ATOM 2560 C CA . LEU A 1 339 ? 1.529 6.037 5.184 1.00 98.75 339 LEU A CA 1
ATOM 2561 C C . LEU A 1 339 ? 1.316 6.850 3.901 1.00 98.75 339 LEU A C 1
ATOM 2563 O O . LEU A 1 339 ? 2.290 7.237 3.263 1.00 98.75 339 LEU A O 1
ATOM 2567 N N . ALA A 1 340 ? 0.070 7.203 3.574 1.00 98.88 340 ALA A N 1
ATOM 2568 C CA . ALA A 1 340 ? -0.238 8.145 2.499 1.00 98.88 340 ALA A CA 1
ATOM 2569 C C . ALA A 1 340 ? 0.383 9.526 2.772 1.00 98.88 340 ALA A C 1
ATOM 2571 O O . ALA A 1 340 ? 0.999 10.120 1.887 1.00 98.88 340 ALA A O 1
ATOM 2572 N N . ASN A 1 341 ? 0.302 10.004 4.020 1.00 98.75 341 ASN A N 1
ATOM 2573 C CA . ASN A 1 341 ? 0.956 11.243 4.438 1.00 98.75 341 ASN A CA 1
ATOM 2574 C C . ASN A 1 341 ? 2.482 11.144 4.304 1.00 98.75 341 ASN A C 1
ATOM 2576 O O . ASN A 1 341 ? 3.097 12.051 3.750 1.00 98.75 341 ASN A O 1
ATOM 2580 N N . MET A 1 342 ? 3.097 10.038 4.744 1.00 98.88 342 MET A N 1
ATOM 2581 C CA . MET A 1 342 ? 4.539 9.819 4.563 1.00 98.88 342 MET A CA 1
ATOM 2582 C C . MET A 1 342 ? 4.952 9.887 3.087 1.00 98.88 342 MET A C 1
ATOM 2584 O O . MET A 1 342 ? 5.916 10.583 2.769 1.00 98.88 342 MET A O 1
ATOM 2588 N N . SER A 1 343 ? 4.205 9.246 2.183 1.00 98.88 343 SER A N 1
ATOM 2589 C CA . SER A 1 343 ? 4.488 9.298 0.743 1.00 98.88 343 SER A CA 1
ATOM 2590 C C . SER A 1 343 ? 4.287 10.692 0.140 1.00 98.88 343 SER A C 1
ATOM 2592 O O . SER A 1 343 ? 5.085 11.114 -0.697 1.00 98.88 343 SER A O 1
ATOM 2594 N N . ALA A 1 344 ? 3.284 11.451 0.594 1.00 98.81 344 ALA A N 1
ATOM 2595 C CA . ALA A 1 344 ? 3.120 12.848 0.190 1.00 98.81 344 ALA A CA 1
ATOM 2596 C C . ALA A 1 344 ? 4.305 13.709 0.649 1.00 98.81 344 ALA A C 1
ATOM 2598 O O . ALA A 1 344 ? 4.846 14.487 -0.136 1.00 98.81 344 ALA A O 1
ATOM 2599 N N . PHE A 1 345 ? 4.758 13.539 1.894 1.00 98.88 345 PHE A N 1
ATOM 2600 C CA . PHE A 1 345 ? 5.926 14.251 2.411 1.00 98.88 345 PHE A CA 1
ATOM 2601 C C . PHE A 1 345 ? 7.217 13.840 1.708 1.00 98.88 345 PHE A C 1
ATOM 2603 O O . PHE A 1 345 ? 8.062 14.699 1.476 1.00 98.88 345 PHE A O 1
ATOM 2610 N N . TYR A 1 346 ? 7.359 12.575 1.307 1.00 98.88 346 TYR A N 1
ATOM 2611 C CA . TYR A 1 346 ? 8.473 12.117 0.477 1.00 98.88 346 TYR A CA 1
ATOM 2612 C C . TYR A 1 346 ? 8.488 12.843 -0.876 1.00 98.88 346 TYR A C 1
ATOM 2614 O O . TYR A 1 346 ? 9.514 13.394 -1.279 1.00 98.88 346 TYR A O 1
ATOM 2622 N N . ALA A 1 347 ? 7.335 12.939 -1.543 1.00 98.81 347 ALA A N 1
ATOM 2623 C CA . ALA A 1 347 ? 7.219 13.687 -2.791 1.00 98.81 347 ALA A CA 1
ATOM 2624 C C . ALA A 1 347 ? 7.494 15.190 -2.607 1.00 98.81 347 ALA A C 1
ATOM 2626 O O . ALA A 1 347 ? 8.144 15.797 -3.455 1.00 98.81 347 ALA A O 1
ATOM 2627 N N . MET A 1 348 ? 7.065 15.796 -1.494 1.00 98.56 348 MET A N 1
ATOM 2628 C CA . MET A 1 348 ? 7.387 17.194 -1.169 1.00 98.56 348 MET A CA 1
ATOM 2629 C C . MET A 1 348 ? 8.869 17.410 -0.857 1.00 98.56 348 MET A C 1
ATOM 2631 O O . MET A 1 348 ? 9.421 18.446 -1.219 1.00 98.56 348 MET A O 1
ATOM 2635 N N . TRP A 1 349 ? 9.500 16.450 -0.177 1.00 98.56 349 TRP A N 1
ATOM 2636 C CA . TRP A 1 349 ? 10.908 16.492 0.208 1.00 98.56 349 TRP A CA 1
ATOM 2637 C C . TRP A 1 349 ? 11.822 16.502 -1.017 1.00 98.56 349 TRP A C 1
ATOM 2639 O O . TRP A 1 349 ? 12.752 17.301 -1.092 1.00 98.56 349 TRP A O 1
ATOM 2649 N N . HIS A 1 350 ? 11.525 15.639 -1.990 1.00 98.69 350 HIS A N 1
ATOM 2650 C CA . HIS A 1 350 ? 12.328 15.496 -3.201 1.00 98.69 350 HIS A CA 1
ATOM 2651 C C . HIS A 1 350 ? 11.910 16.444 -4.332 1.00 98.69 350 HIS A C 1
ATOM 2653 O O . HIS A 1 350 ? 12.749 16.833 -5.150 1.00 98.69 350 HIS A O 1
ATOM 2659 N N . GLY A 1 351 ? 10.625 16.799 -4.409 1.00 98.62 351 GLY A N 1
ATOM 2660 C CA . GLY A 1 351 ? 10.049 17.504 -5.549 1.00 98.62 351 GLY A CA 1
ATOM 2661 C C . GLY A 1 351 ? 10.161 16.714 -6.865 1.00 98.62 351 GLY A C 1
ATOM 2662 O O . GLY A 1 351 ? 10.730 15.617 -6.913 1.00 98.62 351 GLY A O 1
ATOM 2663 N N . PRO A 1 352 ? 9.654 17.263 -7.982 1.00 98.56 352 PRO A N 1
ATOM 2664 C CA . PRO A 1 352 ? 9.672 16.561 -9.266 1.00 98.56 352 PRO A CA 1
ATOM 2665 C C . PRO A 1 352 ? 11.089 16.234 -9.757 1.00 98.56 352 PRO A C 1
ATOM 2667 O O . PRO A 1 352 ? 11.321 15.146 -10.286 1.00 98.56 352 PRO A O 1
ATOM 2670 N N . ALA A 1 353 ? 12.046 17.145 -9.545 1.00 98.38 353 ALA A N 1
ATOM 2671 C CA . ALA A 1 353 ? 13.434 16.967 -9.968 1.00 98.38 353 ALA A CA 1
ATOM 2672 C C . ALA A 1 353 ? 14.159 15.873 -9.168 1.00 98.38 353 ALA A C 1
ATOM 2674 O O . ALA A 1 353 ? 14.834 15.033 -9.764 1.00 98.38 353 ALA A O 1
ATOM 2675 N N . GLY A 1 354 ? 14.000 15.849 -7.839 1.00 98.69 354 GLY A N 1
ATOM 2676 C CA . GLY A 1 354 ? 14.618 14.832 -6.989 1.00 98.69 354 GLY A CA 1
ATOM 2677 C C . GLY A 1 354 ? 14.062 13.439 -7.271 1.00 98.69 354 GLY A C 1
ATOM 2678 O O . GLY A 1 354 ? 14.836 12.499 -7.440 1.00 98.69 354 GLY A O 1
ATOM 2679 N N . LEU A 1 355 ? 12.739 13.317 -7.425 1.00 98.88 355 LEU A N 1
ATOM 2680 C CA . LEU A 1 355 ? 12.104 12.049 -7.796 1.00 98.88 355 LEU A CA 1
ATOM 2681 C C . LEU A 1 355 ? 12.578 11.552 -9.169 1.00 98.88 355 LEU A C 1
ATOM 2683 O O . LEU A 1 355 ? 12.920 10.378 -9.310 1.00 98.88 355 LEU A O 1
ATOM 2687 N N . ARG A 1 356 ? 12.687 12.450 -10.161 1.00 98.81 356 ARG A N 1
ATOM 2688 C CA . ARG A 1 356 ? 13.228 12.109 -11.486 1.00 98.81 356 ARG A CA 1
ATOM 2689 C C . ARG A 1 356 ? 14.669 11.612 -11.398 1.00 98.81 356 ARG A C 1
ATOM 2691 O O . ARG A 1 356 ? 15.008 10.625 -12.042 1.00 98.81 356 ARG A O 1
ATOM 2698 N N . ALA A 1 357 ? 15.510 12.268 -10.597 1.00 98.81 357 ALA A N 1
ATOM 2699 C CA . ALA A 1 357 ? 16.904 11.869 -10.410 1.00 98.81 357 ALA A CA 1
ATOM 2700 C C . ALA A 1 357 ? 17.026 10.487 -9.745 1.00 98.81 357 ALA A C 1
ATOM 2702 O O . ALA A 1 357 ? 17.876 9.686 -10.138 1.00 98.81 357 ALA A O 1
ATOM 2703 N N . ILE A 1 358 ? 16.158 10.182 -8.775 1.00 98.88 358 ILE A N 1
ATOM 2704 C CA . ILE A 1 358 ? 16.080 8.853 -8.155 1.00 98.88 358 ILE A CA 1
ATOM 2705 C C . ILE A 1 358 ? 15.694 7.809 -9.206 1.00 98.88 358 ILE A C 1
ATOM 2707 O O . ILE A 1 358 ? 16.418 6.831 -9.380 1.00 98.88 358 ILE A O 1
ATOM 2711 N N . ALA A 1 359 ? 14.620 8.043 -9.963 1.00 98.88 359 ALA A N 1
ATOM 2712 C CA . ALA A 1 359 ? 14.164 7.122 -11.000 1.00 98.88 359 ALA A CA 1
ATOM 2713 C C . ALA A 1 359 ? 15.211 6.899 -12.103 1.00 98.88 359 ALA A C 1
ATOM 2715 O O . ALA A 1 359 ? 15.438 5.766 -12.517 1.00 98.88 359 ALA A O 1
ATOM 2716 N N . GLN A 1 360 ? 15.906 7.954 -12.540 1.00 98.62 360 GLN A N 1
ATOM 2717 C CA . GLN A 1 360 ? 16.987 7.856 -13.527 1.00 98.62 360 GLN A CA 1
ATOM 2718 C C . GLN A 1 360 ? 18.174 7.041 -13.010 1.00 98.62 360 GLN A C 1
ATOM 2720 O O . GLN A 1 360 ? 18.741 6.255 -13.767 1.00 98.62 360 GLN A O 1
ATOM 2725 N N . ARG A 1 361 ? 18.547 7.191 -11.730 1.00 98.62 361 ARG A N 1
ATOM 2726 C CA . ARG A 1 361 ? 19.609 6.378 -11.117 1.00 98.62 361 ARG A CA 1
ATOM 2727 C C . ARG A 1 361 ? 19.219 4.903 -11.078 1.00 98.62 361 ARG A C 1
ATOM 2729 O O . ARG A 1 361 ? 20.008 4.058 -11.484 1.00 98.62 361 ARG A O 1
ATOM 2736 N N . VAL A 1 362 ? 17.999 4.603 -10.638 1.00 98.75 362 VAL A N 1
ATOM 2737 C CA . VAL A 1 362 ? 17.479 3.229 -10.595 1.00 98.75 362 VAL A CA 1
ATOM 2738 C C . VAL A 1 362 ? 17.443 2.618 -12.003 1.00 98.75 362 VAL A C 1
ATOM 2740 O O . VAL A 1 362 ? 17.953 1.518 -12.218 1.00 98.75 362 VAL A O 1
ATOM 2743 N N . ASN A 1 363 ? 16.940 3.368 -12.986 1.00 98.69 363 ASN A N 1
ATOM 2744 C CA . ASN A 1 363 ? 16.907 2.938 -14.380 1.00 98.69 363 ASN A CA 1
ATOM 2745 C C . ASN A 1 363 ? 18.297 2.747 -15.000 1.00 98.69 363 ASN A C 1
ATOM 2747 O O . ASN A 1 363 ? 18.489 1.869 -15.841 1.00 98.69 363 ASN A O 1
ATOM 2751 N N . ASN A 1 364 ? 19.297 3.512 -14.561 1.00 98.44 364 ASN A N 1
ATOM 2752 C CA . ASN A 1 364 ? 20.673 3.328 -15.005 1.00 98.44 364 ASN A CA 1
ATOM 2753 C C . ASN A 1 364 ? 21.194 1.921 -14.664 1.00 98.44 364 ASN A C 1
ATOM 2755 O O . ASN A 1 364 ? 21.720 1.252 -15.552 1.00 98.44 364 ASN A O 1
ATOM 2759 N N . TYR A 1 365 ? 20.986 1.437 -13.434 1.00 98.69 365 TYR A N 1
ATOM 2760 C CA . TYR A 1 365 ? 21.381 0.075 -13.048 1.00 98.69 365 TYR A CA 1
ATOM 2761 C C . TYR A 1 365 ? 20.647 -0.991 -13.867 1.00 98.69 365 TYR A C 1
ATOM 2763 O O . TYR A 1 365 ? 21.279 -1.903 -14.407 1.00 98.69 365 TYR A O 1
ATOM 2771 N N . ALA A 1 366 ? 19.330 -0.847 -14.027 1.00 98.56 366 ALA A N 1
ATOM 2772 C CA . ALA A 1 366 ? 18.532 -1.791 -14.803 1.00 98.56 366 ALA A CA 1
ATOM 2773 C C . ALA A 1 366 ? 18.945 -1.833 -16.279 1.00 98.56 366 ALA A C 1
ATOM 2775 O O . ALA A 1 366 ? 19.175 -2.912 -16.814 1.00 98.56 366 ALA A O 1
ATOM 2776 N N . SER A 1 367 ? 19.123 -0.680 -16.930 1.00 98.19 367 SER A N 1
ATOM 2777 C CA . SER A 1 367 ? 19.528 -0.619 -18.342 1.00 98.19 367 SER A CA 1
ATOM 2778 C C . SER A 1 367 ? 20.927 -1.198 -18.579 1.00 98.19 367 SER A C 1
ATOM 2780 O O . SER A 1 367 ? 21.137 -1.934 -19.543 1.00 98.19 367 SER A O 1
ATOM 2782 N N . ARG A 1 368 ? 21.881 -0.947 -17.675 1.00 98.56 368 ARG A N 1
ATOM 2783 C CA . ARG A 1 368 ? 23.224 -1.545 -17.748 1.00 98.56 368 ARG A CA 1
ATOM 2784 C C . ARG A 1 368 ? 23.163 -3.063 -17.624 1.00 98.56 368 ARG A C 1
ATOM 2786 O O . ARG A 1 368 ? 23.796 -3.758 -18.421 1.00 98.56 368 ARG A O 1
ATOM 2793 N N . LEU A 1 369 ? 22.363 -3.583 -16.687 1.00 98.62 369 LEU A N 1
ATOM 2794 C CA . LEU A 1 369 ? 22.149 -5.026 -16.554 1.00 98.62 369 LEU A CA 1
ATOM 2795 C C . LEU A 1 369 ? 21.436 -5.611 -17.778 1.00 98.62 369 LEU A C 1
ATOM 2797 O O . LEU A 1 369 ? 21.849 -6.660 -18.261 1.00 98.62 369 LEU A O 1
ATOM 2801 N N . GLN A 1 370 ? 20.406 -4.941 -18.299 1.00 97.94 370 GLN A N 1
ATOM 2802 C CA . GLN A 1 370 ? 19.661 -5.361 -19.489 1.00 97.94 370 GLN A CA 1
ATOM 2803 C C . GLN A 1 370 ? 20.613 -5.617 -20.665 1.00 97.94 370 GLN A C 1
ATOM 2805 O O . GLN A 1 370 ? 20.554 -6.679 -21.290 1.00 97.94 370 GLN A O 1
ATOM 2810 N N . ILE A 1 371 ? 21.532 -4.677 -20.924 1.00 97.81 371 ILE A N 1
ATOM 2811 C CA . ILE A 1 371 ? 22.529 -4.803 -21.992 1.00 97.81 371 ILE A CA 1
ATOM 2812 C C . ILE A 1 371 ? 23.579 -5.871 -21.663 1.00 97.81 371 ILE A C 1
ATOM 2814 O O . ILE A 1 371 ? 23.873 -6.711 -22.516 1.00 97.81 371 ILE A O 1
ATOM 2818 N N . ALA A 1 372 ? 24.118 -5.879 -20.439 1.00 98.06 372 ALA A N 1
ATOM 2819 C CA . ALA A 1 372 ? 25.112 -6.862 -19.998 1.00 98.06 372 ALA A CA 1
ATOM 2820 C C . ALA A 1 372 ? 24.604 -8.308 -20.120 1.00 98.06 372 ALA A C 1
ATOM 2822 O O . ALA A 1 372 ? 25.323 -9.195 -20.581 1.00 98.06 372 ALA A O 1
ATOM 2823 N N . ALA A 1 373 ? 23.349 -8.532 -19.732 1.00 97.38 373 ALA A N 1
ATOM 2824 C CA . ALA A 1 373 ? 22.696 -9.833 -19.724 1.00 97.38 373 ALA A CA 1
ATOM 2825 C C . ALA A 1 373 ? 22.115 -10.241 -21.084 1.00 97.38 373 ALA A C 1
ATOM 2827 O O . ALA A 1 373 ? 21.709 -11.392 -21.232 1.00 97.38 373 ALA A O 1
ATOM 2828 N N . LYS A 1 374 ? 22.046 -9.322 -22.062 1.00 96.69 374 LYS A N 1
ATOM 2829 C CA . LYS A 1 374 ? 21.264 -9.498 -23.300 1.00 96.69 374 LYS A CA 1
ATOM 2830 C C . LYS A 1 374 ? 19.842 -9.973 -22.985 1.00 96.69 374 LYS A C 1
ATOM 2832 O O . LYS A 1 374 ? 19.378 -10.976 -23.525 1.00 96.69 374 LYS A O 1
ATOM 2837 N N . SER A 1 375 ? 19.208 -9.282 -22.039 1.00 95.88 375 SER A N 1
ATOM 2838 C CA . SER A 1 375 ? 17.855 -9.601 -21.588 1.00 95.88 375 SER A CA 1
ATOM 2839 C C . SER A 1 375 ? 16.879 -9.636 -22.766 1.00 95.88 375 SER A C 1
ATOM 2841 O O . SER A 1 375 ? 17.065 -8.930 -23.756 1.00 95.88 375 SER A O 1
ATOM 2843 N N . ARG A 1 376 ? 15.832 -10.458 -22.637 1.00 93.38 376 ARG A N 1
ATOM 2844 C CA . ARG A 1 376 ? 14.706 -10.478 -23.581 1.00 93.38 376 ARG A CA 1
ATOM 2845 C C . ARG A 1 376 ? 13.784 -9.280 -23.418 1.00 93.38 376 ARG A C 1
ATOM 2847 O O . ARG A 1 376 ? 12.967 -9.057 -24.298 1.00 93.38 376 ARG A O 1
ATOM 2854 N N . ASN A 1 377 ? 13.892 -8.568 -22.298 1.00 93.12 377 ASN A N 1
ATOM 2855 C CA . ASN A 1 377 ? 13.136 -7.349 -22.119 1.00 93.12 377 ASN A CA 1
ATOM 2856 C C . ASN A 1 377 ? 13.623 -6.290 -23.111 1.00 93.12 377 ASN A C 1
ATOM 2858 O O . ASN A 1 377 ? 14.836 -6.069 -23.210 1.00 93.12 377 ASN A O 1
ATOM 2862 N N . ASP A 1 378 ? 12.711 -5.603 -23.794 1.00 92.19 378 ASP A N 1
ATOM 2863 C CA . ASP A 1 378 ? 13.054 -4.565 -24.772 1.00 92.19 378 ASP A CA 1
ATOM 2864 C C . ASP A 1 378 ? 13.249 -3.212 -24.080 1.00 92.19 378 ASP A C 1
ATOM 2866 O O . ASP A 1 378 ? 14.236 -2.492 -24.322 1.00 92.19 378 ASP A O 1
ATOM 2870 N N . ASN A 1 379 ? 12.339 -2.887 -23.159 1.00 95.12 379 ASN A N 1
ATOM 2871 C CA . ASN A 1 379 ? 12.343 -1.651 -22.390 1.00 95.12 379 ASN A CA 1
ATOM 2872 C C . ASN A 1 379 ? 12.098 -1.959 -20.916 1.00 95.12 379 ASN A C 1
ATOM 2874 O O . ASN A 1 379 ? 11.083 -2.541 -20.555 1.00 95.12 379 ASN A O 1
ATOM 2878 N N . VAL A 1 380 ? 13.016 -1.516 -20.057 1.00 97.19 380 VAL A N 1
ATOM 2879 C CA . VAL A 1 380 ? 12.932 -1.740 -18.610 1.00 97.19 380 VAL A CA 1
ATOM 2880 C C . VAL A 1 380 ? 12.971 -0.424 -17.853 1.00 97.19 380 VAL A C 1
ATOM 2882 O O . VAL A 1 380 ? 13.693 0.501 -18.235 1.00 97.19 380 VAL A O 1
ATOM 2885 N N . PHE A 1 381 ? 12.221 -0.353 -16.752 1.00 98.69 381 PHE A N 1
ATOM 2886 C CA . PHE A 1 381 ? 12.395 0.705 -15.760 1.00 98.69 381 PHE A CA 1
ATOM 2887 C C . PHE A 1 381 ? 13.475 0.303 -14.762 1.00 98.69 381 PHE A C 1
ATOM 2889 O O . PHE A 1 381 ? 14.591 0.793 -14.864 1.00 98.69 381 PHE A O 1
ATOM 2896 N N . ASP A 1 382 ? 13.166 -0.595 -13.831 1.00 98.62 382 ASP A N 1
ATOM 2897 C CA . ASP A 1 382 ? 14.068 -1.003 -12.752 1.00 98.62 382 ASP A CA 1
ATOM 2898 C C . ASP A 1 382 ? 14.278 -2.519 -12.668 1.00 98.62 382 ASP A C 1
ATOM 2900 O O . ASP A 1 382 ? 15.135 -2.991 -11.924 1.00 98.62 382 ASP A O 1
ATOM 2904 N N . THR A 1 383 ? 13.503 -3.280 -13.433 1.00 98.81 383 THR A N 1
ATOM 2905 C CA . THR A 1 383 ? 13.387 -4.725 -13.308 1.00 98.81 383 THR A CA 1
ATOM 2906 C C . THR A 1 383 ? 13.834 -5.392 -14.596 1.00 98.81 383 THR A C 1
ATOM 2908 O O . THR A 1 383 ? 13.410 -5.000 -15.677 1.00 98.81 383 THR A O 1
ATOM 2911 N N . VAL A 1 384 ? 14.706 -6.391 -14.480 1.00 98.50 384 VAL A N 1
ATOM 2912 C CA . VAL A 1 384 ? 15.275 -7.117 -15.618 1.00 98.50 384 VAL A CA 1
ATOM 2913 C C . VAL A 1 384 ? 15.112 -8.611 -15.392 1.00 98.50 384 VAL A C 1
ATOM 2915 O O . VAL A 1 384 ? 15.546 -9.143 -14.364 1.00 98.50 384 VAL A O 1
ATOM 2918 N N . THR A 1 385 ? 14.539 -9.302 -16.373 1.00 98.06 385 THR A N 1
ATOM 2919 C CA . THR A 1 385 ? 14.554 -10.764 -16.433 1.00 98.06 385 THR A CA 1
ATOM 2920 C C . THR A 1 385 ? 15.814 -11.229 -17.166 1.00 98.06 385 THR A C 1
ATOM 2922 O O . THR A 1 385 ? 16.101 -10.803 -18.287 1.00 98.06 385 THR A O 1
ATOM 2925 N N . VAL A 1 386 ? 16.601 -12.088 -16.516 1.00 98.19 386 VAL A N 1
ATOM 2926 C CA . VAL A 1 386 ? 17.906 -12.561 -16.994 1.00 98.19 386 VAL A CA 1
ATOM 2927 C C . VAL A 1 386 ? 17.862 -14.068 -17.222 1.00 98.19 386 VAL A C 1
ATOM 2929 O O . VAL A 1 386 ? 17.562 -14.837 -16.306 1.00 98.19 386 VAL A O 1
ATOM 2932 N N . ASP A 1 387 ? 18.213 -14.485 -18.439 1.00 97.75 387 ASP A N 1
ATOM 2933 C CA . ASP A 1 387 ? 18.396 -15.892 -18.791 1.00 97.75 387 ASP A CA 1
ATOM 2934 C C . ASP A 1 387 ? 19.710 -16.418 -18.182 1.00 97.75 387 ASP A C 1
ATOM 2936 O O . ASP A 1 387 ? 20.787 -15.846 -18.361 1.00 97.75 387 ASP A O 1
ATOM 2940 N N . VAL A 1 388 ? 19.629 -17.540 -17.469 1.00 97.75 388 VAL A N 1
ATOM 2941 C CA . VAL A 1 388 ? 20.752 -18.198 -16.789 1.00 97.75 388 VAL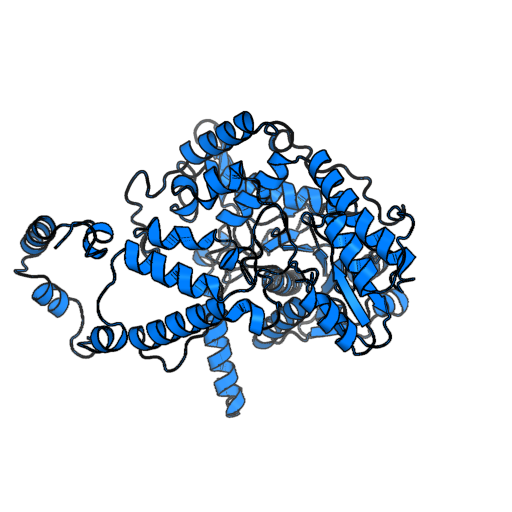 A CA 1
ATOM 2942 C C . VAL A 1 388 ? 20.724 -19.705 -17.037 1.00 97.75 388 VAL A C 1
ATOM 2944 O O . VAL A 1 388 ? 19.695 -20.288 -17.366 1.00 97.75 388 VAL A O 1
ATOM 2947 N N . LYS A 1 389 ? 21.867 -20.376 -16.861 1.00 97.25 389 LYS A N 1
ATOM 2948 C CA . LYS A 1 389 ? 21.953 -21.838 -17.048 1.00 97.25 389 LYS A CA 1
ATOM 2949 C C . LYS A 1 389 ? 21.321 -22.632 -15.901 1.00 97.25 389 LYS A C 1
ATOM 2951 O O . LYS A 1 389 ? 20.771 -23.698 -16.139 1.00 97.25 389 LYS A O 1
ATOM 2956 N N . ASP A 1 390 ? 21.454 -22.130 -14.675 1.00 97.88 390 ASP A N 1
ATOM 2957 C CA . ASP A 1 390 ? 20.965 -22.767 -13.450 1.00 97.88 390 ASP A CA 1
ATOM 2958 C C . ASP A 1 390 ? 20.552 -21.675 -12.454 1.00 97.88 390 ASP A C 1
ATOM 2960 O O . ASP A 1 390 ? 21.390 -21.104 -11.749 1.00 97.88 390 ASP A O 1
ATOM 2964 N N . ALA A 1 391 ? 19.253 -21.371 -12.401 1.00 98.25 391 ALA A N 1
ATOM 2965 C CA . ALA A 1 391 ? 18.720 -20.365 -11.486 1.00 98.25 391 ALA A CA 1
ATOM 2966 C C . ALA A 1 391 ? 18.940 -20.746 -10.012 1.00 98.25 391 ALA A C 1
ATOM 2968 O O . ALA A 1 391 ? 19.184 -19.874 -9.177 1.00 98.25 391 ALA A O 1
ATOM 2969 N N . ALA A 1 392 ? 18.930 -22.041 -9.674 1.00 98.19 392 ALA A N 1
ATOM 2970 C CA . ALA A 1 392 ? 19.143 -22.490 -8.303 1.00 98.19 392 ALA A CA 1
ATOM 2971 C C . ALA A 1 392 ? 20.580 -22.210 -7.835 1.00 98.19 392 ALA A C 1
ATOM 2973 O O . ALA A 1 392 ? 20.783 -21.804 -6.688 1.00 98.19 392 ALA A O 1
ATOM 2974 N N . LEU A 1 393 ? 21.579 -22.386 -8.709 1.00 98.31 393 LEU A N 1
ATOM 2975 C CA . LEU A 1 393 ? 22.956 -21.976 -8.422 1.00 98.31 393 LEU A CA 1
ATOM 2976 C C . LEU A 1 393 ? 23.060 -20.462 -8.221 1.00 98.31 393 LEU A C 1
ATOM 2978 O O . LEU A 1 393 ? 23.674 -20.033 -7.247 1.00 98.31 393 LEU A O 1
ATOM 2982 N N . ILE A 1 394 ? 22.427 -19.667 -9.087 1.00 98.62 394 ILE A N 1
ATOM 2983 C CA . ILE A 1 394 ? 22.426 -18.202 -8.971 1.00 98.62 394 ILE A CA 1
ATOM 2984 C C . ILE A 1 394 ? 21.811 -17.752 -7.641 1.00 98.62 394 ILE A C 1
ATOM 2986 O O . ILE A 1 394 ? 22.434 -16.972 -6.922 1.00 98.62 394 ILE A O 1
ATOM 2990 N N . HIS A 1 395 ? 20.655 -18.296 -7.252 1.00 98.44 395 HIS A N 1
ATOM 2991 C CA . HIS A 1 395 ? 20.036 -17.982 -5.962 1.00 98.44 395 HIS A CA 1
ATOM 2992 C C . HIS A 1 395 ? 20.911 -18.393 -4.772 1.00 98.44 395 HIS A C 1
ATOM 2994 O O . HIS A 1 395 ? 20.993 -17.640 -3.803 1.00 98.44 395 HIS A O 1
ATOM 3000 N N . ARG A 1 396 ? 21.589 -19.551 -4.811 1.00 98.19 396 ARG A N 1
ATOM 3001 C CA . ARG A 1 396 ? 22.521 -19.944 -3.735 1.00 98.19 396 ARG A CA 1
ATOM 3002 C C . ARG A 1 396 ? 23.699 -18.974 -3.628 1.00 98.19 396 ARG A C 1
ATOM 3004 O O . ARG A 1 396 ? 24.039 -18.555 -2.524 1.00 98.19 396 ARG A O 1
ATOM 3011 N N . THR A 1 397 ? 24.286 -18.588 -4.760 1.00 98.44 397 THR A N 1
ATOM 3012 C CA . THR A 1 397 ? 25.401 -17.632 -4.807 1.00 98.44 397 THR A CA 1
ATOM 3013 C C . THR A 1 397 ? 24.966 -16.252 -4.305 1.00 98.44 397 THR A C 1
ATOM 3015 O O . THR A 1 397 ? 25.654 -15.681 -3.461 1.00 98.44 397 THR A O 1
ATOM 3018 N N . ALA A 1 398 ? 23.804 -15.746 -4.734 1.00 98.56 398 ALA A N 1
ATOM 3019 C CA . ALA A 1 398 ? 23.246 -14.476 -4.262 1.00 98.56 398 ALA A CA 1
ATOM 3020 C C . ALA A 1 398 ? 22.986 -14.488 -2.747 1.00 98.56 398 ALA A C 1
ATOM 3022 O O . ALA A 1 398 ? 23.451 -13.600 -2.030 1.00 98.56 398 ALA A O 1
ATOM 3023 N N . ASN A 1 399 ? 22.353 -15.550 -2.237 1.00 97.69 399 ASN A N 1
ATOM 3024 C CA . ASN A 1 399 ? 22.090 -15.706 -0.805 1.00 97.69 399 ASN A CA 1
ATOM 3025 C C . ASN A 1 399 ? 23.379 -15.733 0.028 1.00 97.69 399 ASN A C 1
ATOM 3027 O O . ASN A 1 399 ? 23.420 -15.147 1.107 1.00 97.69 399 ASN A O 1
ATOM 3031 N N . SER A 1 400 ? 24.454 -16.358 -0.472 1.00 97.50 400 SER A N 1
ATOM 3032 C CA . SER A 1 400 ? 25.756 -16.361 0.219 1.00 97.50 400 SER A CA 1
ATOM 3033 C C . SER A 1 400 ? 26.386 -14.966 0.348 1.00 97.50 400 SER A C 1
ATOM 3035 O O . SER A 1 400 ? 27.248 -14.766 1.200 1.00 97.50 400 SER A O 1
ATOM 3037 N N . ARG A 1 401 ? 25.930 -14.000 -0.463 1.00 97.69 401 ARG A N 1
ATOM 3038 C CA . ARG A 1 401 ? 26.314 -12.582 -0.408 1.00 97.69 401 ARG A CA 1
ATOM 3039 C C . ARG A 1 401 ? 25.269 -11.690 0.269 1.00 97.69 401 ARG A C 1
ATOM 3041 O O . ARG A 1 401 ? 25.405 -10.474 0.240 1.00 97.69 401 ARG A O 1
ATOM 3048 N N . GLY A 1 402 ? 24.220 -12.259 0.868 1.00 98.06 402 GLY A N 1
ATOM 3049 C CA . GLY A 1 402 ? 23.166 -11.469 1.508 1.00 98.06 402 GLY A CA 1
ATOM 3050 C C . GLY A 1 402 ? 22.218 -10.767 0.527 1.00 98.06 402 GLY A C 1
ATOM 3051 O O . GLY A 1 402 ? 21.655 -9.729 0.877 1.00 98.06 402 GLY A O 1
ATOM 3052 N N . ILE A 1 403 ? 22.053 -11.300 -0.692 1.00 98.75 403 ILE A N 1
ATOM 3053 C CA . ILE A 1 403 ? 21.206 -10.726 -1.749 1.00 98.75 403 ILE A CA 1
ATOM 3054 C C . ILE A 1 403 ? 20.107 -11.715 -2.158 1.00 98.75 403 ILE A C 1
ATOM 3056 O O . ILE A 1 403 ? 20.376 -12.897 -2.374 1.00 98.75 403 ILE A O 1
ATOM 3060 N N . ASN A 1 404 ? 18.878 -11.221 -2.333 1.00 98.81 404 ASN A N 1
ATOM 3061 C CA . ASN A 1 404 ? 17.772 -11.999 -2.898 1.00 98.81 404 ASN A CA 1
ATOM 3062 C C . ASN A 1 404 ? 17.414 -11.520 -4.310 1.00 98.81 404 ASN A C 1
ATOM 3064 O O . ASN A 1 404 ? 17.249 -10.323 -4.527 1.00 98.81 404 ASN A O 1
ATOM 3068 N N . PHE A 1 405 ? 17.205 -12.461 -5.231 1.00 98.69 405 PHE A N 1
ATOM 3069 C CA . PHE A 1 405 ? 16.580 -12.236 -6.544 1.00 98.69 405 PHE A CA 1
ATOM 3070 C C . PHE A 1 405 ? 15.209 -12.912 -6.588 1.00 98.69 405 PHE A C 1
ATOM 3072 O O . PHE A 1 405 ? 14.967 -13.858 -5.833 1.00 98.69 405 PHE A O 1
ATOM 3079 N N . ALA A 1 406 ? 14.333 -12.475 -7.490 1.00 97.81 406 ALA A N 1
ATOM 3080 C CA . ALA A 1 406 ? 13.041 -13.116 -7.702 1.00 97.81 406 ALA A CA 1
ATOM 3081 C C . ALA A 1 406 ? 13.205 -14.439 -8.481 1.00 97.81 406 ALA A C 1
ATOM 3083 O O . ALA A 1 406 ? 13.836 -14.442 -9.547 1.00 97.81 406 ALA A O 1
ATOM 3084 N N . PRO A 1 407 ? 12.635 -15.557 -7.992 1.00 95.19 407 PRO A N 1
ATOM 3085 C CA . PRO A 1 407 ? 12.573 -16.791 -8.763 1.00 95.19 407 PRO A CA 1
ATOM 3086 C C . PRO A 1 407 ? 11.557 -16.649 -9.905 1.00 95.19 407 PRO A C 1
ATOM 3088 O O . PRO A 1 407 ? 10.435 -16.193 -9.683 1.00 95.19 407 PRO A O 1
ATOM 3091 N N . VAL A 1 408 ? 11.944 -17.062 -11.115 1.00 95.94 408 VAL A N 1
ATOM 3092 C CA . VAL A 1 408 ? 11.051 -17.100 -12.290 1.00 95.94 408 VAL A CA 1
ATOM 3093 C C . VAL A 1 408 ? 10.829 -18.547 -12.725 1.00 95.94 408 VAL A C 1
ATOM 3095 O O . VAL A 1 408 ? 9.713 -19.053 -12.656 1.00 95.94 408 VAL A O 1
ATOM 3098 N N . ASN A 1 409 ? 11.898 -19.242 -13.122 1.00 96.56 409 ASN A N 1
ATOM 3099 C CA . ASN A 1 409 ? 11.900 -20.675 -13.431 1.00 96.56 409 ASN A CA 1
ATOM 3100 C C . ASN A 1 409 ? 13.333 -21.239 -13.340 1.00 96.56 409 ASN A C 1
ATOM 3102 O O . ASN A 1 409 ? 14.236 -20.575 -12.840 1.00 96.56 409 ASN A O 1
ATOM 3106 N N . ALA A 1 410 ? 13.561 -22.470 -13.811 1.00 98.06 410 ALA A N 1
ATOM 3107 C CA . ALA A 1 410 ? 14.862 -23.141 -13.713 1.00 98.06 410 ALA A CA 1
ATOM 3108 C C . ALA A 1 410 ? 16.010 -22.427 -14.459 1.00 98.06 410 ALA A C 1
ATOM 3110 O O . ALA A 1 410 ? 17.178 -22.628 -14.121 1.00 98.06 410 ALA A O 1
ATOM 3111 N N . THR A 1 411 ? 15.690 -21.595 -15.452 1.00 97.81 411 THR A N 1
ATOM 3112 C CA . THR A 1 411 ? 16.656 -20.942 -16.350 1.00 97.81 411 THR A CA 1
ATOM 3113 C C . THR A 1 411 ? 16.523 -19.423 -16.369 1.00 97.81 411 THR A C 1
ATOM 3115 O O . THR A 1 411 ? 17.107 -18.771 -17.228 1.00 97.81 411 THR A O 1
ATOM 3118 N N . GLN A 1 412 ? 15.743 -18.839 -15.460 1.00 97.75 412 GLN A N 1
ATOM 3119 C CA . GLN A 1 412 ? 15.508 -17.399 -15.419 1.00 97.75 412 GLN A CA 1
ATOM 3120 C C . GLN A 1 412 ? 15.454 -16.892 -13.984 1.00 97.75 412 GLN A C 1
ATOM 3122 O O . GLN A 1 412 ? 14.846 -17.510 -13.106 1.00 97.75 412 GLN A O 1
ATOM 3127 N N . VAL A 1 413 ? 16.061 -15.730 -13.776 1.00 98.25 413 VAL A N 1
ATOM 3128 C CA . VAL A 1 413 ? 15.960 -14.950 -12.540 1.00 98.25 413 VAL A CA 1
ATOM 3129 C C . VAL A 1 413 ? 15.524 -13.536 -12.885 1.00 98.25 413 VAL A C 1
ATOM 3131 O O . VAL A 1 413 ? 15.852 -13.024 -13.955 1.00 98.25 413 VAL A O 1
ATOM 3134 N N . ARG A 1 414 ? 14.800 -12.893 -11.973 1.00 98.38 414 ARG A N 1
ATOM 3135 C CA . ARG A 1 414 ? 14.416 -11.489 -12.114 1.00 98.38 414 ARG A CA 1
ATOM 3136 C C . ARG A 1 414 ? 15.083 -10.663 -11.026 1.00 98.38 414 ARG A C 1
ATOM 3138 O O . ARG A 1 414 ? 15.104 -11.068 -9.863 1.00 98.38 414 ARG A O 1
ATOM 3145 N N . ILE A 1 415 ? 15.633 -9.522 -11.418 1.00 98.81 415 ILE A N 1
ATOM 3146 C CA . ILE A 1 415 ? 16.309 -8.582 -10.526 1.00 98.81 415 ILE A CA 1
ATOM 3147 C C . ILE A 1 415 ? 15.614 -7.230 -10.655 1.00 98.81 415 ILE A C 1
ATOM 3149 O O . ILE A 1 415 ? 15.534 -6.697 -11.758 1.00 98.81 415 ILE A O 1
ATOM 3153 N N . SER A 1 416 ? 15.138 -6.686 -9.538 1.00 98.88 416 SER A N 1
ATOM 3154 C CA . SER A 1 416 ? 14.513 -5.363 -9.453 1.00 98.88 416 SER A CA 1
ATOM 3155 C C . SER A 1 416 ? 15.375 -4.426 -8.625 1.00 98.88 416 SER A C 1
ATOM 3157 O O . SER A 1 416 ? 15.566 -4.647 -7.430 1.00 98.88 416 SER A O 1
ATOM 3159 N N . PHE A 1 417 ? 15.914 -3.395 -9.263 1.00 98.88 417 PHE A N 1
ATOM 3160 C CA . PHE A 1 417 ? 16.711 -2.372 -8.605 1.00 98.88 417 PHE A CA 1
ATOM 3161 C C . PHE A 1 417 ? 15.833 -1.318 -7.944 1.00 98.88 417 PHE A C 1
ATOM 3163 O O . PHE A 1 417 ? 14.672 -1.109 -8.289 1.00 98.88 417 PHE A O 1
ATOM 3170 N N . ASP A 1 418 ? 16.404 -0.630 -6.968 1.00 98.81 418 ASP A N 1
ATOM 3171 C CA . ASP A 1 418 ? 15.656 0.299 -6.141 1.00 98.81 418 ASP A CA 1
ATOM 3172 C C . ASP A 1 418 ? 16.517 1.465 -5.652 1.00 98.81 418 ASP A C 1
ATOM 3174 O O . ASP A 1 418 ? 17.713 1.550 -5.939 1.00 98.81 418 ASP A O 1
ATOM 3178 N N . GLU A 1 419 ? 15.904 2.408 -4.937 1.00 98.81 419 GLU A N 1
ATOM 3179 C CA . GLU A 1 419 ? 16.585 3.624 -4.485 1.00 98.81 419 GLU A CA 1
ATOM 3180 C C . GLU A 1 419 ? 17.798 3.314 -3.593 1.00 98.81 419 GLU A C 1
ATOM 3182 O O . GLU A 1 419 ? 18.774 4.068 -3.595 1.00 98.81 419 GLU A O 1
ATOM 3187 N N . ALA A 1 420 ? 17.755 2.205 -2.856 1.00 98.06 420 ALA A N 1
ATOM 3188 C CA . ALA A 1 420 ? 18.799 1.794 -1.932 1.00 98.06 420 ALA A CA 1
ATOM 3189 C C . ALA A 1 420 ? 19.884 0.916 -2.590 1.00 98.06 420 ALA A C 1
ATOM 3191 O O . ALA A 1 420 ? 20.788 0.444 -1.896 1.00 98.06 420 ALA A O 1
ATOM 3192 N N . THR A 1 421 ? 19.812 0.705 -3.909 1.00 98.69 421 THR A N 1
ATOM 3193 C CA . THR A 1 421 ? 20.881 0.085 -4.701 1.00 98.69 421 THR A CA 1
ATOM 3194 C C . THR A 1 421 ? 22.083 1.027 -4.800 1.00 98.69 421 THR A C 1
ATOM 3196 O O . THR A 1 421 ? 21.934 2.214 -5.097 1.00 98.69 421 THR A O 1
ATOM 3199 N N . THR A 1 422 ? 23.276 0.479 -4.570 1.00 98.44 422 THR A N 1
ATOM 3200 C CA . THR A 1 422 ? 24.566 1.172 -4.706 1.00 98.44 422 THR A CA 1
ATOM 3201 C C . THR A 1 422 ? 25.413 0.544 -5.812 1.00 98.44 422 THR A C 1
ATOM 3203 O O . THR A 1 422 ? 25.107 -0.557 -6.282 1.00 98.44 422 THR A O 1
ATOM 3206 N N . ASP A 1 423 ? 26.512 1.199 -6.191 1.00 98.38 423 ASP A N 1
ATOM 3207 C CA . ASP A 1 423 ? 27.462 0.654 -7.168 1.00 98.38 423 ASP A CA 1
ATOM 3208 C C . ASP A 1 423 ? 28.088 -0.666 -6.692 1.00 98.38 423 ASP A C 1
ATOM 3210 O O . ASP A 1 423 ? 28.303 -1.567 -7.500 1.00 98.38 423 ASP A O 1
ATOM 3214 N N . GLU A 1 424 ? 28.305 -0.833 -5.383 1.00 98.38 424 GLU A N 1
ATOM 3215 C CA . GLU A 1 424 ? 28.784 -2.090 -4.796 1.00 98.38 424 GLU A CA 1
ATOM 3216 C C . GLU A 1 424 ? 27.741 -3.201 -4.935 1.00 98.38 424 GLU A C 1
ATOM 3218 O O . GLU A 1 424 ? 28.065 -4.299 -5.384 1.00 98.38 424 GLU A O 1
ATOM 3223 N N . THR A 1 425 ? 26.472 -2.900 -4.624 1.00 98.31 425 THR A N 1
ATOM 3224 C CA . THR A 1 425 ? 25.369 -3.860 -4.803 1.00 98.31 425 THR A CA 1
ATOM 3225 C C . THR A 1 425 ? 25.266 -4.283 -6.268 1.00 98.31 425 THR A C 1
ATOM 3227 O O . THR A 1 425 ? 25.107 -5.463 -6.574 1.00 98.31 425 THR A O 1
ATOM 3230 N N . PHE A 1 426 ? 25.381 -3.328 -7.190 1.00 98.75 426 PHE A N 1
ATOM 3231 C CA . PHE A 1 426 ? 25.335 -3.599 -8.621 1.00 98.75 426 PHE A CA 1
ATOM 3232 C C . PHE A 1 426 ? 26.530 -4.443 -9.097 1.00 98.75 426 PHE A C 1
ATOM 3234 O O . PHE A 1 426 ? 26.350 -5.398 -9.857 1.00 98.75 426 PHE A O 1
ATOM 3241 N N . ALA A 1 427 ? 27.738 -4.156 -8.605 1.00 98.56 427 ALA A N 1
ATOM 3242 C CA . ALA A 1 427 ? 28.925 -4.962 -8.879 1.00 98.56 427 ALA A CA 1
ATOM 3243 C C . ALA A 1 427 ? 28.774 -6.403 -8.362 1.00 98.56 427 ALA A C 1
ATOM 3245 O O . ALA A 1 427 ? 29.159 -7.347 -9.057 1.00 98.56 427 ALA A O 1
ATOM 3246 N N . ASP A 1 428 ? 28.160 -6.591 -7.190 1.00 98.69 428 ASP A N 1
ATOM 3247 C CA . ASP A 1 428 ? 27.829 -7.918 -6.674 1.00 98.69 428 ASP A CA 1
ATOM 3248 C C . ASP A 1 428 ? 26.840 -8.658 -7.578 1.00 98.69 428 ASP A C 1
ATOM 3250 O O . ASP A 1 428 ? 27.061 -9.833 -7.872 1.00 98.69 428 ASP A O 1
ATOM 3254 N N . VAL A 1 429 ? 25.797 -7.985 -8.079 1.00 98.81 429 VAL A N 1
ATOM 3255 C CA . VAL A 1 429 ? 24.843 -8.578 -9.034 1.00 98.81 429 VAL A CA 1
ATOM 3256 C C . VAL A 1 429 ? 25.557 -9.067 -10.295 1.00 98.81 429 VAL A C 1
ATOM 3258 O O . VAL A 1 429 ? 25.380 -10.221 -10.690 1.00 98.81 429 VAL A O 1
ATOM 3261 N N . LEU A 1 430 ? 26.410 -8.234 -10.899 1.00 98.75 430 LEU A N 1
ATOM 3262 C CA . LEU A 1 430 ? 27.194 -8.616 -12.078 1.00 98.75 430 LEU A CA 1
ATOM 3263 C C . LEU A 1 430 ? 28.122 -9.803 -11.785 1.00 98.75 430 LEU A C 1
ATOM 3265 O O . LEU A 1 430 ? 28.171 -10.755 -12.564 1.00 98.75 430 LEU A O 1
ATOM 3269 N N . ALA A 1 431 ? 28.805 -9.793 -10.637 1.00 98.56 431 ALA A N 1
ATOM 3270 C CA . ALA A 1 431 ? 29.696 -10.873 -10.228 1.00 98.56 431 ALA A CA 1
ATOM 3271 C C . ALA A 1 431 ? 28.950 -12.194 -9.970 1.00 98.56 431 ALA A C 1
ATOM 3273 O O . ALA A 1 431 ? 29.449 -13.254 -10.345 1.00 98.56 431 ALA A O 1
ATOM 3274 N N . ILE A 1 432 ? 27.758 -12.146 -9.362 1.00 98.62 432 ILE A N 1
ATOM 3275 C CA . ILE A 1 432 ? 26.895 -13.320 -9.151 1.00 98.62 432 ILE A CA 1
ATOM 3276 C C . ILE A 1 432 ? 26.472 -13.926 -10.495 1.00 98.62 432 ILE A C 1
ATOM 3278 O O . ILE A 1 432 ? 26.456 -15.148 -10.638 1.00 98.62 432 ILE A O 1
ATOM 3282 N N . LEU A 1 433 ? 26.145 -13.080 -11.475 1.00 98.50 433 LEU A N 1
ATOM 3283 C CA . LEU A 1 433 ? 25.714 -13.504 -12.808 1.00 98.50 433 LEU A CA 1
ATOM 3284 C C . LEU A 1 433 ? 26.885 -13.857 -13.744 1.00 98.50 433 LEU A C 1
ATOM 3286 O O . LEU A 1 433 ? 26.661 -14.423 -14.812 1.00 98.50 433 LEU A O 1
ATOM 3290 N N . GLY A 1 434 ? 28.128 -13.547 -13.359 1.00 97.94 434 GLY A N 1
ATOM 3291 C CA . GLY A 1 434 ? 29.308 -13.724 -14.208 1.00 97.94 434 GLY A CA 1
ATOM 3292 C C . GLY A 1 434 ? 29.314 -12.795 -15.427 1.00 97.94 434 GLY A C 1
ATOM 3293 O O . GLY A 1 434 ? 29.795 -13.182 -16.491 1.00 97.94 434 GLY A O 1
ATOM 3294 N N . LEU A 1 435 ? 28.748 -11.595 -15.284 1.00 98.25 435 LEU A N 1
ATOM 3295 C CA . LEU A 1 435 ? 28.604 -10.602 -16.345 1.00 98.25 435 LEU A CA 1
ATOM 3296 C C . LEU A 1 435 ? 29.583 -9.443 -16.159 1.00 98.25 435 LEU A C 1
ATOM 3298 O O . LEU A 1 435 ? 29.998 -9.114 -15.049 1.00 98.25 435 LEU A O 1
ATOM 3302 N N . THR A 1 436 ? 29.924 -8.794 -17.266 1.00 97.38 436 THR A N 1
ATOM 3303 C CA . THR A 1 436 ? 30.601 -7.496 -17.265 1.00 97.38 436 THR A CA 1
ATOM 3304 C C . THR A 1 436 ? 29.576 -6.393 -17.440 1.00 97.38 436 THR A C 1
ATOM 3306 O O . THR A 1 436 ? 28.609 -6.566 -18.177 1.00 97.38 436 THR A O 1
ATOM 3309 N N . ASP A 1 437 ? 29.821 -5.258 -16.802 1.00 97.81 437 ASP A N 1
ATOM 3310 C CA . ASP A 1 437 ? 28.951 -4.094 -16.885 1.00 97.81 437 ASP A CA 1
ATOM 3311 C C . ASP A 1 437 ? 28.685 -3.647 -18.332 1.00 97.81 437 ASP A C 1
ATOM 3313 O O . ASP A 1 437 ? 29.590 -3.618 -19.172 1.00 97.81 437 ASP A O 1
ATOM 3317 N N . GLY A 1 438 ? 27.427 -3.315 -18.611 1.00 95.81 438 GLY A N 1
ATOM 3318 C CA . GLY A 1 438 ? 26.975 -2.825 -19.904 1.00 95.81 438 GLY A CA 1
ATOM 3319 C C . GLY A 1 438 ? 26.992 -1.296 -19.966 1.00 95.81 438 GLY A C 1
ATOM 3320 O O . GLY A 1 438 ? 27.023 -0.624 -18.937 1.00 95.81 438 GLY A O 1
ATOM 3321 N N . PRO A 1 439 ? 26.938 -0.697 -21.164 1.00 95.56 439 PRO A N 1
ATOM 3322 C CA . PRO A 1 439 ? 26.649 0.724 -21.288 1.00 95.56 439 PRO A CA 1
ATOM 3323 C C . PRO A 1 439 ? 25.212 1.022 -20.836 1.00 95.56 439 PRO A C 1
ATOM 3325 O O . PRO A 1 439 ? 24.293 0.243 -21.089 1.00 95.56 439 PRO A O 1
ATOM 3328 N N . ALA A 1 440 ? 25.008 2.179 -20.206 1.00 91.19 440 ALA A N 1
ATOM 3329 C CA . ALA A 1 440 ? 23.669 2.656 -19.879 1.00 91.19 440 ALA A CA 1
ATOM 3330 C C . ALA A 1 440 ? 22.876 2.993 -21.153 1.00 91.19 440 ALA A C 1
ATOM 3332 O O . ALA A 1 440 ? 23.430 3.519 -22.122 1.00 91.19 440 ALA A O 1
ATOM 3333 N N . LYS A 1 441 ? 21.565 2.735 -21.124 1.00 91.44 441 LYS A N 1
ATOM 3334 C CA . LYS A 1 441 ? 20.626 3.036 -22.213 1.00 91.44 441 LYS A CA 1
ATOM 3335 C C . LYS A 1 441 ? 19.464 3.851 -21.652 1.00 91.44 441 LYS A C 1
ATOM 3337 O O . LYS A 1 441 ? 18.882 3.482 -20.640 1.00 91.44 441 LYS A O 1
ATOM 3342 N N . SER A 1 442 ? 19.128 4.961 -22.303 1.00 90.75 442 SER A N 1
ATOM 3343 C CA . SER A 1 442 ? 17.943 5.744 -21.945 1.00 90.75 442 SER A CA 1
ATOM 3344 C C . SER A 1 442 ? 16.662 5.048 -22.403 1.00 90.75 442 SER A C 1
ATOM 3346 O O . SER A 1 442 ? 16.654 4.349 -23.416 1.00 90.75 442 SER A O 1
ATOM 3348 N N . ILE A 1 443 ? 15.572 5.285 -21.674 1.00 93.81 443 ILE A N 1
ATOM 3349 C CA . ILE A 1 443 ? 14.222 4.862 -22.066 1.00 93.81 443 ILE A CA 1
ATOM 3350 C C . ILE A 1 443 ? 13.883 5.434 -23.453 1.00 93.81 443 ILE A C 1
ATOM 3352 O O . ILE A 1 443 ? 14.204 6.593 -23.734 1.00 93.81 443 ILE A O 1
ATOM 3356 N N . SER A 1 444 ? 13.254 4.620 -24.312 1.00 91.81 444 SER A N 1
ATOM 3357 C CA . SER A 1 444 ? 12.823 5.046 -25.652 1.00 91.81 444 SER A CA 1
ATOM 3358 C C . SER A 1 444 ? 11.898 6.262 -25.578 1.00 91.81 444 SER A C 1
ATOM 3360 O O . SER A 1 444 ? 11.100 6.391 -24.647 1.00 91.81 444 SER A O 1
ATOM 3362 N N . SER A 1 445 ? 11.949 7.128 -26.591 1.00 92.94 445 SER A N 1
ATOM 3363 C CA . SER A 1 445 ? 11.056 8.286 -26.710 1.00 92.94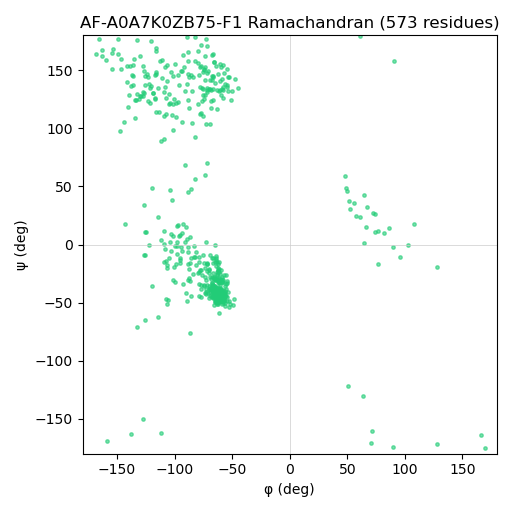 445 SER A CA 1
ATOM 3364 C C . SER A 1 445 ? 9.575 7.912 -26.698 1.00 92.94 445 SER A C 1
ATOM 3366 O O . SER A 1 445 ? 8.763 8.726 -26.275 1.00 92.94 445 SER A O 1
ATOM 3368 N N . ASP A 1 446 ? 9.235 6.689 -27.112 1.00 92.69 446 ASP A N 1
ATOM 3369 C CA . ASP A 1 446 ? 7.852 6.195 -27.154 1.00 92.69 446 ASP A CA 1
ATOM 3370 C C . ASP A 1 446 ? 7.254 6.017 -25.748 1.00 92.69 446 ASP A C 1
ATOM 3372 O O . ASP A 1 446 ? 6.049 6.165 -25.550 1.00 92.69 446 ASP A O 1
ATOM 3376 N N . PHE A 1 447 ? 8.112 5.758 -24.755 1.00 96.81 447 PHE A N 1
ATOM 3377 C CA . PHE A 1 447 ? 7.727 5.549 -23.359 1.00 96.81 447 PHE A CA 1
ATOM 3378 C C . PHE A 1 447 ? 8.138 6.695 -22.442 1.00 96.81 447 PHE A C 1
ATOM 3380 O O . PHE A 1 447 ? 7.678 6.754 -21.306 1.00 96.81 447 PHE A O 1
ATOM 3387 N N . ALA A 1 448 ? 9.027 7.582 -22.885 1.00 97.38 448 ALA A N 1
ATOM 3388 C CA . ALA A 1 448 ? 9.569 8.637 -22.045 1.00 97.38 448 ALA A CA 1
ATOM 3389 C C . ALA A 1 448 ? 8.503 9.685 -21.690 1.00 97.38 448 ALA A C 1
ATOM 3391 O O . ALA A 1 448 ? 7.805 10.219 -22.551 1.00 97.38 448 ALA A O 1
ATOM 3392 N N . ARG A 1 449 ? 8.430 10.052 -20.408 1.00 98.12 449 ARG A N 1
ATOM 3393 C CA . ARG A 1 449 ? 7.539 11.113 -19.936 1.00 98.12 449 ARG A CA 1
ATOM 3394 C C . ARG A 1 449 ? 7.983 12.481 -20.439 1.00 98.12 449 ARG A C 1
ATOM 3396 O O . ARG A 1 449 ? 9.084 12.944 -20.114 1.00 98.12 449 ARG A O 1
ATOM 3403 N N . THR A 1 450 ? 7.076 13.166 -21.129 1.00 97.44 450 THR A N 1
ATOM 3404 C CA . THR A 1 450 ? 7.246 14.562 -21.562 1.00 97.44 450 THR A CA 1
ATOM 3405 C C . THR A 1 450 ? 6.399 15.549 -20.760 1.00 97.44 450 THR A C 1
ATOM 3407 O O . THR A 1 450 ? 6.711 16.738 -20.749 1.00 97.44 450 THR A O 1
ATOM 3410 N N . SER A 1 451 ? 5.340 15.086 -20.089 1.00 98.06 451 SER A N 1
ATOM 3411 C CA . SER A 1 451 ? 4.475 15.923 -19.254 1.00 98.06 451 SER A CA 1
ATOM 3412 C C . SER A 1 451 ? 5.162 16.349 -17.951 1.00 98.06 451 SER A C 1
ATOM 3414 O O . SER A 1 451 ? 5.967 15.617 -17.370 1.00 98.06 451 SER A O 1
ATOM 3416 N N . SER A 1 452 ? 4.827 17.547 -17.471 1.00 98.12 452 SER A N 1
ATOM 3417 C CA . SER A 1 452 ? 5.213 18.017 -16.137 1.00 98.12 452 SER A CA 1
ATOM 3418 C C . SER A 1 452 ? 4.328 17.400 -15.052 1.00 98.12 452 SER A C 1
ATOM 3420 O O . SER A 1 452 ? 3.159 17.114 -15.297 1.00 98.12 452 SER A O 1
ATOM 3422 N N . TYR A 1 453 ? 4.865 17.264 -13.842 1.00 98.75 453 TYR A N 1
ATOM 3423 C CA . TYR A 1 453 ? 4.158 16.764 -12.661 1.00 98.75 453 TYR A CA 1
ATOM 3424 C C . TYR A 1 453 ? 4.712 17.412 -11.390 1.00 98.75 453 TYR A C 1
ATOM 3426 O O . TYR A 1 453 ? 5.803 17.985 -11.399 1.00 98.75 453 TYR A O 1
ATOM 3434 N N . LEU A 1 454 ? 3.947 17.308 -10.305 1.00 98.44 454 LEU A N 1
ATOM 3435 C CA . LEU A 1 454 ? 4.172 17.965 -9.017 1.00 98.44 454 LEU A CA 1
ATOM 3436 C C . LEU A 1 454 ? 4.434 19.468 -9.171 1.00 98.44 454 LEU A C 1
ATOM 3438 O O . LEU A 1 454 ? 5.360 20.031 -8.584 1.00 98.44 454 LEU A O 1
ATOM 3442 N N . THR A 1 455 ? 3.608 20.117 -9.992 1.00 96.94 455 THR A N 1
ATOM 3443 C CA . THR A 1 455 ? 3.753 21.539 -10.343 1.00 96.94 455 THR A CA 1
ATOM 3444 C C . THR A 1 455 ? 3.270 22.476 -9.237 1.00 96.94 455 THR A C 1
ATOM 3446 O O . THR A 1 455 ? 3.704 23.627 -9.160 1.00 96.94 455 THR A O 1
ATOM 3449 N N . HIS A 1 456 ? 2.408 21.989 -8.340 1.00 97.88 456 HIS A N 1
ATOM 3450 C CA . HIS A 1 456 ? 1.911 22.776 -7.218 1.00 97.88 456 HIS A CA 1
ATOM 3451 C C . HIS A 1 456 ? 3.061 23.243 -6.290 1.00 97.88 456 HIS A C 1
ATOM 3453 O O . HIS A 1 456 ? 3.969 22.458 -5.986 1.00 97.88 456 HIS A O 1
ATOM 3459 N N . PRO A 1 457 ? 3.032 24.483 -5.754 1.00 97.19 457 PRO A N 1
ATOM 3460 C CA . PRO A 1 457 ? 4.101 25.012 -4.897 1.00 97.19 457 PRO A CA 1
ATOM 3461 C C . PRO A 1 457 ? 4.433 24.163 -3.661 1.00 97.19 457 PRO A C 1
ATOM 3463 O O . PRO A 1 457 ? 5.566 24.188 -3.181 1.00 97.19 457 PRO A O 1
ATOM 3466 N N . VAL A 1 458 ? 3.477 23.378 -3.154 1.00 96.12 458 VAL A N 1
ATOM 3467 C CA . VAL A 1 458 ? 3.696 22.495 -1.990 1.00 96.12 458 VAL A CA 1
ATOM 3468 C C . VAL A 1 458 ? 4.832 21.485 -2.218 1.00 96.12 458 VAL A C 1
ATOM 3470 O O . VAL A 1 458 ? 5.560 21.167 -1.282 1.00 96.12 458 VAL A O 1
ATOM 3473 N N . PHE A 1 459 ? 5.058 21.054 -3.465 1.00 98.38 459 PHE A N 1
ATOM 3474 C CA . PHE A 1 459 ? 6.134 20.122 -3.828 1.00 98.38 459 PHE A CA 1
ATOM 3475 C C . PHE A 1 459 ? 7.465 20.814 -4.164 1.00 98.38 459 PHE A C 1
ATOM 3477 O O . PHE A 1 459 ? 8.464 20.155 -4.446 1.00 98.38 459 PHE A O 1
ATOM 3484 N N . ASN A 1 460 ? 7.494 22.149 -4.140 1.00 97.50 460 ASN A N 1
ATOM 3485 C CA . ASN A 1 460 ? 8.606 22.959 -4.644 1.00 97.50 460 ASN A CA 1
ATOM 3486 C C . ASN A 1 460 ? 9.150 23.957 -3.604 1.00 97.50 460 ASN A C 1
ATOM 3488 O O . ASN A 1 460 ? 9.929 24.840 -3.949 1.00 97.50 460 ASN A O 1
ATOM 3492 N N . THR A 1 461 ? 8.731 23.847 -2.337 1.00 93.50 461 THR A N 1
ATOM 3493 C CA . THR A 1 461 ? 9.043 24.831 -1.280 1.00 93.50 461 THR A CA 1
ATOM 3494 C C . THR A 1 461 ? 9.817 24.257 -0.089 1.00 93.50 461 THR A C 1
ATOM 3496 O O . THR A 1 461 ? 10.687 24.936 0.454 1.00 93.50 461 THR A O 1
ATOM 3499 N N . ASN A 1 462 ? 9.557 23.011 0.321 1.00 92.56 462 ASN A N 1
ATOM 3500 C CA . ASN A 1 462 ? 10.057 22.445 1.583 1.00 92.56 462 ASN A CA 1
ATOM 3501 C C . ASN A 1 462 ? 11.240 21.467 1.411 1.00 92.56 462 ASN A C 1
ATOM 3503 O O . ASN A 1 462 ? 11.242 20.391 2.000 1.00 92.56 462 ASN A O 1
ATOM 3507 N N . HIS A 1 463 ? 12.262 21.829 0.625 1.00 94.06 463 HIS A N 1
ATOM 3508 C CA . HIS A 1 463 ? 13.390 20.924 0.303 1.00 94.06 463 HIS A CA 1
ATOM 3509 C C . HIS A 1 463 ? 14.535 20.931 1.327 1.00 94.06 463 HIS A C 1
ATOM 3511 O O . HIS A 1 463 ? 15.380 20.043 1.323 1.00 94.06 463 HIS A O 1
ATOM 3517 N N . SER A 1 464 ? 14.600 21.937 2.207 1.00 97.56 464 SER A N 1
ATOM 3518 C CA . SER A 1 464 ? 15.576 21.949 3.309 1.00 97.56 464 SER A CA 1
ATOM 3519 C C . SER A 1 464 ? 15.015 21.238 4.535 1.00 97.56 464 SER A C 1
ATOM 3521 O O . SER A 1 464 ? 13.827 21.367 4.829 1.00 97.56 464 SER A O 1
ATOM 3523 N N . GLU A 1 465 ? 15.868 20.563 5.311 1.00 98.44 465 GLU A N 1
ATOM 3524 C CA . GLU A 1 465 ? 15.420 19.830 6.506 1.00 98.44 465 GLU A CA 1
ATOM 3525 C C . GLU A 1 465 ? 14.718 20.747 7.511 1.00 98.44 465 GLU A C 1
ATOM 3527 O O . GLU A 1 465 ? 13.665 20.408 8.041 1.00 98.44 465 GLU A O 1
ATOM 3532 N N . THR A 1 466 ? 15.231 21.967 7.699 1.00 98.25 466 THR A N 1
ATOM 3533 C CA . THR A 1 466 ? 14.579 22.978 8.547 1.00 98.25 466 THR A CA 1
ATOM 3534 C C . THR A 1 466 ? 13.211 23.399 8.005 1.00 98.25 466 THR A C 1
ATOM 3536 O O . THR A 1 466 ? 12.274 23.567 8.786 1.00 98.25 466 THR A O 1
ATOM 3539 N N . GLY A 1 467 ? 13.079 23.573 6.686 1.00 97.31 467 GLY A N 1
ATOM 3540 C CA . GLY A 1 467 ? 11.801 23.884 6.042 1.00 97.31 467 GLY A CA 1
ATOM 3541 C C . GLY A 1 467 ? 10.784 22.761 6.233 1.00 97.31 467 GLY A C 1
ATOM 3542 O O . GLY A 1 467 ? 9.688 23.011 6.730 1.00 97.31 467 GLY A O 1
ATOM 3543 N N . MET A 1 468 ? 11.184 21.520 5.946 1.00 98.19 468 MET A N 1
ATOM 3544 C CA . MET A 1 468 ? 10.341 20.338 6.124 1.00 98.19 468 MET A CA 1
ATOM 3545 C C . MET A 1 468 ? 9.926 20.146 7.587 1.00 98.19 468 MET A C 1
ATOM 3547 O O . MET A 1 468 ? 8.741 19.998 7.862 1.00 98.19 468 MET A O 1
ATOM 3551 N N . MET A 1 469 ? 10.853 20.245 8.548 1.00 97.94 469 MET A N 1
ATOM 3552 C CA . MET A 1 469 ? 10.519 20.167 9.979 1.00 97.94 469 MET A CA 1
ATOM 3553 C C . MET A 1 469 ? 9.458 21.199 10.384 1.00 97.94 469 MET A C 1
ATOM 3555 O O . MET A 1 469 ? 8.508 20.866 11.093 1.00 97.94 469 MET A O 1
ATOM 3559 N N . ARG A 1 470 ? 9.591 22.450 9.921 1.00 98.31 470 ARG A N 1
ATOM 3560 C CA . ARG A 1 470 ? 8.611 23.514 10.199 1.00 98.31 470 ARG A CA 1
ATOM 3561 C C . ARG A 1 470 ? 7.261 23.230 9.550 1.00 98.31 470 ARG A C 1
ATOM 3563 O O . ARG A 1 470 ? 6.239 23.457 10.191 1.00 98.31 470 ARG A O 1
ATOM 3570 N N . TYR A 1 471 ? 7.254 22.735 8.314 1.00 98.31 471 TYR A N 1
ATOM 3571 C CA . TYR A 1 471 ? 6.028 22.375 7.606 1.00 98.31 471 TYR A CA 1
ATOM 3572 C C . TYR A 1 471 ? 5.281 21.240 8.319 1.00 98.31 471 TYR A C 1
ATOM 3574 O O . TYR A 1 471 ? 4.117 21.408 8.680 1.00 98.31 471 TYR A O 1
ATOM 3582 N N . LEU A 1 472 ? 5.977 20.140 8.632 1.00 98.56 472 LEU A N 1
ATOM 3583 C CA . LEU A 1 472 ? 5.423 19.003 9.373 1.00 98.56 472 LEU A CA 1
ATOM 3584 C C . LEU A 1 472 ? 4.868 19.431 10.735 1.00 98.56 472 LEU A C 1
ATOM 3586 O O . LEU A 1 472 ? 3.761 19.041 11.105 1.00 98.56 472 LEU A O 1
ATOM 3590 N N . ARG A 1 473 ? 5.602 20.275 11.474 1.00 98.38 473 ARG A N 1
ATOM 3591 C CA . ARG A 1 473 ? 5.123 20.793 12.759 1.00 98.38 473 ARG A CA 1
ATOM 3592 C C . ARG A 1 473 ? 3.870 21.655 12.603 1.00 98.38 473 ARG A C 1
ATOM 3594 O O . ARG A 1 473 ? 2.938 21.497 13.382 1.00 98.38 473 ARG A O 1
ATOM 3601 N N . ASN A 1 474 ? 3.836 22.536 11.602 1.00 98.19 474 ASN A N 1
ATOM 3602 C CA . ASN A 1 474 ? 2.692 23.413 11.351 1.00 98.19 474 ASN A CA 1
ATOM 3603 C C . ASN A 1 474 ? 1.418 22.611 11.057 1.00 98.19 474 ASN A C 1
ATOM 3605 O O . ASN A 1 474 ? 0.368 22.927 11.609 1.00 98.19 474 ASN A O 1
ATOM 3609 N N . LEU A 1 475 ? 1.511 21.558 10.239 1.00 98.50 475 LEU A N 1
ATOM 3610 C CA . LEU A 1 475 ? 0.371 20.679 9.985 1.00 98.50 475 LEU A CA 1
ATOM 3611 C C . LEU A 1 475 ? -0.070 19.947 11.257 1.00 98.50 475 LEU A C 1
ATOM 3613 O O . LEU A 1 475 ? -1.248 20.007 11.596 1.00 98.50 475 LEU A O 1
ATOM 3617 N N . ALA A 1 476 ? 0.861 19.334 11.995 1.00 98.38 476 ALA A N 1
ATOM 3618 C CA . ALA A 1 476 ? 0.544 18.646 13.249 1.00 98.38 476 ALA A CA 1
ATOM 3619 C C . ALA A 1 476 ? -0.160 19.569 14.258 1.00 98.38 476 ALA A C 1
ATOM 3621 O O . ALA A 1 476 ? -1.065 19.148 14.971 1.00 98.38 476 ALA A O 1
ATOM 3622 N N . ASP A 1 477 ? 0.206 20.855 14.293 1.00 98.06 477 ASP A N 1
ATOM 3623 C CA . ASP A 1 477 ? -0.399 21.809 15.219 1.00 98.06 477 ASP A CA 1
ATOM 3624 C C . ASP A 1 477 ? -1.879 22.103 14.950 1.00 98.06 477 ASP A C 1
ATOM 3626 O O . ASP A 1 477 ? -2.598 22.471 15.888 1.00 98.06 477 ASP A O 1
ATOM 3630 N N . ARG A 1 478 ? -2.334 21.905 13.707 1.00 98.25 478 ARG A N 1
ATOM 3631 C CA . ARG A 1 478 ? -3.733 22.070 13.276 1.00 98.25 478 ARG A CA 1
ATOM 3632 C C . ARG A 1 478 ? -4.601 20.842 13.556 1.00 98.25 478 ARG A C 1
ATOM 3634 O O . ARG A 1 478 ? -5.801 20.877 13.276 1.00 98.25 478 ARG A O 1
ATOM 3641 N N . ASP A 1 479 ? -4.008 19.791 14.114 1.00 98.38 479 ASP A N 1
ATOM 3642 C CA . ASP A 1 479 ? -4.679 18.541 14.421 1.00 98.38 479 ASP A CA 1
ATOM 3643 C C . ASP A 1 479 ? -4.807 18.343 15.936 1.00 98.38 479 ASP A C 1
ATOM 3645 O O . ASP A 1 479 ? -3.944 18.718 16.735 1.00 98.38 479 ASP A O 1
ATOM 3649 N N . LEU A 1 480 ? -5.930 17.760 16.351 1.00 98.06 480 LEU A N 1
ATOM 3650 C CA . LEU A 1 480 ? -6.124 17.278 17.713 1.00 98.06 480 LEU A CA 1
ATOM 3651 C C . LEU A 1 480 ? -5.875 15.762 17.746 1.00 98.06 480 LEU A C 1
ATOM 3653 O O . LEU A 1 480 ? -6.529 15.004 17.028 1.00 98.06 480 LEU A O 1
ATOM 3657 N N . ALA A 1 481 ? -4.913 15.352 18.574 1.00 97.94 481 ALA A N 1
ATOM 3658 C CA . ALA A 1 481 ? -4.428 13.983 18.746 1.00 97.94 481 ALA A CA 1
ATOM 3659 C C . ALA A 1 481 ? -4.339 13.622 20.252 1.00 97.94 481 ALA A C 1
ATOM 3661 O O . ALA A 1 481 ? -4.636 14.466 21.108 1.00 97.94 481 ALA A O 1
ATOM 3662 N N . LEU A 1 482 ? -3.996 12.370 20.596 1.00 98.25 482 LEU A N 1
ATOM 3663 C CA . LEU A 1 482 ? -4.038 11.888 21.992 1.00 98.25 482 LEU A CA 1
ATOM 3664 C C . LEU A 1 482 ? -2.932 12.468 22.879 1.00 98.25 482 LEU A C 1
ATOM 3666 O O . LEU A 1 482 ? -3.061 12.456 24.099 1.00 98.25 482 LEU A O 1
ATOM 3670 N N . ASP A 1 483 ? -1.879 13.030 22.286 1.00 96.38 483 ASP A N 1
ATOM 3671 C CA . ASP A 1 483 ? -0.863 13.802 23.006 1.00 96.38 483 ASP A CA 1
ATOM 3672 C C . ASP A 1 483 ? -1.411 15.126 23.575 1.00 96.38 483 ASP A C 1
ATOM 3674 O O . ASP A 1 483 ? -0.750 15.765 24.395 1.00 96.38 483 ASP A O 1
ATOM 3678 N N . ARG A 1 484 ? -2.620 15.541 23.165 1.00 96.62 484 ARG A N 1
ATOM 3679 C CA . ARG A 1 484 ? -3.285 16.765 23.637 1.00 96.62 484 ARG A CA 1
ATOM 3680 C C . ARG A 1 484 ? -4.435 16.495 24.596 1.00 96.62 484 ARG A C 1
ATOM 3682 O O . ARG A 1 484 ? -4.561 17.189 25.603 1.00 96.62 484 ARG A O 1
ATOM 3689 N N . THR A 1 485 ? -5.329 15.567 24.259 1.00 96.88 485 THR A N 1
ATOM 3690 C CA . THR A 1 485 ? -6.542 15.316 25.049 1.00 96.88 485 THR A CA 1
ATOM 3691 C C . THR A 1 485 ? -7.185 13.972 24.712 1.00 96.88 485 THR A C 1
ATOM 3693 O O . THR A 1 485 ? -6.869 13.349 23.700 1.00 96.88 485 THR A O 1
ATOM 3696 N N . MET A 1 486 ? -8.128 13.540 25.552 1.00 98.00 486 MET A N 1
ATOM 3697 C CA . MET A 1 486 ? -8.979 12.388 25.274 1.00 98.00 486 MET A CA 1
ATOM 3698 C C . MET A 1 486 ? -9.806 12.631 24.005 1.00 98.00 486 MET A C 1
ATOM 3700 O O . MET A 1 486 ? -10.474 13.656 23.868 1.00 98.00 486 MET A O 1
ATOM 3704 N N . ILE A 1 487 ? -9.827 11.639 23.113 1.00 98.00 487 ILE A N 1
ATOM 3705 C CA . ILE A 1 487 ? -10.688 11.608 21.926 1.00 98.00 487 ILE A CA 1
ATOM 3706 C C . ILE A 1 487 ? -11.719 10.481 22.125 1.00 98.00 487 ILE A C 1
ATOM 3708 O O . ILE A 1 487 ? -11.455 9.340 21.748 1.00 98.00 487 ILE A O 1
ATOM 3712 N N . PRO A 1 488 ? -12.889 10.743 22.743 1.00 97.75 488 PRO A N 1
ATOM 3713 C CA . PRO A 1 488 ? -13.825 9.701 23.181 1.00 97.75 488 PRO A CA 1
ATOM 3714 C C . PRO A 1 488 ? -14.728 9.205 22.038 1.00 97.75 488 PRO A C 1
ATOM 3716 O O . PRO A 1 488 ? -15.956 9.267 22.106 1.00 97.75 488 PRO A O 1
ATOM 3719 N N . LEU A 1 489 ? -14.125 8.733 20.945 1.00 96.50 489 LEU A N 1
ATOM 3720 C CA . LEU A 1 489 ? -14.858 8.185 19.805 1.00 96.50 489 LEU A CA 1
ATOM 3721 C C . LEU A 1 489 ? -15.380 6.780 20.130 1.00 96.50 489 LEU A C 1
ATOM 3723 O O . LEU A 1 489 ? -14.614 5.814 20.209 1.00 96.50 489 LEU A O 1
ATOM 3727 N N . GLY A 1 490 ? -16.703 6.662 20.265 1.00 97.19 490 GLY A N 1
ATOM 3728 C CA . GLY A 1 490 ? -17.380 5.370 20.350 1.00 97.19 490 GLY A CA 1
ATOM 3729 C C . GLY A 1 490 ? -16.987 4.455 19.185 1.00 97.19 490 GLY A C 1
ATOM 3730 O O . GLY A 1 490 ? -16.763 4.916 18.065 1.00 97.19 490 GLY A O 1
ATOM 3731 N N . SER A 1 491 ? -16.876 3.153 19.458 1.00 96.19 491 SER A N 1
ATOM 3732 C CA . SER A 1 491 ? -16.442 2.121 18.501 1.00 96.19 491 SER A CA 1
ATOM 3733 C C . SER A 1 491 ? -14.996 2.234 17.978 1.00 96.19 491 SER A C 1
ATOM 3735 O O . SER A 1 491 ? -14.605 1.401 17.164 1.00 96.19 491 SER A O 1
ATOM 3737 N N . CYS A 1 492 ? -14.199 3.217 18.420 1.00 95.44 492 CYS A N 1
ATOM 3738 C CA . CYS A 1 492 ? -12.812 3.400 17.959 1.00 95.44 492 CYS A CA 1
ATOM 3739 C C . CYS A 1 492 ? -11.752 2.992 18.994 1.00 95.44 492 CYS A C 1
ATOM 3741 O O . CYS A 1 492 ? -10.601 2.803 18.624 1.00 95.44 492 CYS A O 1
ATOM 3743 N N . THR A 1 493 ? -12.125 2.861 20.273 1.00 97.56 493 THR A N 1
ATOM 3744 C CA . THR A 1 493 ? -11.225 2.458 21.373 1.00 97.56 493 THR A CA 1
ATOM 3745 C C . THR A 1 493 ? -9.911 3.251 21.367 1.00 97.56 493 THR A C 1
ATOM 3747 O O . THR A 1 493 ? -8.826 2.683 21.258 1.00 97.56 493 THR A O 1
ATOM 3750 N N . MET A 1 494 ? -10.014 4.582 21.469 1.00 97.75 494 MET A N 1
ATOM 3751 C CA . MET A 1 494 ? -8.873 5.512 21.474 1.00 97.75 494 MET A CA 1
ATOM 3752 C C . MET A 1 494 ? -8.078 5.423 22.791 1.00 97.75 494 MET A C 1
ATOM 3754 O O . MET A 1 494 ? -8.152 6.308 23.643 1.00 97.75 494 MET A O 1
ATOM 3758 N N . LYS A 1 495 ? -7.373 4.304 22.976 1.00 98.25 495 LYS A N 1
ATOM 3759 C CA . LYS A 1 495 ? -6.512 4.003 24.127 1.00 98.25 495 LYS A CA 1
ATOM 3760 C C . LYS A 1 495 ? -5.079 4.500 23.905 1.00 98.25 495 LYS A C 1
ATOM 3762 O O . LYS A 1 495 ? -4.753 5.015 22.839 1.00 98.25 495 LYS A O 1
ATOM 3767 N N . LEU A 1 496 ? -4.219 4.309 24.905 1.00 98.19 496 LEU A N 1
ATOM 3768 C CA . LEU A 1 496 ? -2.785 4.554 24.777 1.00 98.19 496 LEU A CA 1
ATOM 3769 C C . LEU A 1 496 ? -2.180 3.712 23.639 1.00 98.19 496 LEU A C 1
ATOM 3771 O O . LEU A 1 496 ? -2.395 2.503 23.583 1.00 98.19 496 LEU A O 1
ATOM 3775 N N . ASN A 1 497 ? -1.377 4.359 22.795 1.00 98.06 497 ASN A N 1
ATOM 3776 C CA . ASN A 1 497 ? -0.376 3.725 21.939 1.00 98.06 497 ASN A CA 1
ATOM 3777 C C . ASN A 1 497 ? 0.980 3.946 22.617 1.00 98.06 497 ASN A C 1
ATOM 3779 O O . ASN A 1 497 ? 1.506 5.062 22.565 1.00 98.06 497 ASN A O 1
ATOM 3783 N N . SER A 1 498 ? 1.498 2.959 23.349 1.00 97.25 498 SER A N 1
ATOM 3784 C CA . SER A 1 498 ? 2.678 3.213 24.184 1.00 97.25 498 SER A CA 1
ATOM 3785 C C . SER A 1 498 ? 3.944 3.329 23.343 1.00 97.25 498 SER A C 1
ATOM 3787 O O . SER A 1 498 ? 4.072 2.715 22.286 1.00 97.25 498 SER A O 1
ATOM 3789 N N . VAL A 1 499 ? 4.916 4.115 23.813 1.00 96.25 499 VAL A N 1
ATOM 3790 C CA . VAL A 1 499 ? 6.199 4.247 23.105 1.00 96.25 499 VAL A CA 1
ATOM 3791 C C . VAL A 1 499 ? 6.889 2.885 23.005 1.00 96.25 499 VAL A C 1
ATOM 3793 O O . VAL A 1 499 ? 7.357 2.529 21.928 1.00 96.25 499 VAL A O 1
ATOM 3796 N N . THR A 1 500 ? 6.847 2.086 24.074 1.00 96.25 500 THR A N 1
ATOM 3797 C CA . THR A 1 500 ? 7.381 0.718 24.114 1.00 96.25 500 THR A CA 1
ATOM 3798 C C . THR A 1 500 ? 6.784 -0.185 23.028 1.00 96.25 500 THR A C 1
ATOM 3800 O O . THR A 1 500 ? 7.527 -0.919 22.382 1.00 96.25 500 THR A O 1
ATOM 3803 N N . GLU A 1 501 ? 5.472 -0.110 22.770 1.00 97.31 501 GLU A N 1
ATOM 3804 C CA . GLU A 1 501 ? 4.820 -0.852 21.674 1.00 97.31 501 GLU A CA 1
ATOM 3805 C C . GLU A 1 501 ? 5.287 -0.374 20.288 1.00 97.31 501 GLU A C 1
ATOM 3807 O O . GLU A 1 501 ? 5.418 -1.172 19.359 1.00 97.31 501 GLU A O 1
ATOM 3812 N N . MET A 1 502 ? 5.539 0.929 20.142 1.00 98.06 502 MET A N 1
ATOM 3813 C CA . MET A 1 502 ? 5.840 1.557 18.854 1.00 98.06 502 MET A CA 1
ATOM 3814 C C . MET A 1 502 ? 7.316 1.459 18.445 1.00 98.06 502 MET A C 1
ATOM 3816 O O . MET A 1 502 ? 7.613 1.496 17.250 1.00 98.06 502 MET A O 1
ATOM 3820 N N . GLU A 1 503 ? 8.247 1.319 19.393 1.00 96.12 503 GLU A N 1
ATOM 3821 C CA . GLU A 1 503 ? 9.695 1.326 19.126 1.00 96.12 503 GLU A CA 1
ATOM 3822 C C . GLU A 1 503 ? 10.123 0.296 18.074 1.00 96.12 503 GLU A C 1
ATOM 3824 O O . GLU A 1 503 ? 10.905 0.612 17.172 1.00 96.12 503 GLU A O 1
ATOM 3829 N N . ALA A 1 504 ? 9.610 -0.934 18.174 1.00 97.44 504 ALA A N 1
ATOM 3830 C CA . ALA A 1 504 ? 10.032 -2.038 17.316 1.00 97.44 504 ALA A CA 1
ATOM 3831 C C . ALA A 1 504 ? 9.570 -1.896 15.859 1.00 97.44 504 ALA A C 1
ATOM 3833 O O . ALA A 1 504 ? 10.195 -2.463 14.960 1.00 97.44 504 ALA A O 1
ATOM 3834 N N . VAL A 1 505 ? 8.531 -1.091 15.602 1.00 97.94 505 VAL A N 1
ATOM 3835 C CA . VAL A 1 505 ? 7.972 -0.878 14.257 1.00 97.94 505 VAL A CA 1
ATOM 3836 C C . VAL A 1 505 ? 9.029 -0.343 13.288 1.00 97.94 505 VAL A C 1
ATOM 3838 O O . VAL A 1 505 ? 8.997 -0.671 12.104 1.00 97.94 505 VAL A O 1
ATOM 3841 N N . THR A 1 506 ? 9.995 0.448 13.770 1.00 98.06 506 THR A N 1
ATOM 3842 C CA . THR A 1 506 ? 11.022 1.071 12.918 1.00 98.06 506 THR A CA 1
ATOM 3843 C C . THR A 1 506 ? 12.395 0.399 12.983 1.00 98.06 506 THR A C 1
ATOM 3845 O O . THR A 1 506 ? 13.364 0.926 12.415 1.00 98.06 506 THR A O 1
ATOM 3848 N N . TRP A 1 507 ? 12.501 -0.763 13.639 1.00 98.56 507 TRP A N 1
ATOM 3849 C CA . TRP A 1 507 ? 13.725 -1.565 13.646 1.00 98.56 507 TRP A CA 1
ATOM 3850 C C . TRP A 1 507 ? 13.932 -2.210 12.269 1.00 98.56 507 TRP A C 1
ATOM 3852 O O . TRP A 1 507 ? 12.978 -2.769 11.717 1.00 98.56 507 TRP A O 1
ATOM 3862 N N . PRO A 1 508 ? 15.130 -2.130 11.662 1.00 98.00 508 PRO A N 1
ATOM 3863 C CA . PRO A 1 508 ? 15.390 -2.704 10.337 1.00 98.00 508 PRO A CA 1
ATOM 3864 C C . PRO A 1 508 ? 15.048 -4.195 10.228 1.00 98.00 508 PRO A C 1
ATOM 3866 O O . PRO A 1 508 ? 14.585 -4.651 9.187 1.00 98.00 508 PRO A O 1
ATOM 3869 N N . GLU A 1 509 ? 15.218 -4.941 11.314 1.00 98.50 509 GLU A N 1
ATOM 3870 C CA . GLU A 1 509 ? 14.937 -6.371 11.415 1.00 98.50 509 GLU A CA 1
ATOM 3871 C C . GLU A 1 509 ? 13.459 -6.721 11.193 1.00 98.50 509 GLU A C 1
ATOM 3873 O O . GLU A 1 509 ? 13.161 -7.850 10.813 1.00 98.50 509 GLU A O 1
ATOM 3878 N N . PHE A 1 510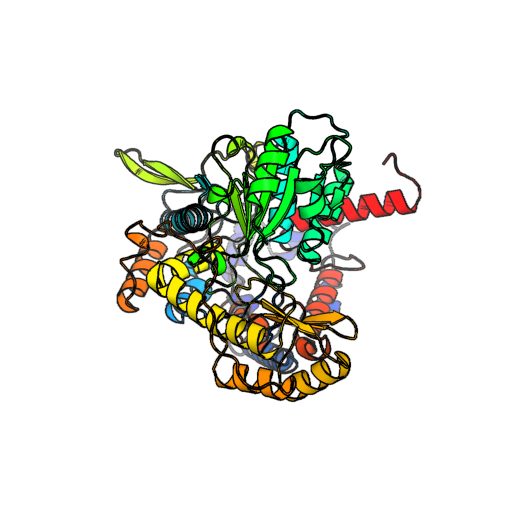 ? 12.541 -5.768 11.385 1.00 98.50 510 PHE A N 1
ATOM 3879 C CA . PHE A 1 510 ? 11.123 -5.908 11.038 1.00 98.50 510 PHE A CA 1
ATOM 3880 C C . PHE A 1 510 ? 10.753 -5.067 9.810 1.00 98.50 510 PHE A C 1
ATOM 3882 O O . PHE A 1 510 ? 10.120 -5.556 8.875 1.00 98.50 510 PHE A O 1
ATOM 3889 N N . SER A 1 511 ? 11.186 -3.806 9.784 1.00 97.88 511 SER A N 1
ATOM 3890 C CA . SER A 1 511 ? 10.769 -2.819 8.781 1.00 97.88 511 SER A CA 1
ATOM 3891 C C . SER A 1 511 ? 11.423 -2.987 7.404 1.00 97.88 511 SER A C 1
ATOM 3893 O O . SER A 1 511 ? 10.825 -2.600 6.400 1.00 97.88 511 SER A O 1
ATOM 3895 N N . SER A 1 512 ? 12.619 -3.574 7.315 1.00 97.62 512 SER A N 1
ATOM 3896 C CA . SER A 1 512 ? 13.369 -3.683 6.052 1.00 97.62 512 SER A CA 1
ATOM 3897 C C . SER A 1 512 ? 13.217 -5.036 5.354 1.00 97.62 512 SER A C 1
ATOM 3899 O O . SER A 1 512 ? 13.788 -5.231 4.282 1.00 97.62 512 SER A O 1
ATOM 3901 N N . LEU A 1 513 ? 12.474 -5.984 5.932 1.00 98.12 513 LEU A N 1
ATOM 3902 C CA . LEU A 1 513 ? 12.272 -7.296 5.323 1.00 98.12 513 LEU A CA 1
ATOM 3903 C C . LEU A 1 513 ? 11.351 -7.204 4.103 1.00 98.12 513 LEU A C 1
ATOM 3905 O O . LEU A 1 513 ? 10.278 -6.602 4.155 1.00 98.12 513 LEU A O 1
ATOM 3909 N N . HIS A 1 514 ? 11.747 -7.868 3.020 1.00 98.69 514 HIS A N 1
ATOM 3910 C CA . HIS A 1 514 ? 10.886 -8.066 1.861 1.00 98.69 514 HIS A CA 1
ATOM 3911 C C . HIS A 1 514 ? 9.836 -9.155 2.173 1.00 98.69 514 HIS A C 1
ATOM 3913 O O . HIS A 1 514 ? 10.217 -10.216 2.677 1.00 98.69 514 HIS A O 1
ATOM 3919 N N . PRO A 1 515 ? 8.537 -8.965 1.861 1.00 98.31 515 PRO A N 1
ATOM 3920 C CA . PRO A 1 515 ? 7.477 -9.930 2.202 1.00 98.31 515 PRO A CA 1
ATOM 3921 C C . PRO A 1 515 ? 7.695 -11.326 1.605 1.00 98.31 515 PRO A C 1
ATOM 3923 O O . PRO A 1 515 ? 7.342 -12.335 2.209 1.00 98.31 515 PRO A O 1
ATOM 3926 N N . PHE A 1 516 ? 8.313 -11.391 0.425 1.00 98.19 516 PHE A N 1
ATOM 3927 C CA . PHE A 1 516 ? 8.620 -12.646 -0.277 1.00 98.19 516 PHE A CA 1
ATOM 3928 C C . PHE A 1 516 ? 10.056 -13.151 -0.065 1.00 98.19 516 PHE A C 1
ATOM 3930 O O . PHE A 1 516 ? 10.533 -13.985 -0.833 1.00 98.19 516 PHE A O 1
ATOM 3937 N N . ALA A 1 517 ? 10.768 -12.646 0.949 1.00 97.88 517 ALA A N 1
ATOM 3938 C CA . ALA A 1 517 ? 12.079 -13.180 1.311 1.00 97.88 517 ALA A CA 1
ATOM 3939 C C . ALA A 1 517 ? 11.979 -14.663 1.748 1.00 97.88 517 ALA A C 1
ATOM 3941 O O . ALA A 1 517 ? 10.981 -15.050 2.373 1.00 97.88 517 ALA A O 1
ATOM 3942 N N . PRO A 1 518 ? 13.004 -15.495 1.470 1.00 97.69 518 PRO A N 1
ATOM 3943 C CA . PRO A 1 518 ? 13.065 -16.882 1.925 1.00 97.69 518 PRO A CA 1
ATOM 3944 C C . PRO A 1 518 ? 12.737 -17.050 3.413 1.00 97.69 518 PRO A C 1
ATOM 3946 O O . PRO A 1 518 ? 13.105 -16.227 4.250 1.00 97.69 518 PRO A O 1
ATOM 3949 N N . ALA A 1 519 ? 12.034 -18.132 3.756 1.00 96.81 519 ALA A N 1
ATOM 3950 C CA . ALA A 1 519 ? 11.509 -18.324 5.107 1.00 96.81 519 ALA A CA 1
ATOM 3951 C C . ALA A 1 519 ? 12.604 -18.359 6.190 1.00 96.81 519 ALA A C 1
ATOM 3953 O O . ALA A 1 519 ? 12.368 -17.920 7.311 1.00 96.81 519 ALA A O 1
ATOM 3954 N N . ASP A 1 520 ? 13.813 -18.831 5.878 1.00 97.31 520 ASP A N 1
ATOM 3955 C CA . ASP A 1 520 ? 14.938 -18.870 6.823 1.00 97.31 520 ASP A CA 1
ATOM 3956 C C . ASP A 1 520 ? 15.496 -17.477 7.183 1.00 97.31 520 ASP A C 1
ATOM 3958 O O . ASP A 1 520 ? 16.316 -17.365 8.094 1.00 97.31 520 ASP A O 1
ATOM 3962 N N . GLN A 1 521 ? 15.057 -16.421 6.487 1.00 98.50 521 GLN A N 1
ATOM 3963 C CA . GLN A 1 521 ? 15.457 -15.031 6.727 1.00 98.50 521 GLN A CA 1
ATOM 3964 C C . GLN A 1 521 ? 14.471 -14.266 7.625 1.00 98.50 521 GLN A C 1
ATOM 3966 O O . GLN A 1 521 ? 14.788 -13.171 8.077 1.00 98.50 521 GLN A O 1
ATOM 3971 N N . ASN A 1 522 ? 13.284 -14.815 7.900 1.00 98.12 522 ASN A N 1
ATOM 3972 C CA . ASN A 1 522 ? 12.214 -14.146 8.656 1.00 98.12 522 ASN A CA 1
ATOM 3973 C C . ASN A 1 522 ? 11.704 -14.981 9.847 1.00 98.12 522 ASN A C 1
ATOM 3975 O O . ASN A 1 522 ? 10.518 -14.953 10.183 1.00 98.12 522 ASN A O 1
ATOM 3979 N N . GLN A 1 523 ? 12.599 -15.746 10.482 1.00 98.56 523 GLN A N 1
ATOM 3980 C CA . GLN A 1 523 ? 12.262 -16.626 11.608 1.00 98.56 523 GLN A CA 1
ATOM 3981 C C . GLN A 1 523 ? 11.722 -15.850 12.815 1.00 98.56 523 GLN A C 1
ATOM 3983 O O . GLN A 1 523 ? 10.689 -16.234 13.363 1.00 98.56 523 GLN A O 1
ATOM 3988 N N . GLY A 1 524 ? 12.336 -14.715 13.155 1.00 98.50 524 GLY A N 1
ATOM 3989 C CA . GLY A 1 524 ? 11.870 -13.824 14.217 1.00 98.50 524 GLY A CA 1
ATOM 3990 C C . GLY A 1 524 ? 10.454 -13.305 13.973 1.00 98.50 524 GLY A C 1
ATOM 3991 O O . GLY A 1 524 ? 9.579 -13.428 14.829 1.00 98.50 524 GLY A O 1
ATOM 3992 N N . SER A 1 525 ? 10.178 -12.811 12.763 1.00 98.31 525 SER A N 1
ATOM 3993 C CA . SER A 1 525 ? 8.832 -12.347 12.390 1.00 98.31 525 SER A CA 1
ATOM 3994 C C . SER A 1 525 ? 7.795 -13.473 12.447 1.00 98.31 525 SER A C 1
ATOM 3996 O O . SER A 1 525 ? 6.682 -13.269 12.925 1.00 98.31 525 SER A O 1
ATOM 3998 N N . ARG A 1 526 ? 8.148 -14.689 12.012 1.00 97.94 526 ARG A N 1
ATOM 3999 C CA . ARG A 1 526 ? 7.256 -15.861 12.090 1.00 97.94 526 ARG A CA 1
ATOM 4000 C C . ARG A 1 526 ? 6.989 -16.298 13.525 1.00 97.94 526 ARG A C 1
ATOM 4002 O O . ARG A 1 526 ? 5.858 -16.660 13.841 1.00 97.94 526 ARG A O 1
ATOM 4009 N N . LYS A 1 527 ? 8.005 -16.246 14.386 1.00 98.31 527 LYS A N 1
ATOM 4010 C CA . LYS A 1 527 ? 7.880 -16.515 15.821 1.00 98.31 527 LYS A CA 1
ATOM 4011 C C . LYS A 1 527 ? 6.924 -15.520 16.478 1.00 98.31 527 LYS A C 1
ATOM 4013 O O . LYS A 1 527 ? 6.012 -15.953 17.174 1.00 98.31 527 LYS A O 1
ATOM 4018 N N . LEU A 1 528 ? 7.066 -14.227 16.171 1.00 97.81 528 LEU A N 1
ATOM 4019 C CA . LEU A 1 528 ? 6.161 -13.173 16.640 1.00 97.81 528 LEU A CA 1
ATOM 4020 C C . LEU A 1 528 ? 4.718 -13.401 16.161 1.00 97.81 528 LEU A C 1
ATOM 4022 O O . LEU A 1 528 ? 3.791 -13.372 16.965 1.00 97.81 528 LEU A O 1
ATOM 4026 N N . ILE A 1 529 ? 4.526 -13.691 14.869 1.00 98.06 529 ILE A N 1
ATOM 4027 C CA . ILE A 1 529 ? 3.211 -14.007 14.283 1.00 98.06 529 ILE A CA 1
ATOM 4028 C C . ILE A 1 529 ? 2.569 -15.203 14.987 1.00 98.06 529 ILE A C 1
ATOM 4030 O O . ILE A 1 529 ? 1.387 -15.153 15.329 1.00 98.06 529 ILE A O 1
ATOM 4034 N N . LYS A 1 530 ? 3.336 -16.276 15.217 1.00 97.81 530 LYS A N 1
ATOM 4035 C CA . LYS A 1 530 ? 2.842 -17.464 15.914 1.00 97.81 530 LYS A CA 1
ATOM 4036 C C . LYS A 1 530 ? 2.446 -17.138 17.353 1.00 97.81 530 LYS A C 1
ATOM 4038 O O . LYS A 1 530 ? 1.336 -17.472 17.745 1.00 97.81 530 LYS A O 1
ATOM 4043 N N . GLN A 1 531 ? 3.317 -16.468 18.104 1.00 96.25 531 GLN A N 1
ATOM 4044 C CA . GLN A 1 531 ? 3.053 -16.089 19.492 1.00 96.25 531 GLN A CA 1
ATOM 4045 C C . GLN A 1 531 ? 1.784 -15.235 19.606 1.00 96.25 531 GLN A C 1
ATOM 4047 O O . GLN A 1 531 ? 0.907 -15.549 20.404 1.00 96.25 531 GLN A O 1
ATOM 4052 N N . LEU A 1 532 ? 1.640 -14.217 18.751 1.00 97.25 532 LEU A N 1
ATOM 4053 C CA . LEU A 1 532 ? 0.443 -13.379 18.716 1.00 97.25 532 LEU A CA 1
ATOM 4054 C C . LEU A 1 532 ? -0.811 -14.181 18.338 1.00 97.25 532 LEU A C 1
ATOM 4056 O O . LEU A 1 532 ? -1.870 -13.969 18.919 1.00 97.25 532 LEU A O 1
ATOM 4060 N N . SER A 1 533 ? -0.704 -15.112 17.387 1.00 97.94 533 SER A N 1
ATOM 4061 C CA . SER A 1 533 ? -1.833 -15.961 16.986 1.00 97.94 533 SER A CA 1
ATOM 4062 C C . SER A 1 533 ? -2.284 -16.876 18.127 1.00 97.94 533 SER A C 1
ATOM 4064 O O . SER A 1 533 ? -3.481 -16.968 18.382 1.00 97.94 533 SER A O 1
ATOM 4066 N N . ASP A 1 534 ? -1.342 -17.495 18.846 1.00 95.94 534 ASP A N 1
ATOM 4067 C CA . ASP A 1 534 ? -1.630 -18.346 20.007 1.00 95.94 534 ASP A CA 1
ATOM 4068 C C . ASP A 1 534 ? -2.297 -17.533 21.135 1.00 95.94 534 ASP A C 1
ATOM 4070 O O . ASP A 1 534 ? -3.270 -17.976 21.747 1.00 95.94 534 ASP A O 1
ATOM 4074 N N . TRP A 1 535 ? -1.821 -16.307 21.377 1.00 96.06 535 TRP A N 1
ATOM 4075 C CA . TRP A 1 535 ? -2.417 -15.385 22.347 1.00 96.06 535 TRP A CA 1
ATOM 4076 C C . TRP A 1 535 ? -3.839 -14.972 21.966 1.00 96.06 535 TRP A C 1
ATOM 4078 O O . TRP A 1 535 ? -4.735 -14.984 22.807 1.00 96.06 535 TRP A O 1
ATOM 4088 N N . LEU A 1 536 ? -4.076 -14.643 20.695 1.00 97.25 536 LEU A N 1
ATOM 4089 C CA . LEU A 1 536 ? -5.407 -14.278 20.211 1.00 97.25 536 LEU A CA 1
ATOM 4090 C C . LEU A 1 536 ? -6.379 -15.465 20.250 1.00 97.25 536 LEU A C 1
ATOM 4092 O O . LEU A 1 536 ? -7.542 -15.265 20.591 1.00 97.25 536 LEU A O 1
ATOM 4096 N N . VAL A 1 537 ? -5.915 -16.688 19.976 1.00 96.44 537 VAL A N 1
ATOM 4097 C CA . VAL A 1 537 ? -6.689 -17.927 20.182 1.00 96.44 537 VAL A CA 1
ATOM 4098 C C . VAL A 1 537 ? -7.149 -18.035 21.635 1.00 96.44 537 VAL A C 1
ATOM 4100 O O . VAL A 1 537 ? -8.343 -18.180 21.888 1.00 96.44 537 VAL A O 1
ATOM 4103 N N . ALA A 1 538 ? -6.238 -17.864 22.596 1.00 94.06 538 ALA A N 1
ATOM 4104 C CA . ALA A 1 538 ? -6.580 -17.932 24.015 1.00 94.06 538 ALA A CA 1
ATOM 4105 C C . ALA A 1 538 ? -7.571 -16.839 24.457 1.00 94.06 538 ALA A C 1
ATOM 4107 O O . ALA A 1 538 ? -8.476 -17.111 25.241 1.00 94.06 538 ALA A O 1
ATOM 4108 N N . ILE A 1 539 ? -7.424 -15.615 23.938 1.00 95.25 539 ILE A N 1
ATOM 4109 C CA . ILE A 1 539 ? -8.300 -14.479 24.272 1.00 95.25 539 ILE A CA 1
ATOM 4110 C C . ILE A 1 539 ? -9.706 -14.649 23.680 1.00 95.25 539 ILE A C 1
ATOM 4112 O O . ILE A 1 539 ? -10.687 -14.225 24.286 1.00 95.25 539 ILE A O 1
ATOM 4116 N N . THR A 1 540 ? -9.814 -15.226 22.482 1.00 95.38 540 THR A N 1
ATOM 4117 C CA . THR A 1 540 ? -11.076 -15.263 21.722 1.00 95.38 540 THR A CA 1
ATOM 4118 C C . THR A 1 540 ? -11.825 -16.588 21.816 1.00 95.38 540 THR A C 1
ATOM 4120 O O . THR A 1 540 ? -13.016 -16.626 21.513 1.00 95.38 540 THR A O 1
ATOM 4123 N N . GLY A 1 541 ? -11.150 -17.670 22.209 1.00 94.12 541 GLY A N 1
ATOM 4124 C CA . GLY A 1 541 ? -11.715 -19.019 22.228 1.00 94.12 541 GLY A CA 1
ATOM 4125 C C . GLY A 1 541 ? -11.874 -19.663 20.844 1.00 94.12 541 GLY A C 1
ATOM 4126 O O . GLY A 1 541 ? -12.532 -20.695 20.742 1.00 94.12 541 GLY A O 1
ATOM 4127 N N . TYR A 1 542 ? -11.307 -19.079 19.780 1.00 97.00 542 TYR A N 1
ATOM 4128 C CA . TYR A 1 542 ? -11.246 -19.707 18.452 1.00 97.00 542 TYR A CA 1
ATOM 4129 C C . TYR A 1 542 ? -10.117 -20.736 18.358 1.00 97.00 542 TYR A C 1
ATOM 4131 O O . TYR A 1 542 ? -9.103 -20.603 19.027 1.00 97.00 542 TYR A O 1
ATOM 4139 N N . ASP A 1 543 ? -10.230 -21.703 17.444 1.00 97.12 543 ASP A N 1
ATOM 4140 C CA . ASP A 1 543 ? -9.177 -22.709 17.218 1.00 97.12 543 ASP A CA 1
ATOM 4141 C C . ASP A 1 543 ? -7.985 -22.190 16.394 1.00 97.12 543 ASP A C 1
ATOM 4143 O O . ASP A 1 543 ? -6.898 -22.769 16.419 1.00 97.12 543 ASP A O 1
ATOM 4147 N N . ALA A 1 544 ? -8.182 -21.122 15.615 1.00 97.31 544 ALA A N 1
ATOM 4148 C CA . ALA A 1 544 ? -7.161 -20.565 14.736 1.00 97.31 544 ALA A CA 1
ATOM 4149 C C . ALA A 1 544 ? -7.392 -19.077 14.452 1.00 97.31 544 ALA A C 1
ATOM 4151 O O . ALA A 1 544 ? -8.526 -18.604 14.392 1.00 97.31 544 ALA A O 1
ATOM 4152 N N . VAL A 1 545 ? -6.297 -18.357 14.197 1.00 98.06 545 VAL A N 1
ATOM 4153 C CA . VAL A 1 545 ? -6.295 -16.940 13.812 1.00 98.06 545 VAL A CA 1
ATOM 4154 C C . VAL A 1 545 ? -5.509 -16.764 12.515 1.00 98.06 545 VAL A C 1
ATOM 4156 O O . VAL A 1 545 ? -4.432 -17.330 12.341 1.00 98.06 545 VAL A O 1
ATOM 4159 N N . SER A 1 546 ? -6.047 -15.954 11.601 1.00 98.00 546 SER A N 1
ATOM 4160 C CA . SER A 1 546 ? -5.335 -15.482 10.411 1.00 98.00 546 SER A CA 1
ATOM 4161 C C . SER A 1 546 ? -4.996 -14.005 10.572 1.00 98.00 546 SER A C 1
ATOM 4163 O O . SER A 1 546 ? -5.889 -13.192 10.800 1.00 98.00 546 SER A O 1
ATOM 4165 N N . LEU A 1 547 ? -3.718 -13.655 10.409 1.00 98.00 547 LEU A N 1
ATOM 4166 C CA . LEU A 1 547 ? -3.233 -12.269 10.451 1.00 98.00 547 LEU A CA 1
ATOM 4167 C C . LEU A 1 547 ? -3.120 -11.622 9.058 1.00 98.00 547 LEU A C 1
ATOM 4169 O O . LEU A 1 547 ? -2.564 -10.537 8.927 1.00 98.00 547 LEU A O 1
ATOM 4173 N N . GLN A 1 548 ? -3.614 -12.281 8.003 1.00 98.19 548 GLN A N 1
ATOM 4174 C CA . GLN A 1 548 ? -3.568 -11.734 6.641 1.00 98.19 548 GLN A CA 1
ATOM 4175 C C . GLN A 1 548 ? -4.491 -10.515 6.430 1.00 98.19 548 GLN A C 1
ATOM 4177 O O . GLN A 1 548 ? -4.068 -9.586 5.741 1.00 98.19 548 GLN A O 1
ATOM 4182 N N . PRO A 1 549 ? -5.736 -10.474 6.954 1.00 98.31 549 PRO A N 1
ATOM 4183 C CA . PRO A 1 549 ? -6.605 -9.317 6.757 1.00 98.31 549 PRO A CA 1
ATOM 4184 C C . PRO A 1 549 ? -6.028 -8.046 7.396 1.00 98.31 549 PRO A C 1
ATOM 4186 O O . PRO A 1 549 ? -5.914 -7.940 8.612 1.00 98.31 549 PRO A O 1
ATOM 4189 N N . ASN A 1 550 ? -5.716 -7.048 6.572 1.00 97.81 550 ASN A N 1
ATOM 4190 C CA . ASN A 1 550 ? -5.062 -5.795 6.973 1.00 97.81 550 ASN A CA 1
ATOM 4191 C C . ASN A 1 550 ? -6.035 -4.670 7.383 1.00 97.81 550 ASN A C 1
ATOM 4193 O O . ASN A 1 550 ? -5.647 -3.505 7.457 1.00 97.81 550 ASN A O 1
ATOM 4197 N N . ALA A 1 551 ? -7.303 -5.002 7.643 1.00 97.94 551 ALA A N 1
ATOM 4198 C CA . ALA A 1 551 ? -8.302 -4.106 8.225 1.00 97.94 551 ALA A CA 1
ATOM 4199 C C . ALA A 1 551 ? -9.456 -4.920 8.833 1.00 97.94 551 ALA A C 1
ATOM 4201 O O . ALA A 1 551 ? -9.716 -6.041 8.394 1.00 97.94 551 ALA A O 1
ATOM 4202 N N . GLY A 1 552 ? -10.225 -4.336 9.759 1.00 97.75 552 GLY A N 1
ATOM 4203 C CA . GLY A 1 552 ? -11.429 -4.985 10.305 1.00 97.75 552 GLY A CA 1
ATOM 4204 C C . GLY A 1 552 ? -12.434 -5.389 9.217 1.00 97.75 552 GLY A C 1
ATOM 4205 O O . GLY A 1 552 ? -12.879 -6.532 9.180 1.00 97.75 552 GLY A O 1
ATOM 4206 N N . SER A 1 553 ? -12.675 -4.507 8.239 1.00 97.94 553 SER A N 1
ATOM 4207 C CA . SER A 1 553 ? -13.538 -4.796 7.083 1.00 97.94 553 SER A CA 1
ATOM 4208 C C . SER A 1 553 ? -13.019 -5.952 6.216 1.00 97.94 553 SER A C 1
ATOM 4210 O O . SER A 1 553 ? -13.803 -6.690 5.620 1.00 97.94 553 SER A O 1
ATOM 4212 N N . GLN A 1 554 ? -11.697 -6.146 6.150 1.00 98.38 554 GLN A N 1
ATOM 4213 C CA . GLN A 1 554 ? -11.098 -7.301 5.482 1.00 98.38 554 GLN A CA 1
ATOM 4214 C C . GLN A 1 554 ? -11.258 -8.576 6.307 1.00 98.38 554 GLN A C 1
ATOM 4216 O O . GLN A 1 554 ? -11.445 -9.637 5.719 1.00 98.38 554 GLN A O 1
ATOM 4221 N N . GLY A 1 555 ? -11.210 -8.478 7.639 1.00 98.31 555 GLY A N 1
ATOM 4222 C CA . GLY A 1 555 ? -11.504 -9.585 8.548 1.00 98.31 555 GLY A CA 1
ATOM 4223 C C . GLY A 1 555 ? -12.941 -10.079 8.386 1.00 98.31 555 GLY A C 1
ATOM 4224 O O . GLY A 1 555 ? -13.157 -11.275 8.216 1.00 98.31 555 GLY A O 1
ATOM 4225 N N . GLU A 1 556 ? -13.909 -9.159 8.323 1.00 98.56 556 GLU A N 1
ATOM 4226 C CA . GLU A 1 556 ? -15.312 -9.477 8.023 1.00 98.56 556 GLU A CA 1
ATOM 4227 C C . GLU A 1 556 ? -15.456 -10.164 6.658 1.00 98.56 556 GLU A C 1
ATOM 4229 O O . GLU A 1 556 ? -16.043 -11.241 6.563 1.00 98.56 556 GLU A O 1
ATOM 4234 N N . PHE A 1 557 ? -14.875 -9.585 5.599 1.00 97.88 557 PHE A N 1
ATOM 4235 C CA . PHE A 1 557 ? -14.931 -10.167 4.255 1.00 97.88 557 PHE A CA 1
ATOM 4236 C C . PHE A 1 557 ? -14.297 -11.565 4.198 1.00 97.88 557 PHE A C 1
ATOM 4238 O O . PHE A 1 557 ? -14.888 -12.486 3.636 1.00 97.88 557 PHE A O 1
ATOM 4245 N N . ALA A 1 558 ? -13.115 -11.740 4.793 1.00 98.12 558 ALA A N 1
ATOM 4246 C CA . ALA A 1 558 ? -12.423 -13.024 4.838 1.00 98.12 558 ALA A CA 1
ATOM 4247 C C . ALA A 1 558 ? -13.204 -14.067 5.652 1.00 98.12 558 ALA A C 1
ATOM 4249 O O . ALA A 1 558 ? -13.310 -15.213 5.219 1.00 98.12 558 ALA A O 1
ATOM 4250 N N . GLY A 1 559 ? -13.796 -13.670 6.782 1.00 98.06 559 GLY A N 1
ATOM 4251 C CA . GLY A 1 559 ? -14.643 -14.535 7.604 1.00 98.06 559 GLY A CA 1
ATOM 4252 C C . GLY A 1 559 ? -15.894 -15.002 6.859 1.00 98.06 559 GLY A C 1
ATOM 4253 O O . GLY A 1 559 ? -16.174 -16.199 6.814 1.00 98.06 559 GLY A O 1
ATOM 4254 N N . LEU A 1 560 ? -16.604 -14.086 6.191 1.00 97.56 560 LEU A N 1
ATOM 4255 C CA . LEU A 1 560 ? -17.766 -14.432 5.363 1.00 97.56 560 LEU A CA 1
ATOM 4256 C C . LEU A 1 560 ? -17.383 -15.336 4.186 1.00 97.56 560 LEU A C 1
ATOM 4258 O O . LEU A 1 560 ? -18.099 -16.287 3.875 1.00 97.56 560 LEU A O 1
ATOM 4262 N N . LEU A 1 561 ? -16.234 -15.088 3.553 1.00 96.31 561 LEU A N 1
ATOM 4263 C CA . LEU A 1 561 ? -15.739 -15.946 2.481 1.00 96.31 561 LEU A CA 1
ATOM 4264 C C . LEU A 1 561 ? -15.355 -17.343 2.992 1.00 96.31 561 LEU A C 1
ATOM 4266 O O . LEU A 1 561 ? -15.614 -18.330 2.308 1.00 96.31 561 LEU A O 1
ATOM 4270 N N . ALA A 1 562 ? -14.784 -17.449 4.194 1.00 97.00 562 ALA A N 1
ATOM 4271 C CA . ALA A 1 562 ? -14.503 -18.732 4.832 1.00 97.00 562 ALA A CA 1
ATOM 4272 C C . ALA A 1 562 ? -15.796 -19.506 5.144 1.00 97.00 562 ALA A C 1
ATOM 4274 O O . ALA A 1 562 ? -15.868 -20.699 4.852 1.00 97.00 562 ALA A O 1
ATOM 4275 N N . ILE A 1 563 ? -16.837 -18.828 5.646 1.00 96.81 563 ILE A N 1
ATOM 4276 C CA . ILE A 1 563 ? -18.171 -19.417 5.861 1.00 96.81 563 ILE A CA 1
ATOM 4277 C C . ILE A 1 563 ? -18.762 -19.923 4.539 1.00 96.81 563 ILE A C 1
ATOM 4279 O O . ILE A 1 563 ? -19.226 -21.060 4.470 1.00 96.81 563 ILE A O 1
ATOM 4283 N N . ARG A 1 564 ? -18.693 -19.125 3.467 1.00 93.88 564 ARG A N 1
ATOM 4284 C CA . ARG A 1 564 ? -19.154 -19.547 2.137 1.00 93.88 564 ARG A CA 1
ATOM 4285 C C . ARG A 1 564 ? -18.402 -20.781 1.640 1.00 93.88 564 ARG A C 1
ATOM 4287 O O . ARG A 1 564 ? -19.028 -21.761 1.258 1.00 93.88 564 ARG A O 1
ATOM 4294 N N . ASN A 1 565 ? -17.071 -20.775 1.714 1.00 94.56 565 ASN A N 1
ATOM 4295 C CA . ASN A 1 565 ? -16.257 -21.923 1.308 1.00 94.56 565 ASN A CA 1
ATOM 4296 C C . ASN A 1 565 ? -16.567 -23.175 2.151 1.00 94.56 565 ASN A C 1
ATOM 4298 O O . ASN A 1 565 ? -16.512 -24.292 1.638 1.00 94.56 565 ASN A O 1
ATOM 4302 N N . TYR A 1 566 ? -16.921 -23.009 3.429 1.00 96.38 566 TYR A N 1
ATOM 4303 C CA . TYR A 1 566 ? -17.391 -24.104 4.277 1.00 96.38 566 TYR A CA 1
ATOM 4304 C C . TYR A 1 566 ? -18.730 -24.681 3.789 1.00 96.38 566 TYR A C 1
ATOM 4306 O O . TYR A 1 566 ? -18.885 -25.904 3.746 1.00 96.38 566 TYR A O 1
ATOM 4314 N N . HIS A 1 567 ? -19.680 -23.846 3.360 1.00 96.25 567 HIS A N 1
ATOM 4315 C CA . HIS A 1 567 ? -20.911 -24.311 2.709 1.00 96.25 567 HIS A CA 1
ATOM 4316 C C . HIS A 1 567 ? -20.632 -25.013 1.374 1.00 96.25 567 HIS A C 1
ATOM 4318 O O . HIS A 1 567 ? -21.076 -26.148 1.186 1.00 96.25 567 HIS A O 1
ATOM 4324 N N . ASP A 1 568 ? -19.816 -24.413 0.505 1.00 92.38 568 ASP A N 1
ATOM 4325 C CA . ASP A 1 568 ? -19.432 -24.995 -0.787 1.00 92.38 568 ASP A CA 1
ATOM 4326 C C . ASP A 1 568 ? -18.772 -26.372 -0.618 1.00 92.38 568 ASP A C 1
ATOM 4328 O O . ASP A 1 568 ? -19.108 -27.317 -1.333 1.00 92.38 568 ASP A O 1
ATOM 4332 N N . SER A 1 569 ? -17.896 -26.525 0.384 1.00 96.31 569 SER A N 1
ATOM 4333 C CA . SER A 1 569 ? -17.218 -27.797 0.685 1.00 96.31 569 SER A CA 1
ATOM 4334 C C . SER A 1 569 ? -18.168 -28.935 1.080 1.00 96.31 569 SER A C 1
ATOM 4336 O O . SER A 1 569 ? -17.803 -30.105 0.978 1.00 96.31 569 SER A O 1
ATOM 4338 N N . ARG A 1 570 ? -19.391 -28.602 1.514 1.00 97.12 570 ARG A N 1
ATOM 4339 C CA . ARG A 1 570 ? -20.446 -29.549 1.908 1.00 97.12 570 ARG A CA 1
ATOM 4340 C C . ARG A 1 570 ? -21.540 -29.700 0.849 1.00 97.12 570 ARG A C 1
ATOM 4342 O O . ARG A 1 570 ? -22.493 -30.438 1.071 1.00 97.12 570 ARG A O 1
ATOM 4349 N N . GLY A 1 571 ? -21.408 -29.021 -0.292 1.00 94.81 571 GLY A N 1
ATOM 4350 C CA . GLY A 1 571 ? -22.432 -28.992 -1.337 1.00 94.81 571 GLY A CA 1
ATOM 4351 C C . GLY A 1 571 ? -23.631 -28.087 -1.024 1.00 94.81 571 GLY A C 1
ATOM 4352 O O . GLY A 1 571 ? -24.618 -28.129 -1.753 1.00 94.81 571 GLY A O 1
ATOM 4353 N N . ASP A 1 572 ? -23.552 -27.236 0.004 1.00 94.12 572 ASP A N 1
ATOM 4354 C CA . ASP A 1 572 ? -24.628 -26.328 0.432 1.00 94.12 572 ASP A CA 1
ATOM 4355 C C . ASP A 1 572 ? -24.613 -24.999 -0.354 1.00 94.12 572 ASP A C 1
ATOM 4357 O O . ASP A 1 572 ? -24.707 -23.921 0.225 1.00 94.12 572 ASP A O 1
ATOM 4361 N N . GLN A 1 573 ? -24.510 -25.050 -1.685 1.00 85.81 573 GLN A N 1
ATOM 4362 C CA . GLN A 1 573 ? -24.302 -23.860 -2.538 1.00 85.81 573 GLN A CA 1
ATOM 4363 C C . GLN A 1 573 ? -25.452 -22.831 -2.509 1.00 85.81 573 GLN A C 1
ATOM 4365 O O . GLN A 1 573 ? -25.314 -21.727 -3.030 1.00 85.81 573 GLN A O 1
ATOM 4370 N N . ALA A 1 574 ? -26.602 -23.195 -1.934 1.00 81.88 574 ALA A N 1
ATOM 4371 C CA . ALA A 1 574 ? -27.768 -22.327 -1.789 1.00 81.88 574 ALA A CA 1
ATOM 4372 C C . ALA A 1 574 ? -27.797 -21.529 -0.465 1.00 81.88 574 ALA A C 1
ATOM 4374 O O . ALA A 1 574 ? -28.797 -20.855 -0.209 1.00 81.88 574 ALA A O 1
ATOM 4375 N N . ARG A 1 575 ? -26.769 -21.644 0.393 1.00 68.62 575 ARG A N 1
ATOM 4376 C CA . ARG A 1 575 ? -26.686 -20.976 1.704 1.00 68.62 575 ARG A CA 1
ATOM 4377 C C . ARG A 1 575 ? -25.613 -19.904 1.791 1.00 68.62 575 ARG A C 1
ATOM 4379 O O . ARG A 1 575 ? -24.532 -20.087 1.193 1.00 68.62 575 ARG A O 1
#

Radius of gyration: 25.4 Å; Cα contacts (8 Å, |Δi|>4): 1069; chains: 1; bounding box: 58×62×80 Å